Protein AF-K3X7R8-F1 (afdb_monomer)

pLDDT: mean 77.92, std 19.0, range [21.27, 96.75]

Foldseek 3Di:
DDDDDPDPPPPDPVLVVVLLVLLVVLCVQLCVLLQQQWEWDFPPQDDLVPTQIEIEGALVPQDDPVSSLVNLLSNLVSVLSLLLSLLLCLVPLPSLLVSVVDCQQDSSHNDPCPVCVVFDPDPVVRRDRPPDDSSNSNDSLPYQYEYACAQAEADDLSSLVSVLCSQLPFRDPPVVSCVVPVPSSVVSQQDAHEYEYACANHQQDLVRLVSVLVSLQSSLPDPPRGTNYAHAYYAPEHHADALSSLVSVLVSLLCCQPGRQHQYYAHENNADPPYDPNSQVSVLVSLLSQLQSLLPPPPPPPDDDDDDDPVPRQHHAYYEHENHQDFLQSLLQNLLSLLQAGNHQEYEHEHRCVPYDPLSLLLSLLSCLRSPFAFHFPNRLVRYNHAEYHHAARALELSSLVSSLLCSQAVCCNVVVNPLVPDPQRNPQDWKKWWFAAQWFWAPDPDDPGDTPDGHRGTDIFTWRDDDDQWTWTRDHSGHITITGVVRTPDIGDRPGDPPSVAAHAYEHENHDYDPCNLVSLLSNCQRRLCNYAHYAHEHAEQNLSNLLSNLPRNQNHQYYHCANVQDELVSCVSVLVSCLHNVLQRHAEDAHHPYCYAPPPPGRLLSVLVQLQDLVRHGLHQYYEYEYAPCDPVSVVSNLNSVLNHPRHQEYHYHHPPPSPDPDPDPPPPPDDDPPVVVVSVVSSDDVPDDDDPDDDGDYDYPDDDDDDDDDD

Secondary structure (DSSP, 8-state):
------------HHHHHHHHHHHHHHHHHHHHHHTTTEEEE--TTS-TTTPPPEEEEEGGG--SHHHHHHHHHHHHHHHHHHHHHHHHGGG-HHHHHHHHHHHHTSTTB---TTTSTTS---GGG--------HHHHH-TTPPEEEEE-TT-----HHHHHHHHHHHTPPS---HHHHHH-HHHHGGGTT--EEEEEE-TT----HHHHHHHHHHHHHHHTS-TTT-SEEEEEEE-TT----HHHHHHHHHHHHHIIIII--SEEE-TT-S-TT--HHHHHHHHHHHHHHHHHHH------S---------PPPS--EEE-TTS---HHHHHHHHHHHHT-B--SEEE-TTSGGGS-HHHHHHHHHHHIIIIIS---HHHHTTB---EEE-TT-B--HHHHHHHHHHHH-THHHHTTT-GGG-TTTTS---EEEEEPTTPEEESSSSTTPPEEEE-SS-EEEEEEEEETTEEEEEETTTEEEEEEGGGEEEEE-----SS----EEEE-TT-B--TTHHHHHHHHHHHHGGGEEEEE-TT-S--HHHHHHHHHH-TT--EEE-TT----TTTTHHHHHHHHTTTTTT--EEEETT----TT-SSHHHHHHHHHH-TTS-----EEEEE-SS--HHHHHHHHHHHHH-SS--EEEEE-SSTTS-----TT-----SHHHHHHHHHTT--TT--S-PPPPPEEEEE----------

Mean predicted aligned error: 11.27 Å

Nearest PDB structures (foldseek):
  3npf-assembly1_B  TM=7.770E-01  e=7.634E-02  Bacteroides ovatus ATCC 8483
  4r0k-assembly1_A  TM=7.796E-01  e=9.753E-02  Bacteroides thetaiotaomicron VPI-5482
  3pvq-assembly1_B  TM=7.782E-01  e=1.246E-01  Bacteroides thetaiotaomicron VPI-5482
  3h41-assembly1_A  TM=6.460E-01  e=1.672E-01  Bacillus cereus ATCC 10987
  4z94-assembly1_G  TM=4.362E-01  e=1.076E-01  Homo sapiens

Structure (mmCIF, N/CA/C/O backbone):
data_AF-K3X7R8-F1
#
_entry.id   AF-K3X7R8-F1
#
loop_
_atom_site.group_PDB
_atom_site.id
_atom_site.type_symbol
_atom_site.label_atom_id
_atom_site.label_alt_id
_atom_site.label_comp_id
_atom_site.label_asym_id
_atom_site.label_entity_id
_atom_site.label_seq_id
_atom_site.pdbx_PDB_ins_code
_atom_site.Cartn_x
_atom_site.Cartn_y
_atom_site.Cartn_z
_atom_site.occupancy
_atom_site.B_iso_or_equiv
_atom_site.auth_seq_id
_atom_site.auth_comp_id
_atom_site.auth_asym_id
_atom_site.auth_atom_id
_atom_site.pdbx_PDB_model_num
ATOM 1 N N . MET A 1 1 ? -19.855 -28.939 -23.613 1.00 40.78 1 MET A N 1
ATOM 2 C CA . MET A 1 1 ? -18.634 -29.498 -22.996 1.00 40.78 1 MET A CA 1
ATOM 3 C C . MET A 1 1 ? -17.757 -30.086 -24.092 1.00 40.78 1 MET A C 1
ATOM 5 O O . MET A 1 1 ? -18.188 -31.044 -24.709 1.00 40.78 1 MET A O 1
ATOM 9 N N . ALA A 1 2 ? -16.616 -29.446 -24.379 1.00 34.50 2 ALA A N 1
ATOM 10 C CA . ALA A 1 2 ? -15.411 -29.977 -25.043 1.00 34.50 2 ALA A CA 1
ATOM 11 C C . ALA A 1 2 ? -14.501 -28.781 -25.410 1.00 34.50 2 ALA A C 1
ATOM 13 O O . ALA A 1 2 ? -14.580 -28.231 -26.504 1.00 34.50 2 ALA A O 1
ATOM 14 N N . ARG A 1 3 ? -13.663 -28.333 -24.470 1.00 33.38 3 ARG A N 1
ATOM 15 C CA . ARG A 1 3 ? -12.468 -27.520 -24.759 1.00 33.38 3 ARG A CA 1
ATOM 16 C C . ARG A 1 3 ? -11.273 -28.306 -24.230 1.00 33.38 3 ARG A C 1
ATOM 18 O O . ARG A 1 3 ? -10.840 -28.099 -23.105 1.00 33.38 3 ARG A O 1
ATOM 25 N N . GLY A 1 4 ? -10.828 -29.277 -25.021 1.00 33.41 4 GLY A N 1
ATOM 26 C CA . GLY A 1 4 ? -9.635 -30.076 -24.764 1.00 33.41 4 GLY A CA 1
ATOM 27 C C . GLY A 1 4 ? -8.579 -29.786 -25.827 1.00 33.41 4 GLY A C 1
ATOM 28 O O . GLY A 1 4 ? -8.887 -29.827 -27.013 1.00 33.41 4 GLY A O 1
ATOM 29 N N . ALA A 1 5 ? -7.361 -29.490 -25.367 1.00 34.88 5 ALA A N 1
ATOM 30 C CA . ALA A 1 5 ? -6.099 -29.457 -26.110 1.00 34.88 5 ALA A CA 1
ATOM 31 C C . ALA A 1 5 ? -6.013 -28.525 -27.340 1.00 34.88 5 ALA A C 1
ATOM 33 O O . ALA A 1 5 ? -6.116 -28.952 -28.488 1.00 34.88 5 ALA A O 1
ATOM 34 N N . THR A 1 6 ? -5.646 -27.256 -27.120 1.00 35.84 6 THR A N 1
ATOM 35 C CA . THR A 1 6 ? -4.880 -26.505 -28.129 1.00 35.84 6 THR A CA 1
ATOM 36 C C . THR A 1 6 ? -3.478 -27.102 -28.209 1.00 35.84 6 THR A C 1
ATOM 38 O O . THR A 1 6 ? -2.551 -26.656 -27.536 1.00 35.84 6 THR A O 1
ATOM 41 N N . VAL A 1 7 ? -3.342 -28.154 -29.015 1.00 39.22 7 VAL A N 1
ATOM 42 C CA . VAL A 1 7 ? -2.053 -28.628 -29.521 1.00 39.22 7 VAL A CA 1
ATOM 43 C C . VAL A 1 7 ? -1.360 -27.428 -30.162 1.00 39.22 7 VAL A C 1
ATOM 45 O O . VAL A 1 7 ? -1.932 -26.778 -31.040 1.00 39.22 7 VAL A O 1
ATOM 48 N N . GLY A 1 8 ? -0.161 -27.096 -29.680 1.00 42.72 8 GLY A N 1
ATOM 49 C CA . GLY A 1 8 ? 0.659 -26.010 -30.202 1.00 42.72 8 GLY A CA 1
ATOM 50 C C . GLY A 1 8 ? 0.986 -26.253 -31.670 1.00 42.72 8 GLY A C 1
ATOM 51 O O . GLY A 1 8 ? 1.969 -26.917 -31.992 1.00 42.72 8 GLY A O 1
ATOM 52 N N . ALA A 1 9 ? 0.152 -25.730 -32.566 1.00 49.56 9 ALA A N 1
ATOM 53 C CA . ALA A 1 9 ? 0.481 -25.630 -33.974 1.00 49.56 9 ALA A CA 1
ATOM 54 C C . ALA A 1 9 ? 1.741 -24.764 -34.066 1.00 49.56 9 ALA A C 1
ATOM 56 O O . ALA A 1 9 ? 1.683 -23.551 -33.862 1.00 49.56 9 ALA A O 1
ATOM 57 N N . LYS A 1 10 ? 2.894 -25.404 -34.299 1.00 58.31 10 LYS A N 1
ATOM 58 C CA . LYS A 1 10 ? 4.147 -24.708 -34.586 1.00 58.31 10 LYS A CA 1
ATOM 59 C C . LYS A 1 10 ? 3.879 -23.810 -35.787 1.00 58.31 10 LYS A C 1
ATOM 61 O O . LYS A 1 10 ? 3.595 -24.303 -36.877 1.00 58.31 10 LYS A O 1
ATOM 66 N N . LEU A 1 11 ? 3.900 -22.502 -35.561 1.00 65.94 11 LEU A N 1
ATOM 67 C CA . LEU A 1 11 ? 3.762 -21.534 -36.638 1.00 65.94 11 LEU A CA 1
ATOM 68 C C . LEU A 1 11 ? 4.886 -21.736 -37.664 1.00 65.94 11 LEU A C 1
ATOM 70 O O . LEU A 1 11 ? 5.970 -22.198 -37.289 1.00 65.94 11 LEU A O 1
ATOM 74 N N . PRO A 1 12 ? 4.647 -21.409 -38.946 1.00 76.25 12 PRO A N 1
ATOM 75 C CA . PRO A 1 12 ? 5.671 -21.510 -39.977 1.00 76.25 12 PRO A CA 1
ATOM 76 C C . PRO A 1 12 ? 6.948 -20.769 -39.544 1.00 76.25 12 PRO A C 1
ATOM 78 O O . PRO A 1 12 ? 6.836 -19.653 -39.031 1.00 76.25 12 PRO A O 1
ATOM 81 N N . PRO A 1 13 ? 8.155 -21.328 -39.758 1.00 76.62 13 PRO A N 1
ATOM 82 C CA . PRO A 1 13 ? 9.420 -20.650 -39.446 1.00 76.62 13 PRO A CA 1
ATOM 83 C C . PRO A 1 13 ? 9.496 -19.220 -40.007 1.00 76.62 13 PRO A C 1
ATOM 85 O O . PRO A 1 13 ? 9.922 -18.304 -39.310 1.00 76.62 13 PRO A O 1
ATOM 88 N N . SER A 1 14 ? 8.928 -19.003 -41.198 1.00 82.00 14 SER A N 1
ATOM 89 C CA . SER A 1 14 ? 8.817 -17.689 -41.843 1.00 82.00 14 SER A CA 1
ATOM 90 C C . SER A 1 14 ? 8.055 -16.638 -41.024 1.00 82.00 14 SER A C 1
ATOM 92 O O . SER A 1 14 ? 8.368 -15.454 -41.115 1.00 82.00 14 SER A O 1
ATOM 94 N N . TYR A 1 15 ? 7.084 -17.043 -40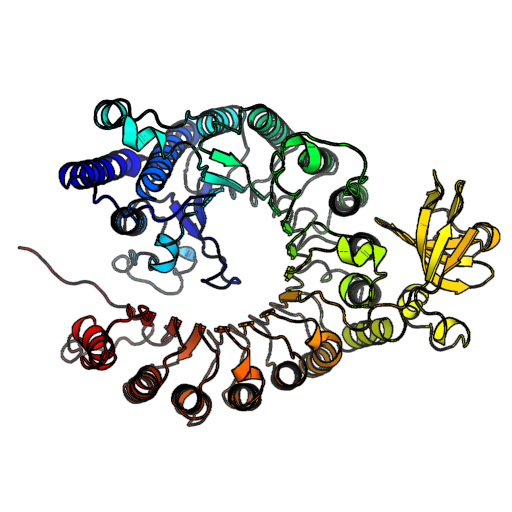.198 1.00 81.88 15 TYR A N 1
ATOM 95 C CA . TYR A 1 15 ? 6.352 -16.136 -39.307 1.00 81.88 15 TYR A CA 1
ATOM 96 C C . TYR A 1 15 ? 7.232 -15.667 -38.143 1.00 81.88 15 TYR A C 1
ATOM 98 O O . TYR A 1 15 ? 7.226 -14.492 -37.775 1.00 81.88 15 TYR A O 1
ATOM 106 N N . ARG A 1 16 ? 8.025 -16.587 -37.579 1.00 83.56 16 ARG A N 1
ATOM 107 C CA . ARG A 1 16 ? 8.962 -16.293 -36.488 1.00 83.56 16 ARG A CA 1
ATOM 108 C C . ARG A 1 16 ? 10.057 -15.329 -36.951 1.00 83.56 16 ARG A C 1
ATOM 110 O O . ARG A 1 16 ? 10.354 -14.370 -36.241 1.00 83.56 16 ARG A O 1
ATOM 117 N N . ASP A 1 17 ? 10.598 -15.551 -38.145 1.00 86.69 17 ASP A N 1
ATOM 118 C CA . ASP A 1 17 ? 11.640 -14.702 -38.730 1.00 86.69 17 ASP A CA 1
ATOM 119 C C . ASP A 1 17 ? 11.110 -13.299 -39.058 1.00 86.69 17 ASP A C 1
ATOM 121 O O . ASP A 1 17 ? 11.773 -12.301 -38.769 1.00 86.69 17 ASP A O 1
ATOM 125 N N . ALA A 1 18 ? 9.879 -13.201 -39.574 1.00 86.44 18 ALA A N 1
ATOM 126 C CA . ALA A 1 18 ? 9.219 -11.918 -39.809 1.00 86.44 18 ALA A CA 1
ATOM 127 C C . ALA A 1 18 ? 9.039 -11.115 -38.505 1.00 86.44 18 ALA A C 1
ATOM 129 O O . ALA A 1 18 ? 9.320 -9.916 -38.474 1.00 86.44 18 ALA A O 1
ATOM 130 N N . LEU A 1 19 ? 8.638 -11.770 -37.407 1.00 86.69 19 LEU A N 1
ATOM 131 C CA . LEU A 1 19 ? 8.535 -11.133 -36.088 1.00 86.69 19 LEU A CA 1
ATOM 132 C C . LEU A 1 19 ? 9.893 -10.690 -35.532 1.00 86.69 19 LEU A C 1
ATOM 134 O O . LEU A 1 19 ? 9.981 -9.633 -34.904 1.00 86.69 19 LEU A O 1
ATOM 138 N N . ALA A 1 20 ? 10.960 -11.458 -35.758 1.00 87.88 20 ALA A N 1
ATOM 139 C CA . ALA A 1 20 ? 12.310 -11.067 -35.358 1.00 87.88 20 ALA A CA 1
ATOM 140 C C . ALA A 1 20 ? 12.797 -9.824 -36.130 1.00 87.88 20 ALA A C 1
ATOM 142 O O . ALA A 1 20 ? 13.254 -8.864 -35.513 1.00 87.88 20 ALA A O 1
ATOM 143 N N . GLN A 1 21 ? 12.612 -9.780 -37.454 1.00 89.06 21 GLN A N 1
ATOM 144 C CA . GLN A 1 21 ? 12.940 -8.604 -38.277 1.00 89.06 21 GLN A CA 1
ATOM 145 C C . GLN A 1 21 ? 12.112 -7.373 -37.890 1.00 89.06 21 GLN A C 1
ATOM 147 O O . GLN A 1 21 ? 12.609 -6.249 -37.860 1.00 89.06 21 GLN A O 1
ATOM 152 N N . MET A 1 22 ? 10.841 -7.581 -37.558 1.00 88.25 22 MET A N 1
ATOM 153 C CA . MET A 1 22 ? 9.978 -6.527 -37.041 1.00 88.25 22 MET A CA 1
ATOM 154 C C . MET A 1 22 ? 10.454 -6.021 -35.674 1.00 88.25 22 MET A C 1
ATOM 156 O O . MET A 1 22 ? 10.436 -4.816 -35.440 1.00 88.25 22 MET A O 1
ATOM 160 N N . SER A 1 23 ? 10.938 -6.915 -34.806 1.00 90.38 23 SER A N 1
ATOM 161 C CA . SER A 1 23 ? 11.531 -6.544 -33.512 1.00 90.38 23 SER A CA 1
ATOM 162 C C . SER A 1 23 ? 12.733 -5.621 -33.693 1.00 90.38 23 SER A C 1
ATOM 164 O O . SER A 1 23 ? 12.846 -4.621 -32.987 1.00 90.38 23 SER A O 1
ATOM 166 N N . GLU A 1 24 ? 13.597 -5.935 -34.662 1.00 89.25 24 GLU A N 1
ATOM 167 C CA . GLU A 1 24 ? 14.748 -5.105 -35.028 1.00 89.25 24 GLU A CA 1
ATOM 168 C C . GLU A 1 24 ? 14.311 -3.709 -35.465 1.00 89.25 24 GLU A C 1
ATOM 170 O O . GLU A 1 24 ? 14.817 -2.708 -34.962 1.00 89.25 24 GLU A O 1
ATOM 175 N N . ARG A 1 25 ? 13.331 -3.641 -36.370 1.00 89.31 25 ARG A N 1
ATOM 176 C CA . ARG A 1 25 ? 12.827 -2.373 -36.895 1.00 89.31 25 ARG A CA 1
ATOM 177 C C . ARG A 1 25 ? 12.210 -1.510 -35.798 1.00 89.31 25 ARG A C 1
ATOM 179 O O . ARG A 1 25 ? 12.583 -0.350 -35.673 1.00 89.31 25 ARG A O 1
ATOM 186 N N . VAL A 1 26 ? 11.324 -2.080 -34.976 1.00 88.44 26 VAL A N 1
ATOM 187 C CA . VAL A 1 26 ? 10.697 -1.365 -33.850 1.00 88.44 26 VAL A CA 1
ATOM 188 C C . VAL A 1 26 ? 11.763 -0.830 -32.898 1.00 88.44 26 VAL A C 1
ATOM 190 O O . VAL A 1 26 ? 11.671 0.312 -32.459 1.00 88.44 26 VAL A O 1
ATOM 193 N N . PHE A 1 27 ? 12.794 -1.625 -32.603 1.00 89.00 27 PHE A N 1
ATOM 194 C CA . PHE A 1 27 ? 13.907 -1.187 -31.769 1.00 89.00 27 PHE A CA 1
ATOM 195 C C . PHE A 1 27 ? 14.658 0.001 -32.395 1.00 89.00 27 PHE A C 1
ATOM 197 O O . PHE A 1 27 ? 14.851 1.016 -31.727 1.00 89.00 27 PHE A O 1
ATOM 204 N N . GLN A 1 28 ? 15.049 -0.096 -33.669 1.00 88.56 28 GLN A N 1
ATOM 205 C CA . GLN A 1 28 ? 15.792 0.956 -34.374 1.00 88.56 28 GLN A CA 1
ATOM 206 C C . GLN A 1 28 ? 14.987 2.255 -34.515 1.00 88.56 28 GLN A C 1
ATOM 208 O O . GLN A 1 28 ? 15.533 3.334 -34.302 1.00 88.56 28 GLN A O 1
ATOM 213 N N . GLU A 1 29 ? 13.696 2.159 -34.835 1.00 87.94 29 GLU A N 1
ATOM 214 C CA . GLU A 1 29 ? 12.805 3.313 -34.998 1.00 87.94 29 GLU A CA 1
ATOM 215 C C . GLU A 1 29 ? 12.483 3.982 -33.657 1.00 87.94 29 GLU A C 1
ATOM 217 O O . GLU A 1 29 ? 12.419 5.207 -33.584 1.00 87.94 29 GLU A O 1
ATOM 222 N N . ALA A 1 30 ? 12.314 3.205 -32.582 1.00 87.44 30 ALA A N 1
ATOM 223 C CA . ALA A 1 30 ? 11.996 3.744 -31.263 1.00 87.44 30 ALA A CA 1
ATOM 224 C C . ALA A 1 30 ? 13.211 4.382 -30.571 1.00 87.44 30 ALA A C 1
ATOM 226 O O . ALA A 1 30 ? 13.060 5.381 -29.864 1.00 87.44 30 ALA A O 1
ATOM 227 N N . SER A 1 31 ? 14.414 3.826 -30.768 1.00 85.69 31 SER A N 1
ATOM 228 C CA . SER A 1 31 ? 15.612 4.172 -29.983 1.00 85.69 31 SER A CA 1
ATOM 229 C C . SER A 1 31 ? 15.944 5.664 -29.935 1.00 85.69 31 SER A C 1
ATOM 231 O O . SER A 1 31 ? 16.242 6.145 -28.840 1.00 85.69 31 SER A O 1
ATOM 233 N N . PRO A 1 32 ? 15.888 6.425 -31.046 1.00 85.44 32 PRO A N 1
ATOM 234 C CA . PRO A 1 32 ? 16.218 7.849 -31.031 1.00 85.44 32 PRO A CA 1
ATOM 235 C C . PRO A 1 32 ? 15.287 8.685 -30.145 1.00 85.44 32 PRO A C 1
ATOM 237 O O . PRO A 1 32 ? 15.683 9.746 -29.670 1.00 85.44 32 PRO A O 1
ATOM 240 N N . TYR A 1 33 ? 14.057 8.220 -29.914 1.00 84.69 33 TYR A N 1
ATOM 241 C CA . TYR A 1 33 ? 13.023 8.981 -29.212 1.00 84.69 33 TYR A CA 1
ATOM 242 C C . TYR A 1 33 ? 12.938 8.672 -27.715 1.00 84.69 33 TYR A C 1
ATOM 244 O O . TYR A 1 33 ? 12.437 9.501 -26.957 1.00 84.69 33 TYR A O 1
ATOM 252 N N . VAL A 1 34 ? 13.417 7.502 -27.278 1.00 82.81 34 VAL A N 1
ATOM 253 C CA . VAL A 1 34 ? 13.373 7.065 -25.866 1.00 82.81 34 VAL A CA 1
ATOM 254 C C . VAL A 1 34 ? 14.755 6.931 -25.226 1.00 82.81 34 VAL A C 1
ATOM 256 O O . VAL A 1 34 ? 14.877 6.377 -24.135 1.00 82.81 34 VAL A O 1
ATOM 259 N N . LEU A 1 35 ? 15.794 7.446 -25.886 1.00 81.81 35 LEU A N 1
ATOM 260 C CA . LEU A 1 35 ? 17.173 7.428 -25.405 1.00 81.81 35 LEU A CA 1
ATOM 261 C C . LEU A 1 35 ? 17.277 8.002 -23.979 1.00 81.81 35 LEU A C 1
ATOM 263 O O . LEU A 1 35 ? 16.899 9.150 -23.744 1.00 81.81 35 LEU A O 1
ATOM 267 N N . PHE A 1 36 ? 17.783 7.205 -23.034 1.00 78.69 36 PHE A N 1
ATOM 268 C CA . PHE A 1 36 ? 17.901 7.542 -21.608 1.00 78.69 36 PHE A CA 1
ATOM 269 C C . PHE A 1 36 ? 16.598 7.981 -20.917 1.00 78.69 36 PHE A C 1
ATOM 271 O O . PHE A 1 36 ? 16.640 8.701 -19.914 1.00 78.69 36 PHE A O 1
ATOM 278 N N . LEU A 1 37 ? 15.434 7.574 -21.435 1.00 81.38 37 LEU A N 1
ATOM 279 C CA . LEU A 1 37 ? 14.135 7.909 -20.845 1.00 81.38 37 LEU A CA 1
ATOM 280 C C . LEU A 1 37 ? 13.473 6.730 -20.133 1.00 81.38 37 LEU A C 1
ATOM 282 O O . LEU A 1 37 ? 12.556 6.966 -19.348 1.00 81.38 37 LEU A O 1
ATOM 286 N N . LEU A 1 38 ? 13.896 5.489 -20.380 1.00 83.25 38 LEU A N 1
ATOM 287 C CA . LEU A 1 38 ? 13.261 4.306 -19.797 1.00 83.25 38 LEU A CA 1
ATOM 288 C C . LEU A 1 38 ? 13.967 3.856 -18.519 1.00 83.25 38 LEU A C 1
ATOM 290 O O . LEU A 1 38 ? 15.174 3.704 -18.483 1.00 83.25 38 LEU A O 1
ATOM 294 N N . LEU A 1 39 ? 13.218 3.582 -17.466 1.00 82.12 39 LEU A N 1
ATOM 295 C CA . LEU A 1 39 ? 13.699 2.990 -16.224 1.00 82.12 39 LEU A CA 1
ATOM 296 C C . LEU A 1 39 ? 12.857 1.746 -15.957 1.00 82.12 39 LEU A C 1
ATOM 298 O O . LEU A 1 39 ? 11.655 1.769 -16.197 1.00 82.12 39 LEU A O 1
ATOM 302 N N . VAL A 1 40 ? 13.456 0.670 -15.456 1.00 79.00 40 VAL A N 1
ATOM 303 C CA . VAL A 1 40 ? 12.669 -0.437 -14.913 1.00 79.00 40 VAL A CA 1
ATOM 304 C C . VAL A 1 40 ? 12.702 -0.346 -13.403 1.00 79.00 40 VAL A C 1
ATOM 306 O O . VAL A 1 40 ? 13.767 -0.387 -12.792 1.00 79.00 40 VAL A O 1
ATOM 309 N N . GLU A 1 41 ? 11.524 -0.206 -12.815 1.00 73.19 41 GLU A N 1
ATOM 310 C CA . GLU A 1 41 ? 11.334 -0.206 -11.376 1.00 73.19 41 GLU A CA 1
ATOM 311 C C . GLU A 1 41 ? 10.789 -1.579 -10.978 1.00 73.19 41 GLU A C 1
ATOM 313 O O . GLU A 1 41 ? 9.692 -1.983 -11.377 1.00 73.19 41 GLU A O 1
ATOM 318 N N . VAL A 1 42 ? 11.578 -2.310 -10.191 1.00 63.28 42 VAL A N 1
ATOM 319 C CA . VAL A 1 42 ? 11.077 -3.418 -9.378 1.00 63.28 42 VAL A CA 1
ATOM 320 C C . VAL A 1 42 ? 10.838 -2.819 -7.997 1.00 63.28 42 VAL A C 1
ATOM 322 O O . VAL A 1 42 ? 11.782 -2.270 -7.429 1.00 63.28 42 VAL A O 1
ATOM 325 N N . PRO A 1 43 ? 9.609 -2.844 -7.459 1.00 59.56 43 PRO A N 1
ATOM 326 C CA . PRO A 1 43 ? 9.389 -2.321 -6.123 1.00 59.56 43 PRO A CA 1
ATOM 327 C C . PRO A 1 43 ? 10.242 -3.127 -5.133 1.00 59.56 43 PRO A C 1
ATOM 329 O O . PRO A 1 43 ? 10.023 -4.328 -4.962 1.00 59.56 43 PRO A O 1
ATOM 332 N N . GLU A 1 44 ? 11.218 -2.453 -4.513 1.00 49.72 44 GLU A N 1
ATOM 333 C CA . GLU A 1 44 ? 12.267 -3.034 -3.649 1.00 49.72 44 GLU A CA 1
ATOM 334 C C . GLU A 1 44 ? 11.679 -3.874 -2.493 1.00 49.72 44 GLU A C 1
ATOM 336 O O . GLU A 1 44 ? 12.312 -4.808 -2.013 1.00 49.72 44 GLU A O 1
ATOM 341 N N . ASN A 1 45 ? 10.422 -3.609 -2.120 1.00 47.59 45 ASN A N 1
ATOM 342 C CA . ASN A 1 45 ? 9.730 -4.211 -0.978 1.00 47.59 45 ASN A CA 1
ATOM 343 C C . ASN A 1 45 ? 8.736 -5.332 -1.337 1.00 47.59 45 ASN A C 1
ATOM 345 O O . ASN A 1 45 ? 7.987 -5.775 -0.468 1.00 47.59 45 ASN A O 1
ATOM 349 N N . THR A 1 46 ? 8.696 -5.792 -2.592 1.00 47.78 46 THR A N 1
ATOM 350 C CA . THR A 1 46 ? 7.783 -6.868 -3.032 1.00 47.78 46 THR A CA 1
ATOM 351 C C . THR A 1 46 ? 8.537 -8.092 -3.542 1.00 47.78 46 THR A C 1
ATOM 353 O O . THR A 1 46 ? 9.575 -7.972 -4.189 1.00 47.78 46 THR A O 1
ATOM 356 N N . ARG A 1 47 ? 7.982 -9.289 -3.295 1.00 49.78 47 ARG A N 1
ATOM 357 C CA . ARG A 1 47 ? 8.509 -10.570 -3.812 1.00 49.78 47 ARG A CA 1
ATOM 358 C C . ARG A 1 47 ? 8.712 -10.490 -5.317 1.00 49.78 47 ARG A C 1
ATOM 360 O O . ARG A 1 47 ? 7.819 -10.001 -5.996 1.00 49.78 47 ARG A O 1
ATOM 367 N N . MET A 1 48 ? 9.761 -11.087 -5.876 1.00 46.78 48 MET A N 1
ATOM 368 C CA . MET A 1 48 ? 9.888 -11.192 -7.343 1.00 46.78 48 MET A CA 1
ATOM 369 C C . MET A 1 48 ? 8.726 -11.978 -7.976 1.00 46.78 48 MET A C 1
ATOM 371 O O . MET A 1 48 ? 8.246 -11.655 -9.063 1.00 46.78 48 MET A O 1
ATOM 375 N N . THR A 1 49 ? 8.197 -12.977 -7.268 1.00 39.81 49 THR A N 1
ATOM 376 C CA . THR A 1 49 ? 7.052 -13.787 -7.715 1.00 39.81 49 THR A CA 1
ATOM 377 C C . THR A 1 49 ? 5.717 -13.033 -7.693 1.00 39.81 49 THR A C 1
ATOM 379 O O . THR A 1 49 ? 4.793 -13.417 -8.406 1.00 39.81 49 THR A O 1
ATOM 382 N N . VAL A 1 50 ? 5.618 -11.889 -7.000 1.00 49.16 50 VAL A N 1
ATOM 383 C CA . VAL A 1 50 ? 4.386 -11.071 -6.901 1.00 49.16 50 VAL A CA 1
ATOM 384 C C . VAL A 1 50 ? 4.547 -9.691 -7.555 1.00 49.16 50 VAL A C 1
ATOM 386 O O . VAL A 1 50 ? 3.636 -9.242 -8.249 1.00 49.16 50 VAL A O 1
ATOM 389 N N . ALA A 1 51 ? 5.724 -9.076 -7.451 1.00 56.50 51 ALA A N 1
ATOM 390 C CA . ALA A 1 51 ? 6.081 -7.778 -8.011 1.00 56.50 51 ALA A CA 1
ATOM 391 C C . ALA A 1 51 ? 5.837 -7.729 -9.518 1.00 56.50 51 ALA A C 1
ATOM 393 O O . ALA A 1 51 ? 6.463 -8.450 -10.291 1.00 56.50 51 ALA A O 1
ATOM 394 N N . GLU A 1 52 ? 4.932 -6.861 -9.956 1.00 69.75 52 GLU A N 1
ATOM 395 C CA . GLU A 1 52 ? 4.794 -6.569 -11.375 1.00 69.75 52 GLU A CA 1
ATOM 396 C C . GLU A 1 52 ? 5.902 -5.593 -11.782 1.00 69.75 52 GLU A C 1
ATOM 398 O O . GLU A 1 52 ? 5.927 -4.475 -11.266 1.00 69.75 52 GLU A O 1
ATOM 403 N N . PRO A 1 53 ? 6.828 -5.989 -12.670 1.00 74.50 53 PRO A N 1
ATOM 404 C CA . PRO A 1 53 ? 7.869 -5.094 -13.139 1.00 74.50 53 PRO A CA 1
ATOM 405 C C . PRO A 1 53 ? 7.237 -3.942 -13.919 1.00 74.50 53 PRO A C 1
ATOM 407 O O . PRO A 1 53 ? 6.390 -4.156 -14.795 1.00 74.50 53 PRO A O 1
ATOM 410 N N . VAL A 1 54 ? 7.655 -2.720 -13.598 1.00 83.75 54 VAL A N 1
ATOM 411 C CA . VAL A 1 54 ? 7.114 -1.506 -14.206 1.00 83.75 54 VAL A CA 1
ATOM 412 C C . VAL A 1 54 ? 8.178 -0.850 -15.068 1.00 83.75 54 VAL A C 1
ATOM 414 O O . VAL A 1 54 ? 9.282 -0.565 -14.611 1.00 83.75 54 VAL A O 1
ATOM 417 N N . LEU A 1 55 ? 7.832 -0.593 -16.325 1.00 88.50 55 LEU A N 1
ATOM 418 C CA . LEU A 1 55 ? 8.622 0.233 -17.221 1.00 88.50 55 LEU A CA 1
ATOM 419 C C . LEU A 1 55 ? 8.191 1.693 -17.057 1.00 88.50 55 LEU A C 1
ATOM 421 O O . LEU A 1 55 ? 7.110 2.094 -17.489 1.00 88.50 55 LEU A O 1
ATOM 425 N N . THR A 1 56 ? 9.041 2.495 -16.440 1.00 89.06 56 THR A N 1
ATOM 426 C CA . THR A 1 56 ? 8.804 3.906 -16.159 1.00 89.06 56 THR A CA 1
ATOM 427 C C . THR A 1 56 ? 9.477 4.775 -17.219 1.00 89.06 56 THR A C 1
ATOM 429 O O . THR A 1 56 ? 10.686 4.725 -17.411 1.00 89.06 56 THR A O 1
ATOM 432 N N . MET A 1 57 ? 8.704 5.618 -17.898 1.00 90.44 57 MET A N 1
ATOM 433 C CA . MET A 1 57 ? 9.211 6.637 -18.811 1.00 90.44 57 MET A CA 1
ATOM 434 C C . MET A 1 57 ? 9.390 7.966 -18.068 1.00 90.44 57 MET A C 1
ATOM 436 O O . MET A 1 57 ? 8.424 8.622 -17.673 1.00 90.44 57 MET A O 1
ATOM 440 N N . ALA A 1 58 ? 10.643 8.365 -17.874 1.00 87.31 58 ALA A N 1
ATOM 441 C CA . ALA A 1 58 ? 11.075 9.459 -17.016 1.00 87.31 58 ALA A CA 1
ATOM 442 C C . ALA A 1 58 ? 11.178 10.805 -17.761 1.00 87.31 58 ALA A C 1
ATOM 444 O O . ALA A 1 58 ? 12.267 11.292 -18.072 1.00 87.31 58 ALA A O 1
ATOM 445 N N . PHE A 1 59 ? 10.050 11.485 -17.988 1.00 85.56 59 PHE A N 1
ATOM 446 C CA . PHE A 1 59 ? 10.037 12.768 -18.708 1.00 85.56 59 PHE A CA 1
ATOM 447 C C . PHE A 1 59 ? 10.758 13.910 -18.013 1.00 85.56 59 PHE A C 1
ATOM 449 O O . PHE A 1 59 ? 11.148 14.880 -18.664 1.00 85.56 59 PHE A O 1
ATOM 456 N N . HIS A 1 60 ? 10.990 13.794 -16.712 1.00 78.94 60 HIS A N 1
ATOM 457 C CA . HIS A 1 60 ? 11.784 14.753 -15.957 1.00 78.94 60 HIS A CA 1
ATOM 458 C C . HIS A 1 60 ? 13.206 14.954 -16.492 1.00 78.94 60 HIS A C 1
ATOM 460 O O . HIS A 1 60 ? 13.838 15.962 -16.180 1.00 78.94 60 HIS A O 1
ATOM 466 N N . ARG A 1 61 ? 13.696 14.003 -17.296 1.00 74.38 61 ARG A N 1
ATOM 467 C CA . ARG A 1 61 ? 15.020 14.022 -17.922 1.00 74.38 61 ARG A CA 1
ATOM 468 C C . ARG A 1 61 ? 15.080 14.763 -19.241 1.00 74.38 61 ARG A C 1
ATOM 470 O O . ARG A 1 61 ? 16.156 15.219 -19.610 1.00 74.38 61 ARG A O 1
ATOM 477 N N . VAL A 1 62 ? 13.952 14.953 -19.919 1.00 75.50 62 VAL A N 1
ATOM 478 C CA . VAL A 1 62 ? 13.912 15.873 -21.054 1.00 75.50 62 VAL A CA 1
ATOM 479 C C . VAL A 1 62 ? 14.304 17.245 -20.485 1.00 75.50 62 VAL A C 1
ATOM 481 O O . VAL A 1 62 ? 13.772 17.661 -19.453 1.00 75.50 62 VAL A O 1
ATOM 484 N N . GLN A 1 63 ? 15.261 17.959 -21.074 1.00 62.59 63 GLN A N 1
ATOM 485 C CA . GLN A 1 63 ? 15.677 19.297 -20.622 1.00 62.59 63 GLN A CA 1
ATOM 486 C C . GLN A 1 63 ? 15.248 20.354 -21.648 1.00 62.59 63 GLN A C 1
ATOM 488 O O . GLN A 1 63 ? 15.204 20.078 -22.840 1.00 62.59 63 GLN A O 1
ATOM 493 N N . GLY A 1 64 ? 14.891 21.556 -21.183 1.00 60.09 64 GLY A N 1
ATOM 494 C CA . GLY A 1 64 ? 14.432 22.663 -22.034 1.00 60.09 64 GLY A CA 1
ATOM 495 C C . GLY A 1 64 ? 12.925 22.650 -22.343 1.00 60.09 64 GLY A C 1
ATOM 496 O O . GLY A 1 64 ? 12.333 21.608 -22.634 1.00 60.09 64 GLY A O 1
ATOM 497 N N . ALA A 1 65 ? 12.294 23.830 -22.273 1.00 52.62 65 ALA A N 1
ATOM 498 C CA . ALA A 1 65 ? 10.854 24.005 -22.499 1.00 52.62 65 ALA A CA 1
ATOM 499 C C . ALA A 1 65 ? 10.444 23.725 -23.959 1.00 52.62 65 ALA A C 1
ATOM 501 O O . ALA A 1 65 ? 9.445 23.058 -24.184 1.00 52.62 65 ALA A O 1
ATOM 502 N N . GLY A 1 66 ? 11.253 24.142 -24.943 1.00 56.62 66 GLY A N 1
ATOM 503 C CA . GLY A 1 66 ? 10.969 23.915 -26.369 1.00 56.62 66 GLY A CA 1
ATOM 504 C C . GLY A 1 66 ? 11.265 22.496 -26.873 1.00 56.62 66 GLY A C 1
ATOM 505 O O . GLY A 1 66 ? 10.691 22.069 -27.872 1.00 56.62 66 GLY A O 1
ATOM 506 N N . MET A 1 67 ? 12.127 21.740 -26.182 1.00 59.34 67 MET A N 1
ATOM 507 C CA . MET A 1 67 ? 12.368 20.327 -26.506 1.00 59.34 67 MET A CA 1
ATOM 508 C C . MET A 1 67 ? 11.253 19.427 -25.967 1.00 59.34 67 MET A C 1
ATOM 510 O O . MET A 1 67 ? 10.923 18.428 -26.590 1.00 59.34 67 MET A O 1
ATOM 514 N N . ALA A 1 68 ? 10.597 19.813 -24.868 1.00 64.69 68 ALA A N 1
ATOM 515 C CA . ALA A 1 68 ? 9.484 19.063 -24.284 1.00 64.69 68 ALA A CA 1
ATOM 516 C C . ALA A 1 68 ? 8.363 18.764 -25.294 1.00 64.69 68 ALA A C 1
ATOM 518 O O . ALA A 1 68 ? 7.952 17.613 -25.432 1.00 64.69 68 ALA A O 1
ATOM 519 N N . ASP A 1 69 ? 7.923 19.790 -26.022 1.00 67.75 69 ASP A N 1
ATOM 520 C CA . ASP A 1 69 ? 6.770 19.709 -26.924 1.00 67.75 69 ASP A CA 1
ATOM 521 C C . ASP A 1 69 ? 7.044 18.860 -28.174 1.00 67.75 69 ASP A C 1
ATOM 523 O O . ASP A 1 69 ? 6.109 18.387 -28.813 1.00 67.75 69 ASP A O 1
ATOM 527 N N . ARG A 1 70 ? 8.321 18.630 -28.516 1.00 70.44 70 ARG A N 1
ATOM 528 C CA . ARG A 1 70 ? 8.730 17.771 -29.640 1.00 70.44 70 ARG A CA 1
ATOM 529 C C . ARG A 1 70 ? 9.138 16.369 -29.192 1.00 70.44 70 ARG A C 1
ATOM 531 O O . ARG A 1 70 ? 8.829 15.400 -29.876 1.00 70.44 70 ARG A O 1
ATOM 538 N N . THR A 1 71 ? 9.802 16.250 -28.045 1.00 81.56 71 THR A N 1
ATOM 539 C CA . THR A 1 71 ? 10.334 14.977 -27.543 1.00 81.56 71 THR A CA 1
ATOM 540 C C . THR A 1 71 ? 9.255 14.109 -26.898 1.00 81.56 71 THR A C 1
ATOM 542 O O . THR A 1 71 ? 9.270 12.900 -27.096 1.00 81.56 71 THR A O 1
ATOM 545 N N . ILE A 1 72 ? 8.294 14.690 -26.163 1.00 86.62 72 ILE A N 1
ATOM 546 C CA . ILE A 1 72 ? 7.245 13.913 -25.474 1.00 86.62 72 ILE A CA 1
ATOM 547 C C . ILE A 1 72 ? 6.355 13.131 -26.460 1.00 86.62 72 ILE A C 1
ATOM 549 O O . ILE A 1 72 ? 6.167 11.936 -26.227 1.00 86.62 72 ILE A O 1
ATOM 553 N N . PRO A 1 73 ? 5.831 13.728 -27.554 1.00 88.56 73 PRO A N 1
ATOM 554 C CA . PRO A 1 73 ? 5.051 12.981 -28.540 1.00 88.56 73 PRO A CA 1
ATOM 555 C C . PRO A 1 73 ? 5.834 11.821 -29.162 1.00 88.56 73 PRO A C 1
ATOM 557 O O . PRO A 1 73 ? 5.360 10.690 -29.125 1.00 88.56 73 PRO A O 1
ATOM 560 N N . GLY A 1 74 ? 7.058 12.077 -29.642 1.00 87.88 74 GLY A N 1
ATOM 561 C CA . GLY A 1 74 ? 7.894 11.039 -30.253 1.00 87.88 74 GLY A CA 1
ATOM 562 C C . GLY A 1 74 ? 8.240 9.910 -29.279 1.00 87.88 74 GLY A C 1
ATOM 563 O O . GLY A 1 74 ? 8.176 8.740 -29.642 1.00 87.88 74 GLY A O 1
ATOM 564 N N . ALA A 1 75 ? 8.531 10.235 -28.015 1.00 89.56 75 ALA A N 1
ATOM 565 C CA . ALA A 1 75 ? 8.790 9.239 -26.977 1.00 89.56 75 ALA A CA 1
ATOM 566 C C . ALA A 1 75 ? 7.549 8.381 -26.667 1.00 89.56 75 ALA A C 1
ATOM 568 O O . ALA A 1 75 ? 7.669 7.167 -26.517 1.00 89.56 75 ALA A O 1
ATOM 569 N N . LEU A 1 76 ? 6.353 8.984 -26.610 1.00 90.62 76 LEU A N 1
ATOM 570 C CA . LEU A 1 76 ? 5.094 8.251 -26.423 1.00 90.62 76 LEU A CA 1
ATOM 571 C C . LEU A 1 76 ? 4.772 7.348 -27.616 1.00 90.62 76 LEU A C 1
ATOM 573 O O . LEU A 1 76 ? 4.331 6.221 -27.415 1.00 90.62 76 LEU A O 1
ATOM 577 N N . GLU A 1 77 ? 5.005 7.808 -28.844 1.00 88.94 77 GLU A N 1
ATOM 578 C CA . GLU A 1 77 ? 4.812 7.011 -30.063 1.00 88.94 77 GLU A CA 1
ATOM 579 C C . GLU A 1 77 ? 5.788 5.826 -30.131 1.00 88.94 77 GLU A C 1
ATOM 581 O O . GLU A 1 77 ? 5.389 4.692 -30.418 1.00 88.94 77 GLU A O 1
ATOM 586 N N . ALA A 1 78 ? 7.056 6.060 -29.793 1.00 89.69 78 ALA A N 1
ATOM 587 C CA . ALA A 1 78 ? 8.075 5.023 -29.685 1.00 89.69 78 ALA A CA 1
ATOM 588 C C . ALA A 1 78 ? 7.727 3.999 -28.593 1.00 89.69 78 ALA A C 1
ATOM 590 O O . ALA A 1 78 ? 7.753 2.792 -28.838 1.00 89.69 78 ALA A O 1
ATOM 591 N N . LEU A 1 79 ? 7.311 4.463 -27.411 1.00 90.06 79 LEU A N 1
ATOM 592 C CA . LEU A 1 79 ? 6.865 3.595 -26.325 1.00 90.06 79 LEU A CA 1
ATOM 593 C C . LEU A 1 79 ? 5.613 2.801 -26.707 1.00 90.06 79 LEU A C 1
ATOM 595 O O . LEU A 1 79 ? 5.531 1.608 -26.415 1.00 90.06 79 LEU A O 1
ATOM 599 N N . ALA A 1 80 ? 4.659 3.429 -27.399 1.00 88.44 80 ALA A N 1
ATOM 600 C CA . ALA A 1 80 ? 3.481 2.741 -27.903 1.00 88.44 80 ALA A CA 1
ATOM 601 C C . ALA A 1 80 ? 3.870 1.619 -28.869 1.00 88.44 80 ALA A C 1
ATOM 603 O O . ALA A 1 80 ? 3.308 0.528 -28.798 1.00 88.44 80 ALA A O 1
ATOM 604 N N . SER A 1 81 ? 4.854 1.866 -29.734 1.00 88.00 81 SER A N 1
ATOM 605 C CA . SER A 1 81 ? 5.369 0.883 -30.690 1.00 88.00 81 SER A CA 1
ATOM 606 C C . SER A 1 81 ? 6.052 -0.294 -29.986 1.00 88.00 81 SER A C 1
ATOM 608 O O . SER A 1 81 ? 5.724 -1.445 -30.277 1.00 88.00 81 SER A O 1
ATOM 610 N N . ILE A 1 82 ? 6.911 -0.025 -28.994 1.00 89.44 82 ILE A N 1
ATOM 611 C CA . ILE A 1 82 ? 7.553 -1.054 -28.155 1.00 89.44 82 ILE A CA 1
ATOM 612 C C . ILE A 1 82 ? 6.500 -1.893 -27.418 1.00 89.44 82 ILE A C 1
ATOM 614 O O . ILE A 1 82 ? 6.557 -3.123 -27.441 1.00 89.44 82 ILE A O 1
ATOM 618 N N . ALA A 1 83 ? 5.519 -1.248 -26.782 1.00 87.75 83 ALA A N 1
ATOM 619 C CA . ALA A 1 83 ? 4.484 -1.920 -26.001 1.00 87.75 83 ALA A CA 1
ATOM 620 C C . ALA A 1 83 ? 3.577 -2.797 -26.876 1.00 87.75 83 ALA A C 1
ATOM 622 O O . ALA A 1 83 ? 3.329 -3.958 -26.546 1.00 87.75 83 ALA A O 1
ATOM 623 N N . LYS A 1 84 ? 3.140 -2.270 -28.027 1.00 83.00 84 LYS A N 1
ATOM 624 C CA . LYS A 1 84 ? 2.351 -3.007 -29.025 1.00 83.00 84 LYS A CA 1
ATOM 625 C C . LYS A 1 84 ? 3.103 -4.220 -29.555 1.00 83.00 84 LYS A C 1
ATOM 627 O O . LYS A 1 84 ? 2.530 -5.302 -29.654 1.00 83.00 84 LYS A O 1
ATOM 632 N N . HIS A 1 85 ? 4.385 -4.049 -29.871 1.00 87.44 85 HIS A N 1
ATOM 633 C CA . HIS A 1 85 ? 5.218 -5.140 -30.361 1.00 87.44 85 HIS A CA 1
ATOM 634 C C . HIS A 1 85 ? 5.445 -6.207 -29.287 1.00 87.44 85 HIS A C 1
ATOM 636 O O . HIS A 1 85 ? 5.238 -7.390 -29.534 1.00 87.44 85 HIS A O 1
ATOM 642 N N . SER A 1 86 ? 5.753 -5.801 -28.053 1.00 87.56 86 SER A N 1
ATOM 643 C CA . SER A 1 86 ? 5.832 -6.713 -26.904 1.00 87.56 86 SER A CA 1
ATOM 644 C C . SER A 1 86 ? 4.545 -7.515 -26.710 1.00 87.56 86 SER A C 1
ATOM 646 O O . SER A 1 86 ? 4.596 -8.713 -26.425 1.00 87.56 86 SER A O 1
ATOM 648 N N . PHE A 1 87 ? 3.390 -6.870 -26.884 1.00 81.69 87 PHE A N 1
ATOM 649 C CA . PHE A 1 87 ? 2.102 -7.538 -26.794 1.00 81.69 87 PHE A CA 1
ATOM 650 C C . PHE A 1 87 ? 1.946 -8.613 -27.882 1.00 81.69 87 PHE A C 1
ATOM 652 O O . PHE A 1 87 ? 1.611 -9.752 -27.553 1.00 81.69 87 PHE A O 1
ATOM 659 N N . LEU A 1 88 ? 2.283 -8.297 -29.139 1.00 82.50 88 LEU A N 1
ATOM 660 C CA . LEU A 1 88 ? 2.304 -9.250 -30.261 1.00 82.50 88 LEU A CA 1
ATOM 661 C C . LEU A 1 88 ? 3.229 -10.450 -29.988 1.00 82.50 88 LEU A C 1
ATOM 663 O O . LEU A 1 88 ? 2.912 -11.583 -30.350 1.00 82.50 88 LEU A O 1
ATOM 667 N N . LEU A 1 89 ? 4.348 -10.221 -29.298 1.00 86.25 89 LEU A N 1
ATOM 668 C CA . LEU A 1 89 ? 5.288 -11.271 -28.911 1.00 86.25 89 LEU A CA 1
ATOM 669 C C . LEU A 1 89 ? 4.816 -12.132 -27.722 1.00 86.25 89 LEU A C 1
ATOM 671 O O . LEU A 1 89 ? 5.505 -13.088 -27.380 1.00 86.25 89 LEU A O 1
ATOM 675 N N . SER A 1 90 ? 3.668 -11.862 -27.089 1.00 82.25 90 SER A N 1
ATOM 676 C CA . SER A 1 90 ? 3.219 -12.604 -25.888 1.00 82.25 90 SER A CA 1
ATOM 677 C C . SER A 1 90 ? 2.964 -14.095 -26.132 1.00 82.25 90 SER A C 1
ATOM 679 O O . SER A 1 90 ? 3.107 -14.894 -25.209 1.00 82.25 90 SER A O 1
ATOM 681 N N . GLU A 1 91 ? 2.654 -14.479 -27.371 1.00 81.06 91 GLU A N 1
ATOM 682 C CA . GLU A 1 91 ? 2.526 -15.883 -27.793 1.00 81.06 91 GLU A CA 1
ATOM 683 C C . GLU A 1 91 ? 3.889 -16.531 -28.128 1.00 81.06 91 GLU A C 1
ATOM 685 O O . GLU A 1 91 ? 3.969 -17.736 -28.361 1.00 81.06 91 GLU A O 1
ATOM 690 N N . PHE A 1 92 ? 4.980 -15.752 -28.113 1.00 85.56 92 PHE A N 1
ATOM 691 C CA . PHE A 1 92 ? 6.359 -16.181 -28.381 1.00 85.56 92 PHE A CA 1
ATOM 692 C C . PHE A 1 92 ? 7.293 -15.759 -27.237 1.00 85.56 92 PHE A C 1
ATOM 694 O O . PHE A 1 92 ? 8.109 -14.847 -27.418 1.00 85.56 92 PHE A O 1
ATOM 701 N N . PRO A 1 93 ? 7.224 -16.419 -26.064 1.00 83.81 93 PRO A N 1
ATOM 702 C CA . PRO A 1 93 ? 7.979 -16.015 -24.878 1.00 83.81 93 PRO A CA 1
ATOM 703 C C . PRO A 1 93 ? 9.482 -15.829 -25.128 1.00 83.81 93 PRO A C 1
ATOM 705 O O . PRO A 1 93 ? 10.066 -14.874 -24.626 1.00 83.81 93 PRO A O 1
ATOM 708 N N . ASP A 1 94 ? 10.097 -16.673 -25.963 1.00 85.69 94 ASP A N 1
ATOM 709 C CA . ASP A 1 94 ? 11.522 -16.572 -26.304 1.00 85.69 94 ASP A CA 1
ATOM 710 C C . ASP A 1 94 ? 11.855 -15.307 -27.107 1.00 85.69 94 ASP A C 1
ATOM 712 O O . ASP A 1 94 ? 12.844 -14.632 -26.825 1.00 85.69 94 ASP A O 1
ATOM 716 N N . LEU A 1 95 ? 11.026 -14.959 -28.101 1.00 88.00 95 LEU A N 1
ATOM 717 C CA . LEU A 1 95 ? 11.215 -13.736 -28.887 1.00 88.00 95 LEU A CA 1
ATOM 718 C C . LEU A 1 95 ? 10.918 -12.499 -28.043 1.00 88.00 95 LEU A C 1
ATOM 720 O O . LEU A 1 95 ? 11.672 -11.532 -28.105 1.00 88.00 95 LEU A O 1
ATOM 724 N N . LYS A 1 96 ? 9.858 -12.540 -27.224 1.00 88.38 96 LYS A N 1
ATOM 725 C CA . LYS A 1 96 ? 9.536 -11.477 -26.263 1.00 88.38 96 LYS A CA 1
ATOM 726 C C . LYS A 1 96 ? 10.710 -11.231 -25.323 1.00 88.38 96 LYS A C 1
ATOM 728 O O . LYS A 1 96 ? 11.114 -10.086 -25.131 1.00 88.38 96 LYS A O 1
ATOM 733 N N . ARG A 1 97 ? 11.296 -12.305 -24.791 1.00 85.94 97 ARG A N 1
ATOM 734 C CA . ARG A 1 97 ? 12.480 -12.254 -23.934 1.00 85.94 97 ARG A CA 1
ATOM 735 C C . ARG A 1 97 ? 13.673 -11.647 -24.663 1.00 85.94 97 ARG A C 1
ATOM 737 O O . ARG A 1 97 ? 14.279 -10.727 -24.134 1.00 85.94 97 ARG A O 1
ATOM 744 N N . ALA A 1 98 ? 13.994 -12.114 -25.869 1.00 87.56 98 ALA A N 1
ATOM 745 C CA . ALA A 1 98 ? 15.101 -11.570 -26.657 1.00 87.56 98 ALA A CA 1
ATOM 746 C C . ALA A 1 98 ? 14.913 -10.073 -26.967 1.00 87.56 98 ALA A C 1
ATOM 748 O O . ALA A 1 98 ? 15.840 -9.283 -26.793 1.00 87.56 98 ALA A O 1
ATOM 749 N N . PHE A 1 99 ? 13.698 -9.674 -27.356 1.00 90.19 99 PHE A N 1
ATOM 750 C CA . PHE A 1 99 ? 13.339 -8.281 -27.610 1.00 90.19 99 PHE A CA 1
ATOM 751 C C . PHE A 1 99 ? 13.548 -7.408 -26.369 1.00 90.19 99 PHE A C 1
ATOM 753 O O . PHE A 1 99 ? 14.241 -6.395 -26.441 1.00 90.19 99 PHE A O 1
ATOM 760 N N . TRP A 1 100 ? 13.021 -7.816 -25.213 1.00 88.69 100 TRP A N 1
ATOM 761 C CA . TRP A 1 100 ? 13.183 -7.039 -23.987 1.00 88.69 100 TRP A CA 1
ATOM 762 C C . TRP A 1 100 ? 14.604 -7.054 -23.434 1.00 88.69 100 TRP A C 1
ATOM 764 O O . TRP A 1 100 ? 15.056 -6.009 -22.984 1.00 88.69 100 TRP A O 1
ATOM 774 N N . LYS A 1 101 ? 15.344 -8.170 -23.519 1.00 85.25 101 LYS A N 1
ATOM 775 C CA . LYS A 1 101 ? 16.781 -8.188 -23.186 1.00 85.25 101 LYS A CA 1
ATOM 776 C C . LYS A 1 101 ? 17.533 -7.126 -23.977 1.00 85.25 101 LYS A C 1
ATOM 778 O O . LYS A 1 101 ? 18.370 -6.426 -23.421 1.00 85.25 101 LYS A O 1
ATOM 783 N N . ARG A 1 102 ? 17.186 -6.956 -25.253 1.00 86.88 102 ARG A N 1
ATOM 784 C CA . ARG A 1 102 ? 17.776 -5.924 -26.100 1.00 86.88 102 ARG A CA 1
ATOM 785 C C . ARG A 1 102 ? 17.341 -4.511 -25.716 1.00 86.88 102 ARG A C 1
ATOM 787 O O . ARG A 1 102 ? 18.200 -3.649 -25.595 1.00 86.88 102 ARG A O 1
ATOM 794 N N . VAL A 1 103 ? 16.041 -4.262 -25.523 1.00 85.94 103 VAL A N 1
ATOM 795 C CA . VAL A 1 103 ? 15.532 -2.943 -25.089 1.00 85.94 103 VAL A CA 1
ATOM 796 C C . VAL A 1 103 ? 16.201 -2.522 -23.782 1.00 85.94 103 VAL A C 1
ATOM 798 O O . VAL A 1 103 ? 16.738 -1.422 -23.685 1.00 85.94 103 VAL A O 1
ATOM 801 N N . LEU A 1 104 ? 16.231 -3.422 -22.806 1.00 82.19 104 LEU A N 1
ATOM 802 C CA . LEU A 1 104 ? 16.761 -3.157 -21.476 1.00 82.19 104 LEU A CA 1
ATOM 803 C C . LEU A 1 104 ? 18.301 -3.135 -21.427 1.00 82.19 104 LEU A C 1
ATOM 805 O O . LEU A 1 104 ? 18.873 -2.453 -20.588 1.00 82.19 104 LEU A O 1
ATOM 809 N N . GLY A 1 105 ? 18.979 -3.826 -22.344 1.00 77.12 105 GLY A N 1
ATOM 810 C CA . GLY A 1 105 ? 20.433 -3.741 -22.522 1.00 77.12 105 GLY A CA 1
ATOM 811 C C . GLY A 1 105 ? 20.893 -2.562 -23.388 1.00 77.12 105 GLY A C 1
ATOM 812 O O . GLY A 1 105 ? 22.082 -2.442 -23.667 1.00 77.12 105 GLY A O 1
ATOM 813 N N . SER A 1 106 ? 19.976 -1.712 -23.863 1.00 81.00 106 SER A N 1
ATOM 814 C CA . SER A 1 106 ? 20.293 -0.604 -24.771 1.00 81.00 106 SER A CA 1
ATOM 815 C C . SER A 1 106 ? 20.450 0.742 -24.061 1.00 81.00 106 SER A C 1
ATOM 817 O O . SER A 1 106 ? 20.063 0.920 -22.907 1.00 81.00 106 SER A O 1
ATOM 819 N N . MET A 1 107 ? 20.930 1.738 -24.810 1.00 77.06 107 MET A N 1
ATOM 820 C CA . MET A 1 107 ? 20.976 3.148 -24.395 1.00 77.06 107 MET A CA 1
ATOM 821 C C . MET A 1 107 ? 19.583 3.784 -24.207 1.00 77.06 107 MET A C 1
ATOM 823 O O . MET A 1 107 ? 19.478 4.921 -23.751 1.00 77.06 107 MET A O 1
ATOM 827 N N . MET A 1 108 ? 18.489 3.091 -24.556 1.00 76.25 108 MET A N 1
ATOM 828 C CA . MET A 1 108 ? 17.133 3.542 -24.206 1.00 76.25 108 MET A CA 1
ATOM 829 C C . MET A 1 108 ? 16.942 3.601 -22.684 1.00 76.25 108 MET A C 1
ATOM 831 O O . MET A 1 108 ? 16.168 4.419 -22.180 1.00 76.25 108 MET A O 1
ATOM 835 N N . MET A 1 109 ? 17.659 2.744 -21.953 1.00 79.62 109 MET A N 1
ATOM 836 C CA . MET A 1 109 ? 17.599 2.698 -20.503 1.00 79.62 109 MET A CA 1
ATOM 837 C C . MET A 1 109 ? 18.363 3.852 -19.866 1.00 79.62 109 MET A C 1
ATOM 839 O O . MET A 1 109 ? 19.495 4.173 -20.218 1.00 79.62 109 MET A O 1
ATOM 843 N N . TYR A 1 110 ? 17.723 4.470 -18.885 1.00 64.44 110 TYR A N 1
ATOM 844 C CA . TYR A 1 110 ? 18.312 5.424 -17.980 1.00 64.44 110 TYR A CA 1
ATOM 845 C C . TYR A 1 110 ? 19.062 4.687 -16.872 1.00 64.44 110 TYR A C 1
ATOM 847 O O . TYR A 1 110 ? 18.471 4.022 -16.019 1.00 64.44 110 TYR A O 1
ATOM 855 N N . TYR A 1 111 ? 20.371 4.892 -16.855 1.00 63.12 111 TYR A N 1
ATOM 856 C CA . TYR A 1 111 ? 21.258 4.466 -15.786 1.00 63.12 111 TYR A CA 1
ATOM 857 C C . TYR A 1 111 ? 21.295 5.558 -14.723 1.00 63.12 111 TYR A C 1
ATOM 859 O O . TYR A 1 111 ? 21.796 6.661 -14.959 1.00 63.12 111 TYR A O 1
ATOM 867 N N . ASN A 1 112 ? 20.708 5.299 -13.552 1.00 49.62 112 ASN A N 1
ATOM 868 C CA . ASN A 1 112 ? 20.674 6.279 -12.471 1.00 49.62 112 ASN A CA 1
ATOM 869 C C . ASN A 1 112 ? 22.044 6.425 -11.800 1.00 49.62 112 ASN A C 1
ATOM 871 O O . ASN A 1 112 ? 22.247 5.957 -10.685 1.00 49.62 112 ASN A O 1
ATOM 875 N N . GLN A 1 113 ? 22.954 7.146 -12.455 1.00 45.72 113 GLN A N 1
ATOM 876 C CA . GLN A 1 113 ? 24.305 7.445 -11.974 1.00 45.72 113 GLN A CA 1
ATOM 877 C C . GLN A 1 113 ? 24.321 8.022 -10.553 1.00 45.72 113 GLN A C 1
ATOM 879 O O . GLN A 1 113 ? 25.269 7.778 -9.833 1.00 45.72 113 GLN A O 1
ATOM 884 N N . LYS A 1 114 ? 23.267 8.722 -10.095 1.00 41.69 114 LYS A N 1
ATOM 885 C CA . LYS A 1 114 ? 23.239 9.361 -8.764 1.00 41.69 114 LYS A CA 1
ATOM 886 C C . LYS A 1 114 ? 23.035 8.422 -7.575 1.00 41.69 114 LYS A C 1
ATOM 888 O O . LYS A 1 114 ? 23.480 8.763 -6.487 1.00 41.69 114 LYS A O 1
ATOM 893 N N . LYS A 1 115 ? 22.377 7.270 -7.756 1.00 46.25 115 LYS A N 1
ATOM 894 C CA . LYS A 1 115 ? 22.282 6.244 -6.693 1.00 46.25 115 LYS A CA 1
ATOM 895 C C . LYS A 1 115 ? 23.591 5.434 -6.588 1.00 46.25 115 LYS A C 1
ATOM 897 O O . LYS A 1 115 ? 23.823 4.813 -5.566 1.00 46.25 115 LYS A O 1
ATOM 902 N N . TYR A 1 116 ? 24.444 5.522 -7.615 1.00 43.12 116 TYR A N 1
ATOM 903 C CA . TYR A 1 116 ? 25.737 4.838 -7.742 1.00 43.12 116 TYR A CA 1
ATOM 904 C C . TYR A 1 116 ? 26.945 5.803 -7.746 1.00 43.12 116 TYR A C 1
ATOM 906 O O . TYR A 1 116 ? 28.081 5.368 -7.865 1.00 43.12 116 TYR A O 1
ATOM 914 N N . GLN A 1 117 ? 26.734 7.117 -7.590 1.00 38.97 117 GLN A N 1
ATOM 915 C CA . GLN A 1 117 ? 27.789 8.143 -7.709 1.00 38.97 117 GLN A CA 1
ATOM 916 C C . GLN A 1 117 ? 28.676 8.261 -6.472 1.00 38.97 117 GLN A C 1
ATOM 918 O O . GLN A 1 117 ? 29.612 9.046 -6.482 1.00 38.97 117 GLN A O 1
ATOM 923 N N . GLY A 1 118 ? 28.384 7.502 -5.417 1.00 43.72 118 GLY A N 1
ATOM 924 C CA . GLY A 1 118 ? 29.340 7.294 -4.333 1.00 43.72 118 GLY A CA 1
ATOM 925 C C . GLY A 1 118 ? 30.407 6.241 -4.652 1.00 43.72 118 GLY A C 1
ATOM 926 O O . GLY A 1 118 ? 31.268 6.039 -3.813 1.00 43.72 118 GLY A O 1
ATOM 927 N N . TYR A 1 119 ? 30.333 5.564 -5.809 1.00 42.72 119 TYR A N 1
ATOM 928 C CA . TYR A 1 119 ? 31.055 4.308 -6.057 1.00 42.72 119 TYR A CA 1
ATOM 929 C C . TYR A 1 119 ? 31.893 4.253 -7.348 1.00 42.72 119 TYR A C 1
ATOM 931 O O . TYR A 1 119 ? 32.564 3.253 -7.570 1.00 42.72 119 TYR A O 1
ATOM 939 N N . PHE A 1 120 ? 31.894 5.281 -8.206 1.00 42.47 120 PHE A N 1
ATOM 940 C CA . PHE A 1 120 ? 32.656 5.245 -9.465 1.00 42.47 120 PHE A CA 1
ATOM 941 C C . PHE A 1 120 ? 33.285 6.612 -9.776 1.00 42.47 120 PHE A C 1
ATOM 943 O O . PHE A 1 120 ? 32.592 7.513 -10.249 1.00 42.47 120 PHE A O 1
ATOM 950 N N . ASP A 1 121 ? 34.593 6.754 -9.533 1.00 44.38 121 ASP A N 1
ATOM 951 C CA . ASP A 1 121 ? 35.390 7.943 -9.898 1.00 44.38 121 ASP A CA 1
ATOM 952 C C . ASP A 1 121 ? 35.910 7.904 -11.353 1.00 44.38 121 ASP A C 1
ATOM 954 O O . ASP A 1 121 ? 36.457 8.891 -11.844 1.00 44.38 121 ASP A O 1
ATOM 958 N N . ASN A 1 122 ? 35.699 6.800 -12.083 1.00 48.19 122 ASN A N 1
ATOM 959 C CA . ASN A 1 122 ? 36.170 6.625 -13.461 1.00 48.19 122 ASN A CA 1
ATOM 960 C C . ASN A 1 122 ? 35.013 6.654 -14.479 1.00 48.19 122 ASN A C 1
ATOM 962 O O . ASN A 1 122 ? 34.066 5.871 -14.386 1.00 48.19 122 ASN A O 1
ATOM 966 N N . GLU A 1 123 ? 35.124 7.517 -15.498 1.00 47.00 123 GLU A N 1
ATOM 967 C CA . GLU A 1 123 ? 34.138 7.682 -16.587 1.00 47.00 123 GLU A CA 1
ATOM 968 C C . GLU A 1 123 ? 33.932 6.408 -17.444 1.00 47.00 123 GLU A C 1
ATOM 970 O O . GLU A 1 123 ? 32.908 6.278 -18.116 1.00 47.00 123 GLU A O 1
ATOM 975 N N . ASP A 1 124 ? 34.843 5.430 -17.371 1.00 45.88 124 ASP A N 1
ATOM 976 C CA . ASP A 1 124 ? 34.802 4.197 -18.173 1.00 45.88 124 ASP A CA 1
ATOM 977 C C . ASP A 1 124 ? 33.975 3.041 -17.557 1.00 45.88 124 ASP A C 1
ATOM 979 O O . ASP A 1 124 ? 33.669 2.077 -18.259 1.00 45.88 124 ASP A O 1
ATOM 983 N N . ASP A 1 125 ? 33.534 3.128 -16.292 1.00 45.44 125 ASP A N 1
ATOM 984 C CA . ASP A 1 125 ? 32.669 2.110 -15.642 1.00 45.44 125 ASP A CA 1
ATOM 985 C C . ASP A 1 125 ? 31.158 2.442 -15.709 1.00 45.44 125 ASP A C 1
ATOM 987 O O . ASP A 1 125 ? 30.312 1.800 -15.085 1.00 45.44 125 ASP A O 1
ATOM 991 N N . MET A 1 126 ? 30.773 3.432 -16.519 1.00 46.09 126 MET A N 1
ATOM 992 C CA . MET A 1 126 ? 29.445 4.065 -16.489 1.00 46.09 126 MET A CA 1
ATOM 993 C C . MET A 1 126 ? 28.270 3.281 -17.115 1.00 46.09 126 MET A C 1
ATOM 995 O O . MET A 1 126 ? 27.188 3.849 -17.284 1.00 46.09 126 MET A O 1
ATOM 999 N N . MET A 1 127 ? 28.424 2.003 -17.472 1.00 47.16 127 MET A N 1
ATOM 1000 C CA . MET A 1 127 ? 27.451 1.295 -18.322 1.00 47.16 127 MET A CA 1
ATOM 1001 C C . MET A 1 127 ? 27.219 -0.165 -17.910 1.00 47.16 127 MET A C 1
ATOM 1003 O O . MET A 1 127 ? 27.329 -1.060 -18.743 1.00 47.16 127 MET A O 1
ATOM 1007 N N . VAL A 1 128 ? 26.873 -0.438 -16.650 1.00 45.84 128 VAL A N 1
ATOM 1008 C CA . VAL A 1 128 ? 26.334 -1.761 -16.277 1.00 45.84 128 VAL A CA 1
ATOM 1009 C C . VAL A 1 128 ? 24.807 -1.752 -16.480 1.00 45.84 128 VAL A C 1
ATOM 1011 O O . VAL A 1 128 ? 24.118 -1.065 -15.720 1.00 45.84 128 VAL A O 1
ATOM 1014 N N . PRO A 1 129 ? 24.254 -2.482 -17.483 1.00 49.03 129 PRO A N 1
ATOM 1015 C CA . PRO A 1 129 ? 22.815 -2.734 -17.645 1.00 49.03 129 PRO A CA 1
ATOM 1016 C C . PRO A 1 129 ? 22.172 -3.091 -16.301 1.00 49.03 129 PRO A C 1
ATOM 1018 O O . PRO A 1 129 ? 22.735 -3.951 -15.616 1.00 49.03 129 PRO A O 1
ATOM 1021 N N . PRO A 1 130 ? 21.010 -2.530 -15.893 1.00 51.38 130 PRO A N 1
ATOM 1022 C CA . PRO A 1 130 ? 20.256 -3.154 -14.814 1.00 51.38 130 PRO A CA 1
ATOM 1023 C C . PRO A 1 130 ? 20.051 -4.617 -15.209 1.00 51.38 130 PRO A C 1
ATOM 1025 O O . PRO A 1 130 ? 19.560 -4.889 -16.308 1.00 51.38 130 PRO A O 1
ATOM 1028 N N . ARG A 1 131 ? 20.503 -5.557 -14.366 1.00 52.12 131 ARG A N 1
ATOM 1029 C CA . ARG A 1 131 ? 20.385 -6.985 -14.670 1.00 52.12 131 ARG A CA 1
ATOM 1030 C C . ARG A 1 131 ? 18.915 -7.296 -14.905 1.00 52.12 131 ARG A C 1
ATOM 1032 O O . ARG A 1 131 ? 18.078 -7.208 -14.013 1.00 52.12 131 ARG A O 1
ATOM 1039 N N . VAL A 1 132 ? 18.614 -7.594 -16.160 1.00 56.91 132 VAL A N 1
ATOM 1040 C CA . VAL A 1 132 ? 17.279 -7.945 -16.606 1.00 56.91 132 VAL A CA 1
ATOM 1041 C C . VAL A 1 132 ? 17.014 -9.349 -16.129 1.00 56.91 132 VAL A C 1
ATOM 1043 O O . VAL A 1 132 ? 17.513 -10.316 -16.706 1.00 56.91 132 VAL A O 1
ATOM 1046 N N . ASP A 1 133 ? 16.235 -9.465 -15.069 1.00 63.84 133 ASP A N 1
ATOM 1047 C CA . ASP A 1 133 ? 15.907 -10.774 -14.563 1.00 63.84 133 ASP A CA 1
ATOM 1048 C C . ASP A 1 133 ? 14.926 -11.487 -15.496 1.00 63.84 133 ASP A C 1
ATOM 1050 O O . ASP A 1 133 ? 13.847 -10.978 -15.797 1.00 63.84 133 ASP A O 1
ATOM 1054 N N . ASP A 1 134 ? 15.272 -12.706 -15.920 1.00 65.69 134 ASP A N 1
ATOM 1055 C CA . ASP A 1 134 ? 14.464 -13.497 -16.860 1.00 65.69 134 ASP A CA 1
ATOM 1056 C C . ASP A 1 134 ? 13.002 -13.676 -16.394 1.00 65.69 134 ASP A C 1
ATOM 1058 O O . ASP A 1 134 ? 12.089 -13.650 -17.219 1.00 65.69 134 ASP A O 1
ATOM 1062 N N . TRP A 1 135 ? 12.760 -13.744 -15.077 1.00 68.19 135 TRP A N 1
ATOM 1063 C CA . TRP A 1 135 ? 11.415 -13.816 -14.475 1.00 68.19 135 TRP A CA 1
ATOM 1064 C C . TRP A 1 135 ? 10.527 -12.622 -14.867 1.00 68.19 135 TRP A C 1
ATOM 1066 O O . TRP A 1 135 ? 9.321 -12.786 -15.050 1.00 68.19 135 TRP A O 1
ATOM 1076 N N . MET A 1 136 ? 11.100 -11.421 -15.018 1.00 70.31 136 MET A N 1
ATOM 1077 C CA . MET A 1 136 ? 10.352 -10.211 -15.385 1.00 70.31 136 MET A CA 1
ATOM 1078 C C . MET A 1 136 ? 9.822 -10.333 -16.809 1.00 70.31 136 MET A C 1
ATOM 1080 O O . MET A 1 136 ? 8.682 -9.973 -17.098 1.00 70.31 136 MET A O 1
ATOM 1084 N N . LEU A 1 137 ? 10.658 -10.889 -17.687 1.00 73.25 137 LEU A N 1
ATOM 1085 C CA . LEU A 1 137 ? 10.378 -11.056 -19.108 1.00 73.25 137 LEU A CA 1
ATOM 1086 C C . LEU A 1 137 ? 9.411 -12.207 -19.393 1.00 73.25 137 LEU A C 1
ATOM 1088 O O . LEU A 1 137 ? 8.753 -12.221 -20.433 1.00 73.25 137 LEU A O 1
ATOM 1092 N N . GLU A 1 138 ? 9.316 -13.162 -18.471 1.00 71.62 138 GLU A N 1
ATOM 1093 C CA . GLU A 1 138 ? 8.378 -14.284 -18.532 1.00 71.62 138 GLU A CA 1
ATOM 1094 C C . GLU A 1 138 ? 6.942 -13.881 -18.166 1.00 71.62 138 GLU A C 1
ATOM 1096 O O . GLU A 1 138 ? 5.993 -14.604 -18.487 1.00 71.62 138 GLU A O 1
ATOM 1101 N N . ARG A 1 139 ? 6.734 -12.703 -17.558 1.00 73.88 139 ARG A N 1
ATOM 1102 C CA . ARG A 1 139 ? 5.386 -12.232 -17.233 1.00 73.88 139 ARG A CA 1
ATOM 1103 C C . ARG A 1 139 ? 4.605 -11.845 -18.485 1.00 73.88 139 ARG A C 1
ATOM 1105 O O . ARG A 1 139 ? 4.989 -10.977 -19.274 1.00 73.88 139 ARG A O 1
ATOM 1112 N N . LYS A 1 140 ? 3.413 -12.432 -18.621 1.00 72.38 140 LYS A N 1
ATOM 1113 C CA . LYS A 1 140 ? 2.467 -12.086 -19.693 1.00 72.38 140 LYS A CA 1
ATOM 1114 C C . LYS A 1 140 ? 2.053 -10.613 -19.641 1.00 72.38 140 LYS A C 1
ATOM 1116 O O . LYS A 1 140 ? 1.994 -9.984 -20.691 1.00 72.38 140 LYS A O 1
ATOM 1121 N N . SER A 1 141 ? 1.844 -10.068 -18.440 1.00 71.62 141 SER A N 1
ATOM 1122 C CA . SER A 1 141 ? 1.433 -8.675 -18.210 1.00 71.62 141 SER A CA 1
ATOM 1123 C C . SER A 1 141 ? 2.543 -7.638 -18.414 1.00 71.62 141 SER A C 1
ATOM 1125 O O . SER A 1 141 ? 2.256 -6.446 -18.416 1.00 71.62 141 SER A O 1
ATOM 1127 N N . PHE A 1 142 ? 3.800 -8.053 -18.610 1.00 74.00 142 PHE A N 1
ATOM 1128 C CA . PHE A 1 142 ? 4.891 -7.116 -18.862 1.00 74.00 142 PHE A CA 1
ATOM 1129 C C . PHE A 1 142 ? 4.870 -6.615 -20.324 1.00 74.00 142 PHE A C 1
ATOM 1131 O O . PHE A 1 142 ? 4.787 -7.443 -21.244 1.00 74.00 142 PHE A O 1
ATOM 1138 N N . PRO A 1 143 ? 4.979 -5.293 -20.570 1.00 80.06 143 PRO A N 1
ATOM 1139 C CA . PRO A 1 143 ? 5.202 -4.230 -19.590 1.00 80.06 143 PRO A CA 1
ATOM 1140 C C . PRO A 1 143 ? 3.909 -3.646 -19.009 1.00 80.06 143 PRO A C 1
ATOM 1142 O O . PRO A 1 143 ? 2.967 -3.351 -19.739 1.00 80.06 143 PRO A O 1
ATOM 1145 N N . ARG A 1 144 ? 3.924 -3.356 -17.704 1.00 87.38 144 ARG A N 1
ATOM 1146 C CA . ARG A 1 144 ? 3.138 -2.256 -17.135 1.00 87.38 144 ARG A CA 1
ATOM 1147 C C . ARG A 1 144 ? 3.939 -0.973 -17.331 1.00 87.38 144 ARG A C 1
ATOM 1149 O O . ARG A 1 144 ? 5.145 -0.974 -17.097 1.00 87.38 144 ARG A O 1
ATOM 1156 N N . ILE A 1 145 ? 3.296 0.102 -17.769 1.00 91.62 145 ILE A N 1
ATOM 1157 C CA . ILE A 1 145 ? 3.973 1.344 -18.153 1.00 91.62 145 ILE A CA 1
ATOM 1158 C C . ILE A 1 145 ? 3.617 2.459 -17.183 1.00 91.62 145 ILE A C 1
ATOM 1160 O O . ILE A 1 145 ? 2.441 2.753 -17.011 1.00 91.62 145 ILE A O 1
ATOM 1164 N N . HIS A 1 146 ? 4.597 3.148 -16.607 1.00 92.56 146 HIS A N 1
ATOM 1165 C CA . HIS A 1 146 ? 4.364 4.398 -15.885 1.00 92.56 146 HIS A CA 1
ATOM 1166 C C . HIS A 1 146 ? 4.907 5.587 -16.673 1.00 92.56 146 HIS A C 1
ATOM 1168 O O . HIS A 1 146 ? 6.046 5.585 -17.128 1.00 92.56 146 HIS A O 1
ATOM 1174 N N . ILE A 1 147 ? 4.101 6.632 -16.820 1.00 93.38 147 ILE A N 1
ATOM 1175 C CA . ILE A 1 147 ? 4.518 7.900 -17.410 1.00 93.38 147 ILE A CA 1
ATOM 1176 C C . ILE A 1 147 ? 4.814 8.864 -16.265 1.00 93.38 147 ILE A C 1
ATOM 1178 O O . ILE A 1 147 ? 3.906 9.287 -15.544 1.00 93.38 147 ILE A O 1
ATOM 1182 N N . ASN A 1 148 ? 6.092 9.193 -16.095 1.00 91.75 148 ASN A N 1
ATOM 1183 C CA . ASN A 1 148 ? 6.594 9.898 -14.928 1.00 91.75 148 ASN A CA 1
ATOM 1184 C C . ASN A 1 148 ? 7.021 11.334 -15.258 1.00 91.75 148 ASN A C 1
ATOM 1186 O O . ASN A 1 148 ? 8.023 11.586 -15.931 1.00 91.75 148 ASN A O 1
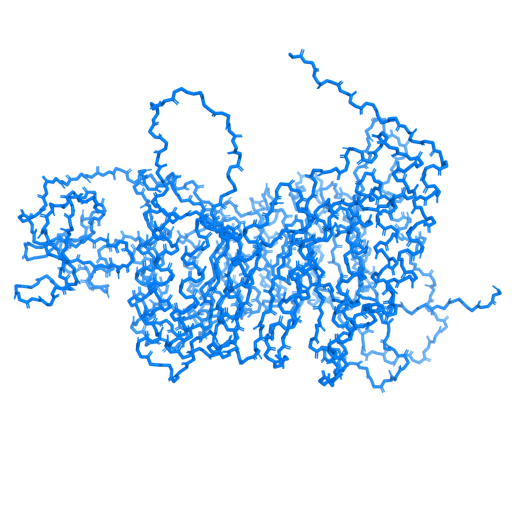ATOM 1190 N N . PHE A 1 149 ? 6.268 12.288 -14.715 1.00 88.94 149 PHE A N 1
ATOM 1191 C CA . PHE A 1 149 ? 6.467 13.729 -14.861 1.00 88.94 149 PHE A CA 1
ATOM 1192 C C . PHE A 1 149 ? 7.276 14.358 -13.719 1.00 88.94 149 PHE A C 1
ATOM 1194 O O . PHE A 1 149 ? 7.344 15.583 -13.628 1.00 88.94 149 PHE A O 1
ATOM 1201 N N . GLN A 1 150 ? 7.887 13.551 -12.848 1.00 86.69 150 GLN A N 1
ATOM 1202 C CA . GLN A 1 150 ? 8.466 13.980 -11.577 1.00 86.69 150 GLN A CA 1
ATOM 1203 C C . GLN A 1 150 ? 9.314 15.254 -11.679 1.00 86.69 150 GLN A C 1
ATOM 1205 O O . GLN A 1 150 ? 10.119 15.385 -12.581 1.00 86.69 150 GLN A O 1
ATOM 1210 N N . ARG A 1 151 ? 9.215 16.207 -10.745 1.00 78.06 151 ARG A N 1
ATOM 1211 C CA . ARG A 1 151 ? 10.029 17.454 -10.744 1.00 78.06 151 ARG A CA 1
ATOM 1212 C C . ARG A 1 151 ? 9.915 18.349 -11.994 1.00 78.06 151 ARG A C 1
ATOM 1214 O O . ARG A 1 151 ? 10.490 19.438 -11.983 1.00 78.06 151 ARG A O 1
ATOM 1221 N N . ARG A 1 152 ? 9.194 17.963 -13.052 1.00 71.06 152 ARG A N 1
ATOM 1222 C CA . ARG A 1 152 ? 8.951 18.824 -14.209 1.00 71.06 152 ARG A CA 1
ATOM 1223 C C . ARG A 1 152 ? 7.729 19.700 -13.965 1.00 71.06 152 ARG A C 1
ATOM 1225 O O . ARG A 1 152 ? 6.726 19.278 -13.396 1.00 71.06 152 ARG A O 1
ATOM 1232 N N . GLY A 1 153 ? 7.840 20.961 -14.374 1.00 58.94 153 GLY A N 1
ATOM 1233 C CA . GLY A 1 153 ? 6.783 21.946 -14.186 1.00 58.94 153 GLY A CA 1
ATOM 1234 C C . GLY A 1 153 ? 5.619 21.749 -15.159 1.00 58.94 153 GLY A C 1
ATOM 1235 O O . GLY A 1 153 ? 5.826 21.804 -16.365 1.00 58.94 153 GLY A O 1
ATOM 1236 N N . LYS A 1 154 ? 4.412 21.636 -14.587 1.00 71.81 154 LYS A N 1
ATOM 1237 C CA . LYS A 1 154 ? 3.068 21.868 -15.161 1.00 71.81 154 LYS A CA 1
ATOM 1238 C C . LYS A 1 154 ? 2.629 20.943 -16.311 1.00 71.81 154 LYS A C 1
ATOM 1240 O O . LYS A 1 154 ? 3.015 21.124 -17.461 1.00 71.81 154 LYS A O 1
ATOM 1245 N N . LEU A 1 155 ? 1.689 20.042 -16.007 1.00 87.25 155 LEU A N 1
ATOM 1246 C CA . LEU A 1 155 ? 0.821 19.408 -17.006 1.00 87.25 155 LEU A CA 1
ATOM 1247 C C . LEU A 1 155 ? 0.073 20.504 -17.787 1.00 87.25 155 LEU A C 1
ATOM 1249 O O . LEU A 1 155 ? -0.736 21.238 -17.217 1.00 87.25 155 LEU A O 1
ATOM 1253 N N . SER A 1 156 ? 0.378 20.644 -19.077 1.00 89.06 156 SER A N 1
ATOM 1254 C CA . SER A 1 156 ? -0.268 21.602 -19.979 1.00 89.06 156 SER A CA 1
ATOM 1255 C C . SER A 1 156 ? -1.358 20.926 -20.813 1.00 89.06 156 SER A C 1
ATOM 1257 O O . SER A 1 156 ? -1.365 19.705 -20.962 1.00 89.06 156 SER A O 1
ATOM 1259 N N . GLU A 1 157 ? -2.252 21.715 -21.413 1.00 90.81 157 GLU A N 1
ATOM 1260 C CA . GLU A 1 157 ? -3.249 21.201 -22.369 1.00 90.81 157 GLU A CA 1
ATOM 1261 C C . GLU A 1 157 ? -2.574 20.521 -23.580 1.00 90.81 157 GLU A C 1
ATOM 1263 O O . GLU A 1 157 ? -3.067 19.520 -24.088 1.00 90.81 157 GLU A O 1
ATOM 1268 N N . ALA A 1 158 ? -1.404 21.002 -24.021 1.00 89.25 158 ALA A N 1
ATOM 1269 C CA . ALA A 1 158 ? -0.653 20.386 -25.119 1.00 89.25 158 ALA A CA 1
ATOM 1270 C C . ALA A 1 158 ? -0.122 18.987 -24.750 1.00 89.25 158 ALA A C 1
ATOM 1272 O O . ALA A 1 158 ? -0.276 18.037 -25.524 1.00 89.25 158 ALA A O 1
ATOM 1273 N N . ILE A 1 159 ? 0.443 18.839 -23.546 1.00 88.44 159 ILE A N 1
ATOM 1274 C CA . ILE A 1 159 ? 0.895 17.539 -23.030 1.00 88.44 159 ILE A CA 1
ATOM 1275 C C . ILE A 1 159 ? -0.311 16.619 -22.811 1.00 88.44 159 ILE A C 1
ATOM 1277 O O . ILE A 1 159 ? -0.275 15.470 -23.238 1.00 88.44 159 ILE A O 1
ATOM 1281 N N . SER A 1 160 ? -1.396 17.133 -22.225 1.00 92.31 160 SER A N 1
ATOM 1282 C CA . SER A 1 160 ? -2.659 16.408 -22.042 1.00 92.31 160 SER A CA 1
ATOM 1283 C C . SER A 1 160 ? -3.193 15.849 -23.365 1.00 92.31 160 SER A C 1
ATOM 1285 O O . SER A 1 160 ? -3.431 14.650 -23.478 1.00 92.31 160 SER A O 1
ATOM 1287 N N . ASN A 1 161 ? -3.263 16.673 -24.415 1.00 92.88 161 ASN A N 1
ATOM 1288 C CA . ASN A 1 161 ? -3.682 16.241 -25.750 1.00 92.88 161 ASN A CA 1
ATOM 1289 C C . ASN A 1 161 ? -2.749 15.182 -26.351 1.00 92.88 161 ASN A C 1
ATOM 1291 O O . ASN A 1 161 ? -3.206 14.280 -27.051 1.00 92.88 161 ASN A O 1
ATOM 1295 N N . THR A 1 162 ? -1.447 15.269 -26.078 1.00 91.69 162 THR A N 1
ATOM 1296 C CA . THR A 1 162 ? -0.472 14.267 -26.529 1.00 91.69 162 THR A CA 1
ATOM 1297 C C . THR A 1 162 ? -0.690 12.929 -25.820 1.00 91.69 162 THR A C 1
ATOM 1299 O O . THR A 1 162 ? -0.738 11.890 -26.476 1.00 91.69 162 THR A O 1
ATOM 1302 N N . ILE A 1 163 ? -0.903 12.947 -24.500 1.00 93.00 163 ILE A N 1
ATOM 1303 C CA . ILE A 1 163 ? -1.255 11.751 -23.722 1.00 93.00 163 ILE A CA 1
ATOM 1304 C C . ILE A 1 163 ? -2.577 11.170 -24.223 1.00 93.00 163 ILE A C 1
ATOM 1306 O O . ILE A 1 163 ? -2.683 9.964 -24.403 1.00 93.00 163 ILE A O 1
ATOM 1310 N N . LEU A 1 164 ? -3.573 12.011 -24.500 1.00 93.25 164 LEU A N 1
ATOM 1311 C CA . LEU A 1 164 ? -4.867 11.564 -25.000 1.00 93.25 164 LEU A CA 1
ATOM 1312 C C . LEU A 1 164 ? -4.733 10.852 -26.354 1.00 93.25 164 LEU A C 1
ATOM 1314 O O . LEU A 1 164 ? -5.320 9.792 -26.544 1.00 93.25 164 LEU A O 1
ATOM 1318 N N . ARG A 1 165 ? -3.913 11.379 -27.274 1.00 91.75 165 ARG A N 1
ATOM 1319 C CA . ARG A 1 165 ? -3.596 10.695 -28.541 1.00 91.75 165 ARG A CA 1
ATOM 1320 C C . ARG A 1 165 ? -2.912 9.353 -28.304 1.00 91.75 165 ARG A C 1
ATOM 1322 O O . ARG A 1 165 ? -3.292 8.377 -28.937 1.00 91.75 165 ARG A O 1
ATOM 1329 N N . PHE A 1 166 ? -1.959 9.298 -27.375 1.00 92.00 166 PHE A N 1
ATOM 1330 C CA . PHE A 1 166 ? -1.295 8.056 -26.982 1.00 92.00 166 PHE A CA 1
ATOM 1331 C C . PHE A 1 166 ? -2.295 7.021 -26.434 1.00 92.00 166 PHE A C 1
ATOM 1333 O O . PHE A 1 166 ? -2.331 5.893 -26.922 1.00 92.00 166 PHE A O 1
ATOM 1340 N N . MET A 1 167 ? -3.169 7.408 -25.501 1.00 92.00 167 MET A N 1
ATOM 1341 C CA . MET A 1 167 ? -4.188 6.522 -24.922 1.00 92.00 167 MET A CA 1
ATOM 1342 C C . MET A 1 167 ? -5.217 6.061 -25.963 1.00 92.00 167 MET A C 1
ATOM 1344 O O . MET A 1 167 ? -5.622 4.902 -25.963 1.00 92.00 167 MET A O 1
ATOM 1348 N N . GLY A 1 168 ? -5.594 6.951 -26.883 1.00 87.94 168 GLY A N 1
ATOM 1349 C CA . GLY A 1 168 ? -6.512 6.672 -27.986 1.00 87.94 168 GLY A CA 1
ATOM 1350 C C . GLY A 1 168 ? -5.867 5.989 -29.192 1.00 87.94 168 GLY A C 1
ATOM 1351 O O . GLY A 1 168 ? -6.531 5.836 -30.218 1.00 87.94 168 GLY A O 1
ATOM 1352 N N . THR A 1 169 ? -4.587 5.601 -29.116 1.00 83.38 169 THR A N 1
ATOM 1353 C CA . THR A 1 169 ? -3.916 4.959 -30.248 1.00 83.38 169 THR A CA 1
ATOM 1354 C C . THR A 1 169 ? -4.647 3.653 -30.575 1.00 83.38 169 THR A C 1
ATOM 1356 O O . THR A 1 169 ? -4.739 2.783 -29.704 1.00 83.38 169 THR A O 1
ATOM 1359 N N . PRO A 1 170 ? -5.138 3.466 -31.813 1.00 72.75 170 PRO A N 1
ATOM 1360 C CA . PRO A 1 170 ? -5.956 2.311 -32.146 1.00 72.75 170 PRO A CA 1
ATOM 1361 C C . PRO A 1 170 ? -5.206 0.985 -31.920 1.00 72.75 170 PRO A C 1
ATOM 1363 O O . PRO A 1 170 ? -3.965 0.939 -32.053 1.00 72.75 170 PRO A O 1
ATOM 1366 N N . PRO A 1 171 ? -5.951 -0.091 -31.589 1.00 63.16 171 PRO A N 1
ATOM 1367 C CA . PRO A 1 171 ? -5.424 -1.446 -31.537 1.00 63.16 171 PRO A CA 1
ATOM 1368 C C . PRO A 1 171 ? -4.917 -1.823 -32.913 1.00 63.16 171 PRO A C 1
ATOM 1370 O O . PRO A 1 171 ? -5.667 -1.715 -33.870 1.00 63.16 171 PRO A O 1
ATOM 1373 N N . LEU A 1 172 ? -3.625 -2.172 -32.951 1.00 58.84 172 LEU A N 1
ATOM 1374 C CA . LEU A 1 172 ? -2.832 -2.678 -34.075 1.00 58.84 172 LEU A CA 1
ATOM 1375 C C . LEU A 1 172 ? -3.213 -2.097 -35.454 1.00 58.84 172 LEU A C 1
ATOM 1377 O O . LEU A 1 172 ? -4.255 -2.366 -36.033 1.00 58.84 172 LEU A O 1
ATOM 1381 N N . GLY A 1 173 ? -2.306 -1.277 -35.979 1.00 54.19 173 GLY A N 1
ATOM 1382 C CA . GLY A 1 173 ? -2.289 -0.883 -37.382 1.00 54.19 173 GLY A CA 1
ATOM 1383 C C . GLY A 1 173 ? -0.990 -1.347 -38.018 1.00 54.19 173 GLY A C 1
ATOM 1384 O O . GLY A 1 173 ? -0.341 -0.564 -38.713 1.00 54.19 173 GLY A O 1
ATOM 1385 N N . PHE A 1 174 ? -0.561 -2.590 -37.769 1.00 60.59 174 PHE A N 1
ATOM 1386 C CA . PHE A 1 174 ? 0.537 -3.158 -38.550 1.00 60.59 174 PHE A CA 1
ATOM 1387 C C . PHE A 1 174 ? -0.039 -3.595 -39.884 1.00 60.59 174 PHE A C 1
ATOM 1389 O O . PHE A 1 174 ? -0.100 -4.778 -40.193 1.00 60.59 174 PHE A O 1
ATOM 1396 N N . THR A 1 175 ? -0.471 -2.621 -40.682 1.00 58.66 175 THR A N 1
ATOM 1397 C CA . THR A 1 175 ? -1.176 -2.856 -41.944 1.00 58.66 175 THR A CA 1
ATOM 1398 C C . THR A 1 175 ? -0.416 -3.823 -42.846 1.00 58.66 175 THR A C 1
ATOM 1400 O O . THR A 1 175 ? -1.032 -4.599 -43.560 1.00 58.66 175 THR A O 1
ATOM 1403 N N . VAL A 1 176 ? 0.918 -3.835 -42.787 1.00 62.44 176 VAL A N 1
ATOM 1404 C CA . VAL A 1 176 ? 1.763 -4.771 -43.538 1.00 62.44 176 VAL A CA 1
ATOM 1405 C C . VAL A 1 176 ? 1.732 -6.189 -42.949 1.00 62.44 176 VAL A C 1
ATOM 1407 O O . VAL A 1 176 ? 1.547 -7.145 -43.697 1.00 62.44 176 VAL A O 1
ATOM 1410 N N . PHE A 1 177 ? 1.867 -6.341 -41.629 1.00 66.69 177 PHE A N 1
ATOM 1411 C CA . PHE A 1 177 ? 1.891 -7.651 -40.969 1.00 66.69 177 PHE A CA 1
ATOM 1412 C C . PHE A 1 177 ? 0.497 -8.293 -40.902 1.00 66.69 177 PHE A C 1
ATOM 1414 O O . PHE A 1 177 ? 0.344 -9.473 -41.189 1.00 66.69 177 PHE A O 1
ATOM 1421 N N . GLU A 1 178 ? -0.541 -7.506 -40.619 1.00 69.31 178 GLU A N 1
ATOM 1422 C CA . GLU A 1 178 ? -1.949 -7.923 -40.663 1.00 69.31 178 GLU A CA 1
ATOM 1423 C C . GLU A 1 178 ? -2.372 -8.368 -42.063 1.00 69.31 178 GLU A C 1
ATOM 1425 O O . GLU A 1 178 ? -3.126 -9.327 -42.197 1.00 69.31 178 GLU A O 1
ATOM 1430 N N . ARG A 1 179 ? -1.865 -7.711 -43.117 1.00 74.56 179 ARG A N 1
ATOM 1431 C CA . ARG A 1 179 ? -2.092 -8.148 -44.504 1.00 74.56 179 ARG A CA 1
ATOM 1432 C C . ARG A 1 179 ? -1.424 -9.487 -44.799 1.00 74.56 179 ARG A C 1
ATOM 1434 O O . ARG A 1 179 ? -1.997 -10.283 -45.535 1.00 74.56 179 ARG A O 1
ATOM 1441 N N . GLN A 1 180 ? -0.234 -9.727 -44.250 1.00 76.69 180 GLN A N 1
ATOM 1442 C CA . GLN A 1 180 ? 0.496 -10.983 -44.443 1.00 76.69 180 GLN A CA 1
ATOM 1443 C C . GLN A 1 180 ? -0.082 -12.130 -43.597 1.00 76.69 180 GLN A C 1
ATOM 1445 O O . GLN A 1 180 ? -0.110 -13.266 -44.065 1.00 76.69 180 GLN A O 1
ATOM 1450 N N . PHE A 1 181 ? -0.596 -11.836 -42.396 1.00 76.88 181 PHE A N 1
ATOM 1451 C CA . PHE A 1 181 ? -1.066 -12.826 -41.417 1.00 76.88 181 PHE A CA 1
ATOM 1452 C C . PHE A 1 181 ? -2.388 -12.408 -40.723 1.00 76.88 181 PHE A C 1
ATOM 1454 O O . PHE A 1 181 ? -2.427 -12.131 -39.515 1.00 76.88 181 PHE A O 1
ATOM 1461 N N . PRO A 1 182 ? -3.511 -12.331 -41.467 1.00 72.62 182 PRO A N 1
ATOM 1462 C CA . PRO A 1 182 ? -4.787 -11.800 -40.967 1.00 72.62 182 PRO A CA 1
ATOM 1463 C C . PRO A 1 182 ? -5.524 -12.733 -39.992 1.00 72.62 182 PRO A C 1
ATOM 1465 O O . PRO A 1 182 ? -6.411 -12.296 -39.255 1.00 72.62 182 PRO A O 1
ATOM 1468 N N . ARG A 1 183 ? -5.225 -14.040 -40.001 1.00 72.62 183 ARG A N 1
ATOM 1469 C CA . ARG A 1 183 ? -5.886 -15.024 -39.121 1.00 72.62 183 ARG A CA 1
ATOM 1470 C C . ARG A 1 183 ? -5.249 -15.050 -37.738 1.00 72.62 183 ARG A C 1
ATOM 1472 O O . ARG A 1 183 ? -5.943 -15.228 -36.740 1.00 72.62 183 ARG A O 1
ATOM 1479 N N . GLU A 1 184 ? -3.941 -14.859 -37.701 1.00 68.94 184 GLU A N 1
ATOM 1480 C CA . GLU A 1 184 ? -3.112 -14.842 -36.512 1.00 68.94 184 GLU A CA 1
ATOM 1481 C C . GLU A 1 184 ? -3.381 -13.555 -35.731 1.00 68.94 184 GLU A C 1
ATOM 1483 O O . GLU A 1 184 ? -3.710 -13.625 -34.552 1.00 68.94 184 GLU A O 1
ATOM 1488 N N . THR A 1 185 ? -3.383 -12.398 -36.402 1.00 64.69 185 THR A N 1
ATOM 1489 C CA . THR A 1 185 ? -3.596 -11.069 -35.792 1.00 64.69 185 THR A CA 1
ATOM 1490 C C . THR A 1 185 ? -4.928 -10.910 -35.045 1.00 64.69 185 THR A C 1
ATOM 1492 O O . THR A 1 185 ? -4.954 -10.294 -33.981 1.00 64.69 185 THR A O 1
ATOM 1495 N N . LYS A 1 186 ? -6.016 -11.552 -35.496 1.00 66.56 186 LYS A N 1
ATOM 1496 C CA . LYS A 1 186 ? -7.313 -11.554 -34.781 1.00 66.56 186 LYS A CA 1
ATOM 1497 C C . LYS A 1 186 ? -7.275 -12.219 -33.399 1.00 66.56 186 LYS A C 1
ATOM 1499 O O . LYS A 1 186 ? -8.173 -11.982 -32.601 1.00 66.56 186 LYS A O 1
ATOM 1504 N N . ARG A 1 187 ? -6.273 -13.054 -33.098 1.00 64.69 187 ARG A N 1
ATOM 1505 C CA . ARG A 1 187 ? -6.127 -13.679 -31.770 1.00 64.69 187 ARG A CA 1
ATOM 1506 C C . ARG A 1 187 ? -5.560 -12.718 -30.722 1.00 64.69 187 ARG A C 1
ATOM 1508 O O . ARG A 1 187 ? -5.744 -12.952 -29.533 1.00 64.69 187 ARG A O 1
ATOM 1515 N N . PHE A 1 188 ? -4.919 -11.633 -31.155 1.00 61.19 188 PHE A N 1
ATOM 1516 C CA . PHE A 1 188 ? -4.193 -10.696 -30.294 1.00 61.19 188 PHE A CA 1
ATOM 1517 C C . PHE A 1 188 ? -5.024 -9.459 -29.902 1.00 61.19 188 PHE A C 1
ATOM 1519 O O . PHE A 1 188 ? -4.495 -8.508 -29.345 1.00 61.19 188 PHE A O 1
ATOM 1526 N N . THR A 1 189 ? -6.328 -9.419 -30.178 1.00 58.50 189 THR A N 1
ATOM 1527 C CA . THR A 1 189 ? -7.130 -8.194 -29.990 1.00 58.50 189 THR A CA 1
ATOM 1528 C C . THR A 1 189 ? -7.631 -7.962 -28.564 1.00 58.50 189 THR A C 1
ATOM 1530 O O . THR A 1 189 ? -8.219 -6.920 -28.306 1.00 58.50 189 THR A O 1
ATOM 1533 N N . ASN A 1 190 ? -7.430 -8.906 -27.639 1.00 63.91 190 ASN A N 1
ATOM 1534 C CA . ASN A 1 190 ? -8.136 -8.899 -26.349 1.00 63.91 190 ASN A CA 1
ATOM 1535 C C . ASN A 1 190 ? -7.273 -8.504 -25.141 1.00 63.91 190 ASN A C 1
ATOM 1537 O O . ASN A 1 190 ? -7.724 -8.655 -24.008 1.00 63.91 190 ASN A O 1
ATOM 1541 N N . GLY A 1 191 ? -6.041 -8.037 -25.343 1.00 69.69 191 GLY A N 1
ATOM 1542 C CA . GLY A 1 191 ? -5.199 -7.584 -24.237 1.00 69.69 191 GLY A CA 1
ATOM 1543 C C . GLY A 1 191 ? -4.933 -6.088 -24.266 1.00 69.69 191 GLY A C 1
ATOM 1544 O O . GLY A 1 191 ? -4.949 -5.451 -25.316 1.00 69.69 191 GLY A O 1
ATOM 1545 N N . CYS A 1 192 ? -4.691 -5.545 -23.079 1.00 84.44 192 CYS A N 1
ATOM 1546 C CA . CYS A 1 192 ? -4.466 -4.131 -22.854 1.00 84.44 192 CYS A CA 1
ATOM 1547 C C . CYS A 1 192 ? -3.214 -3.941 -21.994 1.00 84.44 192 CYS A C 1
ATOM 1549 O O . CYS A 1 192 ? -2.945 -4.728 -21.085 1.00 84.44 192 CYS A O 1
ATOM 1551 N N . VAL A 1 193 ? -2.449 -2.898 -22.289 1.00 86.81 193 VAL A N 1
ATOM 1552 C CA . VAL A 1 193 ? -1.264 -2.487 -21.546 1.00 86.81 193 VAL A CA 1
ATOM 1553 C C . VAL A 1 193 ? -1.704 -1.558 -20.419 1.00 86.81 193 VAL A C 1
ATOM 1555 O O . VAL A 1 193 ? -2.296 -0.505 -20.663 1.00 86.81 193 VAL A O 1
ATOM 1558 N N . ALA A 1 194 ? -1.413 -1.949 -19.180 1.00 90.00 194 ALA A N 1
ATOM 1559 C CA . ALA A 1 194 ? -1.683 -1.130 -18.007 1.00 90.00 194 ALA A CA 1
ATOM 1560 C C . ALA A 1 194 ? -0.761 0.098 -17.993 1.00 90.00 194 ALA A C 1
ATOM 1562 O O . ALA A 1 194 ? 0.462 -0.033 -18.084 1.00 90.00 194 ALA A O 1
ATOM 1563 N N . VAL A 1 195 ? -1.355 1.284 -17.873 1.00 93.44 195 VAL A N 1
ATOM 1564 C CA . VAL A 1 195 ? -0.670 2.577 -17.840 1.00 93.44 195 VAL A CA 1
ATOM 1565 C C . VAL A 1 195 ? -0.920 3.258 -16.501 1.00 93.44 195 VAL A C 1
ATOM 1567 O O . VAL A 1 195 ? -2.047 3.318 -16.019 1.00 93.44 195 VAL A O 1
ATOM 1570 N N . GLY A 1 196 ? 0.132 3.807 -15.908 1.00 94.94 196 GLY A N 1
ATOM 1571 C CA . GLY A 1 196 ? 0.076 4.646 -14.721 1.00 94.94 196 GLY A CA 1
ATOM 1572 C C . GLY A 1 196 ? 0.576 6.054 -15.002 1.00 94.94 196 GLY A C 1
ATOM 1573 O O . GLY A 1 196 ? 1.528 6.231 -15.761 1.00 94.94 196 GLY A O 1
ATOM 1574 N N . PHE A 1 197 ? -0.018 7.058 -14.365 1.00 95.38 197 PHE A N 1
ATOM 1575 C CA . PHE A 1 197 ? 0.522 8.418 -14.369 1.00 95.38 197 PHE A CA 1
ATOM 1576 C C . PHE A 1 197 ? 1.173 8.740 -13.029 1.00 95.38 197 PHE A C 1
ATOM 1578 O O . PHE A 1 197 ? 0.556 8.559 -11.983 1.00 95.38 197 PHE A O 1
ATOM 1585 N N . GLN A 1 198 ? 2.403 9.250 -13.068 1.00 94.50 198 GLN A N 1
ATOM 1586 C CA . GLN A 1 198 ? 3.141 9.694 -11.890 1.00 94.50 198 GLN A CA 1
ATOM 1587 C C . GLN A 1 198 ? 3.459 11.184 -12.003 1.00 94.50 198 GLN A C 1
ATOM 1589 O O . GLN A 1 198 ? 4.290 11.606 -12.807 1.00 94.50 198 GLN A O 1
ATOM 1594 N N . PHE A 1 199 ? 2.825 11.990 -11.159 1.00 93.75 199 PHE A N 1
ATOM 1595 C CA . PHE A 1 199 ? 3.042 13.430 -11.060 1.00 93.75 199 PHE A CA 1
ATOM 1596 C C . PHE A 1 199 ? 3.769 13.788 -9.762 1.00 93.75 199 PHE A C 1
ATOM 1598 O O . PHE A 1 199 ? 3.350 14.672 -9.026 1.00 93.75 199 PHE A O 1
ATOM 1605 N N . ILE A 1 200 ? 4.887 13.127 -9.469 1.00 91.38 200 ILE A N 1
ATOM 1606 C CA . ILE A 1 200 ? 5.566 13.239 -8.171 1.00 91.38 200 ILE A CA 1
ATOM 1607 C C . ILE A 1 200 ? 6.366 14.548 -8.049 1.00 91.38 200 ILE A C 1
ATOM 1609 O O . ILE A 1 200 ? 7.176 14.869 -8.916 1.00 91.38 200 ILE A O 1
ATOM 1613 N N . ARG A 1 201 ? 6.223 15.321 -6.964 1.00 90.69 201 ARG A N 1
ATOM 1614 C CA . ARG A 1 201 ? 6.988 16.585 -6.772 1.00 90.69 201 ARG A CA 1
ATOM 1615 C C . ARG A 1 201 ? 6.868 17.563 -7.958 1.00 90.69 201 ARG A C 1
ATOM 1617 O O . ARG A 1 201 ? 7.825 18.266 -8.286 1.00 90.69 201 ARG A O 1
ATOM 1624 N N . CYS A 1 202 ? 5.718 17.594 -8.631 1.00 89.00 202 CYS A N 1
ATOM 1625 C CA . CYS A 1 202 ? 5.490 18.396 -9.842 1.00 89.00 202 CYS A CA 1
ATOM 1626 C C . CYS A 1 202 ? 5.028 19.832 -9.552 1.00 89.00 202 CYS A C 1
ATOM 1628 O O . CYS A 1 202 ? 4.913 20.638 -10.477 1.00 89.00 202 CYS A O 1
ATOM 1630 N N . LYS A 1 203 ? 4.763 20.161 -8.277 1.00 87.38 203 LYS A N 1
ATOM 1631 C CA . LYS A 1 203 ? 4.156 21.437 -7.855 1.00 87.38 203 LYS A CA 1
ATOM 1632 C C . LYS A 1 203 ? 2.852 21.696 -8.622 1.00 87.38 203 LYS A C 1
ATOM 1634 O O . LYS A 1 203 ? 2.674 22.748 -9.240 1.00 87.38 203 LYS A O 1
ATOM 1639 N N . LEU A 1 204 ? 1.979 20.691 -8.639 1.00 90.50 204 LEU A N 1
ATOM 1640 C CA . LEU A 1 204 ? 0.691 20.743 -9.325 1.00 90.50 204 LEU A CA 1
ATOM 1641 C C . LEU A 1 204 ? -0.161 21.904 -8.788 1.00 90.50 204 LEU A C 1
ATOM 1643 O O . LEU A 1 204 ? -0.558 21.914 -7.628 1.00 90.50 204 LEU A O 1
ATOM 1647 N N . THR A 1 205 ? -0.436 22.890 -9.645 1.00 92.00 205 THR A N 1
ATOM 1648 C CA . THR A 1 205 ? -1.349 23.998 -9.329 1.00 92.00 205 THR A CA 1
ATOM 1649 C C . THR A 1 205 ? -2.799 23.593 -9.582 1.00 92.00 205 THR A C 1
ATOM 1651 O O . THR A 1 205 ? -3.046 22.652 -10.339 1.00 92.00 205 THR A O 1
ATOM 1654 N N . LEU A 1 206 ? -3.758 24.372 -9.069 1.00 94.12 206 LEU A N 1
ATOM 1655 C CA . LEU A 1 206 ? -5.188 24.205 -9.357 1.00 94.12 206 LEU A CA 1
ATOM 1656 C C . LEU A 1 206 ? -5.467 23.991 -10.855 1.00 94.12 206 LEU A C 1
ATOM 1658 O O . LEU A 1 206 ? -6.110 23.020 -11.240 1.00 94.12 206 LEU A O 1
ATOM 1662 N N . LYS A 1 207 ? -4.898 24.844 -11.719 1.00 94.69 207 LYS A N 1
ATOM 1663 C CA . LYS A 1 207 ? -5.034 24.725 -13.181 1.00 94.69 207 LYS A CA 1
ATOM 1664 C C . LYS A 1 207 ? -4.485 23.397 -13.717 1.00 94.69 207 LYS A C 1
ATOM 1666 O O . LYS A 1 207 ? -5.077 22.826 -14.623 1.00 94.69 207 LYS A O 1
ATOM 1671 N N . CYS A 1 208 ? -3.370 22.898 -13.179 1.00 93.75 208 CYS A N 1
ATOM 1672 C CA . CYS A 1 208 ? -2.808 21.613 -13.610 1.00 93.75 208 CYS A CA 1
ATOM 1673 C C . CYS A 1 208 ? -3.733 20.451 -13.233 1.00 93.75 208 CYS A C 1
ATOM 1675 O O . CYS A 1 208 ? -3.937 19.554 -14.044 1.00 93.75 208 CYS A O 1
ATOM 1677 N N . VAL A 1 209 ? -4.322 20.486 -12.033 1.00 95.06 209 VAL A N 1
ATOM 1678 C CA . VAL A 1 209 ? -5.275 19.460 -11.584 1.00 95.06 209 VAL A CA 1
ATOM 1679 C C . VAL A 1 209 ? -6.588 19.537 -12.371 1.00 95.06 209 VAL A C 1
ATOM 1681 O O . VAL A 1 209 ? -7.141 18.499 -12.711 1.00 95.06 209 VAL A O 1
ATOM 1684 N N . GLN A 1 210 ? -7.039 20.728 -12.781 1.00 96.00 210 GLN A N 1
ATOM 1685 C CA . GLN A 1 210 ? -8.167 20.868 -13.716 1.00 96.00 210 GLN A CA 1
ATOM 1686 C C . GLN A 1 210 ? -7.881 20.215 -15.073 1.00 96.00 210 GLN A C 1
ATOM 1688 O O . GLN A 1 210 ? -8.733 19.514 -15.613 1.00 96.00 210 GLN A O 1
ATOM 1693 N N . VAL A 1 211 ? -6.684 20.433 -15.630 1.00 95.94 211 VAL A N 1
ATOM 1694 C CA . VAL A 1 211 ? -6.265 19.781 -16.883 1.00 95.94 211 VAL A CA 1
ATOM 1695 C C . VAL A 1 211 ? -6.191 18.264 -16.698 1.00 95.94 211 VAL A C 1
ATOM 1697 O O . VAL A 1 211 ? -6.640 17.529 -17.573 1.00 95.94 211 VAL A O 1
ATOM 1700 N N . LEU A 1 212 ? -5.687 17.791 -15.553 1.00 95.88 212 LEU A N 1
ATOM 1701 C CA . LEU A 1 212 ? -5.674 16.368 -15.215 1.00 95.88 212 LEU A CA 1
ATOM 1702 C C . LEU A 1 212 ? -7.094 15.793 -15.150 1.00 95.88 212 LEU A C 1
ATOM 1704 O O . LEU A 1 212 ? -7.349 14.775 -15.778 1.00 95.88 212 LEU A O 1
ATOM 1708 N N . GLY A 1 213 ? -8.028 16.455 -14.464 1.00 96.25 213 GLY A N 1
ATOM 1709 C CA . GLY A 1 213 ? -9.428 16.027 -14.404 1.00 96.25 213 GLY A CA 1
ATOM 1710 C C . GLY A 1 213 ? -10.051 15.900 -15.797 1.00 96.25 213 GLY A C 1
ATOM 1711 O O . GLY A 1 213 ? -10.592 14.852 -16.133 1.00 96.25 213 GLY A O 1
ATOM 1712 N N . LYS A 1 214 ? -9.865 16.907 -16.662 1.00 96.75 214 LYS A N 1
ATOM 1713 C CA . LYS A 1 214 ? -10.329 16.853 -18.062 1.00 96.75 214 LYS A CA 1
ATOM 1714 C C . LYS A 1 214 ? -9.697 15.712 -18.858 1.00 96.75 214 LYS A C 1
ATOM 1716 O O . LYS A 1 214 ? -10.377 15.092 -19.672 1.00 96.75 214 LYS A O 1
ATOM 1721 N N . LEU A 1 215 ? -8.405 15.451 -18.652 1.00 96.19 215 LEU A N 1
ATOM 1722 C CA . LEU A 1 215 ? -7.702 14.336 -19.285 1.00 96.19 215 LEU A CA 1
ATOM 1723 C C . LEU A 1 215 ? -8.314 12.996 -18.861 1.00 96.19 215 LEU A C 1
ATOM 1725 O O . LEU A 1 215 ? -8.591 12.163 -19.718 1.00 96.19 215 LEU A O 1
ATOM 1729 N N . LEU A 1 216 ? -8.558 12.805 -17.562 1.00 96.25 216 LEU A N 1
ATOM 1730 C CA . LEU A 1 216 ? -9.177 11.592 -17.025 1.00 96.25 216 LEU A CA 1
ATOM 1731 C C . LEU A 1 216 ? -10.606 11.408 -17.552 1.00 96.25 216 LEU A C 1
ATOM 1733 O O . LEU A 1 216 ? -10.932 10.330 -18.044 1.00 96.25 216 LEU A O 1
ATOM 1737 N N . ASP A 1 217 ? -11.420 12.468 -17.550 1.00 96.12 217 ASP A N 1
ATOM 1738 C CA . ASP A 1 217 ? -12.770 12.464 -18.127 1.00 96.12 217 ASP A CA 1
ATOM 1739 C C . ASP A 1 217 ? -12.749 12.089 -19.620 1.00 96.12 217 ASP A C 1
ATOM 1741 O O . ASP A 1 217 ? -13.607 11.343 -20.097 1.00 96.12 217 ASP A O 1
ATOM 1745 N N . ALA A 1 218 ? -11.772 12.594 -20.378 1.00 95.38 218 ALA A N 1
ATOM 1746 C CA . ALA A 1 218 ? -11.623 12.276 -21.794 1.00 95.38 218 ALA A CA 1
ATOM 1747 C C . ALA A 1 218 ? -11.194 10.817 -22.018 1.00 95.38 218 ALA A C 1
ATOM 1749 O O . ALA A 1 218 ? -11.740 10.166 -22.905 1.00 95.38 218 ALA A O 1
ATOM 1750 N N . ILE A 1 219 ? -10.272 10.288 -21.204 1.00 93.69 219 ILE A N 1
ATOM 1751 C CA . ILE A 1 219 ? -9.836 8.882 -21.258 1.00 93.69 219 ILE A CA 1
ATOM 1752 C C . ILE A 1 219 ? -10.981 7.934 -20.876 1.00 93.69 219 ILE A C 1
ATOM 1754 O O . ILE A 1 219 ? -11.159 6.900 -21.518 1.00 93.69 219 ILE A O 1
ATOM 1758 N N . ALA A 1 220 ? -11.783 8.272 -19.866 1.00 91.38 220 ALA A N 1
ATOM 1759 C CA . ALA A 1 220 ? -12.900 7.434 -19.427 1.00 91.38 220 ALA A CA 1
ATOM 1760 C C . ALA A 1 220 ? -14.019 7.331 -20.475 1.00 91.38 220 ALA A C 1
ATOM 1762 O O . ALA A 1 220 ? -14.685 6.306 -20.571 1.00 91.38 220 ALA A O 1
ATOM 1763 N N . LYS A 1 221 ? -14.195 8.371 -21.300 1.00 92.00 221 LYS A N 1
ATOM 1764 C CA . LYS A 1 221 ? -15.140 8.378 -22.431 1.00 92.00 221 LYS A CA 1
ATOM 1765 C C . LYS A 1 221 ? -14.648 7.597 -23.652 1.00 92.00 221 LYS A C 1
ATOM 1767 O O . LYS A 1 221 ? -15.429 7.384 -24.577 1.00 92.00 221 LYS A O 1
ATOM 1772 N N . MET A 1 222 ? -13.372 7.211 -23.700 1.00 89.06 222 MET A N 1
ATOM 1773 C CA . MET A 1 222 ? -12.858 6.369 -24.781 1.00 89.06 222 MET A CA 1
ATOM 1774 C C . MET A 1 222 ? -13.450 4.963 -24.683 1.00 89.06 222 MET A C 1
ATOM 1776 O O . MET A 1 222 ? -13.695 4.461 -23.589 1.00 89.06 222 MET A O 1
ATOM 1780 N N . ASP A 1 223 ? -13.633 4.302 -25.827 1.00 78.25 223 ASP A N 1
ATOM 1781 C CA . ASP A 1 223 ? -14.046 2.899 -25.866 1.00 78.25 223 ASP A CA 1
ATOM 1782 C C . ASP A 1 223 ? -12.929 1.999 -25.306 1.00 78.25 223 ASP A C 1
ATOM 1784 O O . ASP A 1 223 ? -12.049 1.518 -26.026 1.00 78.25 223 ASP A O 1
ATOM 1788 N N . GLN A 1 224 ? -12.973 1.776 -23.992 1.00 71.94 224 GLN A N 1
ATOM 1789 C CA . GLN A 1 224 ? -12.017 0.952 -23.251 1.00 71.94 224 GLN A CA 1
ATOM 1790 C C . GLN A 1 224 ? -12.013 -0.509 -23.724 1.00 71.94 224 GLN A C 1
ATOM 1792 O O . GLN A 1 224 ? -11.032 -1.211 -23.495 1.00 71.94 224 GLN A O 1
ATOM 1797 N N . THR A 1 225 ? -13.066 -0.983 -24.407 1.00 70.25 225 THR A N 1
ATOM 1798 C CA . THR A 1 225 ? -13.105 -2.358 -24.937 1.00 70.25 225 THR A CA 1
ATOM 1799 C C . THR A 1 225 ? -12.169 -2.553 -26.128 1.00 70.25 225 THR A C 1
ATOM 1801 O O . THR A 1 225 ? -11.789 -3.681 -26.436 1.00 70.25 225 THR A O 1
ATOM 1804 N N . ARG A 1 226 ? -11.768 -1.455 -26.780 1.00 71.25 226 ARG A N 1
ATOM 1805 C CA . ARG A 1 226 ? -10.865 -1.448 -27.938 1.00 71.25 226 ARG A CA 1
ATOM 1806 C C . ARG A 1 226 ? -9.534 -0.756 -27.655 1.00 71.25 226 ARG A C 1
ATOM 1808 O O . ARG A 1 226 ? -8.686 -0.697 -28.540 1.00 71.25 226 ARG A O 1
ATOM 1815 N N . ALA A 1 227 ? -9.339 -0.213 -26.458 1.00 78.50 227 ALA A N 1
ATOM 1816 C CA . ALA A 1 227 ? -8.135 0.533 -26.126 1.00 78.50 227 ALA A CA 1
ATOM 1817 C C . ALA A 1 227 ? -6.927 -0.399 -25.927 1.00 78.50 227 ALA A C 1
ATOM 1819 O O . ALA A 1 227 ? -6.983 -1.369 -25.172 1.00 78.50 227 ALA A O 1
ATOM 1820 N N . VAL A 1 228 ? -5.799 -0.068 -26.565 1.00 82.50 228 VAL A N 1
ATOM 1821 C CA . VAL A 1 228 ? -4.508 -0.752 -26.330 1.00 82.50 228 VAL A CA 1
ATOM 1822 C C . VAL A 1 228 ? -3.951 -0.420 -24.959 1.00 82.50 228 VAL A C 1
ATOM 1824 O O . VAL A 1 228 ? -3.275 -1.247 -24.358 1.00 82.50 228 VAL A O 1
ATOM 1827 N N . PHE A 1 229 ? -4.214 0.794 -24.485 1.00 89.38 229 PHE A N 1
ATOM 1828 C CA . PHE A 1 229 ? -3.702 1.318 -23.232 1.00 89.38 229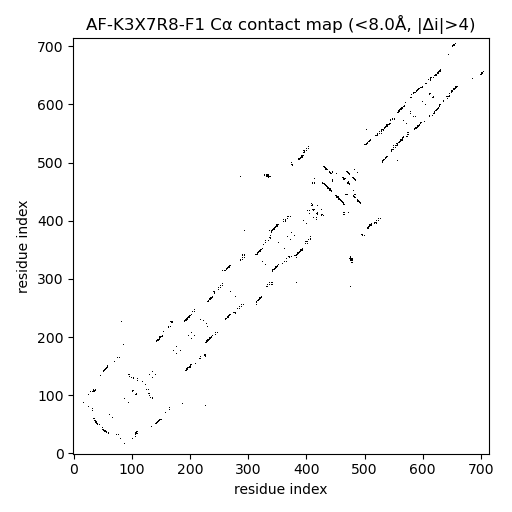 PHE A CA 1
ATOM 1829 C C . PHE A 1 229 ? -4.859 1.596 -22.291 1.00 89.38 229 PHE A C 1
ATOM 1831 O O . PHE A 1 229 ? -5.820 2.271 -22.660 1.00 89.38 229 PHE A O 1
ATOM 1838 N N . LYS A 1 230 ? -4.736 1.119 -21.058 1.00 90.88 230 LYS A N 1
ATOM 1839 C CA . LYS A 1 230 ? -5.721 1.345 -20.009 1.00 90.88 230 LYS A CA 1
ATOM 1840 C C . LYS A 1 230 ? -5.060 2.033 -18.845 1.00 90.88 230 LYS A C 1
ATOM 1842 O O . LYS A 1 230 ? -4.070 1.539 -18.315 1.00 90.88 230 LYS A O 1
ATOM 1847 N N . LEU A 1 231 ? -5.625 3.160 -18.435 1.00 93.31 231 LEU A N 1
ATOM 1848 C CA . LEU A 1 231 ? -5.162 3.852 -17.247 1.00 93.31 231 LEU A CA 1
ATOM 1849 C C . LEU A 1 231 ? -5.594 3.053 -16.012 1.00 93.31 231 LEU A C 1
ATOM 1851 O O . LEU A 1 231 ? -6.782 2.837 -15.795 1.00 93.31 231 LEU A O 1
ATOM 1855 N N . THR A 1 232 ? -4.629 2.583 -15.227 1.00 92.44 232 THR A N 1
ATOM 1856 C CA . THR A 1 232 ? -4.862 1.735 -14.051 1.00 92.44 232 THR A CA 1
ATOM 1857 C C . THR A 1 232 ? -4.375 2.369 -12.757 1.00 92.44 232 THR A C 1
ATOM 1859 O O . THR A 1 232 ? -4.837 1.957 -11.693 1.00 92.44 232 THR A O 1
ATOM 1862 N N . SER A 1 233 ? -3.456 3.340 -12.813 1.00 94.12 233 SER A N 1
ATOM 1863 C CA . SER A 1 233 ? -2.910 3.966 -11.607 1.00 94.12 233 SER A CA 1
ATOM 1864 C C . SER A 1 233 ? -2.642 5.464 -11.735 1.00 94.12 233 SER A C 1
ATOM 1866 O O . SER A 1 233 ? -2.221 5.948 -12.788 1.00 94.12 233 SER A O 1
ATOM 1868 N N . LEU A 1 234 ? -2.822 6.188 -10.632 1.00 95.75 234 LEU A N 1
ATOM 1869 C CA . LEU A 1 234 ? -2.537 7.615 -10.517 1.00 95.75 234 LEU A CA 1
ATOM 1870 C C . LEU A 1 234 ? -1.739 7.905 -9.243 1.00 95.75 234 LEU A C 1
ATOM 1872 O O . LEU A 1 234 ? -2.185 7.615 -8.138 1.00 95.75 234 LEU A O 1
ATOM 1876 N N . ASP A 1 235 ? -0.572 8.517 -9.397 1.00 95.38 235 ASP A N 1
ATOM 1877 C CA . ASP A 1 235 ? 0.286 8.931 -8.293 1.00 95.38 235 ASP A CA 1
ATOM 1878 C C . ASP A 1 235 ? 0.453 10.454 -8.300 1.00 95.38 235 ASP A C 1
ATOM 1880 O O . ASP A 1 235 ? 1.038 11.033 -9.221 1.00 95.38 235 ASP A O 1
ATOM 1884 N N . LEU A 1 236 ? -0.079 11.102 -7.265 1.00 95.31 236 LEU A N 1
ATOM 1885 C CA . LEU A 1 236 ? 0.020 12.544 -7.033 1.00 95.31 236 LEU A CA 1
ATOM 1886 C C . LEU A 1 236 ? 0.904 12.866 -5.822 1.00 95.31 236 LEU A C 1
ATOM 1888 O O . LEU A 1 236 ? 0.842 13.976 -5.288 1.00 95.31 236 LEU A O 1
ATOM 1892 N N . SER A 1 237 ? 1.730 11.918 -5.384 1.00 93.12 237 SER A N 1
ATOM 1893 C CA . SER A 1 237 ? 2.507 12.032 -4.156 1.00 93.12 237 SER A CA 1
ATOM 1894 C C . SER A 1 237 ? 3.514 13.186 -4.187 1.00 93.12 237 SER A C 1
ATOM 1896 O O . SER A 1 237 ? 4.025 13.601 -5.232 1.00 93.12 237 SER A O 1
ATOM 1898 N N . HIS A 1 238 ? 3.850 13.693 -3.004 1.00 91.88 238 HIS A N 1
ATOM 1899 C CA . HIS A 1 238 ? 4.809 14.763 -2.762 1.00 91.88 238 HIS A CA 1
ATOM 1900 C C . HIS A 1 238 ? 4.447 16.085 -3.463 1.00 91.88 238 HIS A C 1
ATOM 1902 O O . HIS A 1 238 ? 5.332 16.843 -3.876 1.00 91.88 238 HIS A O 1
ATOM 1908 N N . ASN A 1 239 ? 3.152 16.368 -3.628 1.00 90.69 239 ASN A N 1
ATOM 1909 C CA . ASN A 1 239 ? 2.652 17.675 -4.050 1.00 90.69 239 ASN A CA 1
ATOM 1910 C C . ASN A 1 239 ? 1.886 18.315 -2.901 1.00 90.69 239 ASN A C 1
ATOM 1912 O O . ASN A 1 239 ? 0.834 17.824 -2.521 1.00 90.69 239 ASN A O 1
ATOM 1916 N N . THR A 1 240 ? 2.368 19.444 -2.384 1.00 89.69 240 THR A N 1
ATOM 1917 C CA . THR A 1 240 ? 1.591 20.228 -1.419 1.00 89.69 240 THR A CA 1
ATOM 1918 C C . THR A 1 240 ? 0.404 20.870 -2.120 1.00 89.69 240 THR A C 1
ATOM 1920 O O . THR A 1 240 ? 0.593 21.731 -2.982 1.00 89.69 240 THR A O 1
ATOM 1923 N N . PHE A 1 241 ? -0.804 20.473 -1.738 1.00 90.12 241 PHE A N 1
ATOM 1924 C CA . PHE A 1 241 ? -2.029 21.027 -2.301 1.00 90.12 241 PHE A CA 1
ATOM 1925 C C . PHE A 1 241 ? -2.673 22.043 -1.357 1.00 90.12 241 PHE A C 1
ATOM 1927 O O . PHE A 1 241 ? -2.779 21.827 -0.149 1.00 90.12 241 PHE A O 1
ATOM 1934 N N . ASP A 1 242 ? -3.125 23.161 -1.921 1.00 89.12 242 ASP A N 1
ATOM 1935 C CA . ASP A 1 242 ? -4.004 24.093 -1.220 1.00 89.12 242 ASP A CA 1
ATOM 1936 C C . ASP A 1 242 ? -5.454 23.552 -1.174 1.00 89.12 242 ASP A C 1
ATOM 1938 O O . ASP A 1 242 ? -5.784 22.601 -1.891 1.00 89.12 242 ASP A O 1
ATOM 1942 N N . PRO A 1 243 ? -6.347 24.112 -0.331 1.00 89.44 243 PRO A N 1
ATOM 1943 C CA . PRO A 1 243 ? -7.712 23.599 -0.202 1.00 89.44 243 PRO A CA 1
ATOM 1944 C C . PRO A 1 243 ? -8.514 23.542 -1.516 1.00 89.44 243 PRO A C 1
ATOM 1946 O O . PRO A 1 243 ? -9.187 22.533 -1.728 1.00 89.44 243 PRO A O 1
ATOM 1949 N N . PRO A 1 244 ? -8.455 24.546 -2.419 1.00 91.62 244 PRO A N 1
ATOM 1950 C CA . PRO A 1 244 ? -9.119 24.457 -3.721 1.00 91.62 244 PRO A CA 1
ATOM 1951 C C . PRO A 1 244 ? -8.577 23.324 -4.596 1.00 91.62 244 PRO A C 1
ATOM 1953 O O . PRO A 1 244 ? -9.352 22.632 -5.252 1.00 91.62 244 PRO A O 1
ATOM 1956 N N . THR A 1 245 ? -7.260 23.107 -4.603 1.00 92.19 245 THR A N 1
ATOM 1957 C CA . THR A 1 245 ? -6.657 22.029 -5.393 1.00 92.19 245 THR A CA 1
ATOM 1958 C C . THR A 1 245 ? -7.014 20.663 -4.812 1.00 92.19 245 THR A C 1
ATOM 1960 O O . THR A 1 245 ? -7.359 19.761 -5.571 1.00 92.19 245 THR A O 1
ATOM 1963 N N . LEU A 1 246 ? -7.026 20.520 -3.480 1.00 90.81 246 LEU A N 1
ATOM 1964 C CA . LEU A 1 246 ? -7.498 19.298 -2.819 1.00 90.81 246 LEU A CA 1
ATOM 1965 C C . LEU A 1 246 ? -8.961 18.995 -3.121 1.00 90.81 246 LEU A C 1
ATOM 1967 O O . LEU A 1 246 ? -9.281 17.830 -3.297 1.00 90.81 246 LEU A O 1
ATOM 1971 N N . ALA A 1 247 ? -9.830 20.003 -3.228 1.00 89.94 247 ALA A N 1
ATOM 1972 C CA . ALA A 1 247 ? -11.229 19.784 -3.597 1.00 89.94 247 ALA A CA 1
ATOM 1973 C C . ALA A 1 247 ? -11.375 19.160 -5.000 1.00 89.94 247 ALA A C 1
ATOM 1975 O O . ALA A 1 247 ? -12.247 18.326 -5.214 1.00 89.94 247 ALA A O 1
ATOM 1976 N N . LEU A 1 248 ? -10.497 19.510 -5.948 1.00 93.00 248 LEU A N 1
ATOM 1977 C CA . LEU A 1 248 ? -10.480 18.859 -7.263 1.00 93.00 248 LEU A CA 1
ATOM 1978 C C . LEU A 1 248 ? -9.874 17.455 -7.225 1.00 93.00 248 LEU A C 1
ATOM 1980 O O . LEU A 1 248 ? -10.323 16.577 -7.953 1.00 93.00 248 LEU A O 1
ATOM 1984 N N . VAL A 1 249 ? -8.849 17.229 -6.397 1.00 93.38 249 VAL A N 1
ATOM 1985 C CA . VAL A 1 249 ? -8.325 15.872 -6.165 1.00 93.38 249 VAL A CA 1
ATOM 1986 C C . VAL A 1 249 ? -9.409 14.998 -5.528 1.00 93.38 249 VAL A C 1
ATOM 1988 O O . VAL A 1 249 ? -9.567 13.848 -5.925 1.00 93.38 249 VAL A O 1
ATOM 1991 N N . GLU A 1 250 ? -10.189 15.564 -4.606 1.00 90.31 250 GLU A N 1
ATOM 1992 C CA . GLU A 1 250 ? -11.340 14.921 -3.979 1.00 90.31 250 GLU A CA 1
ATOM 1993 C C . GLU A 1 250 ? -12.373 14.495 -5.035 1.00 90.31 250 GLU A C 1
ATOM 1995 O O . GLU A 1 250 ? -12.721 13.320 -5.116 1.00 90.31 250 GLU A O 1
ATOM 2000 N N . GLU A 1 251 ? -12.761 15.409 -5.931 1.00 91.06 251 GLU A N 1
ATOM 2001 C CA . GLU A 1 251 ? -13.653 15.104 -7.059 1.00 91.06 251 GLU A CA 1
ATOM 2002 C C . GLU A 1 251 ? -13.087 14.002 -7.971 1.00 91.06 251 GLU A C 1
ATOM 2004 O O . GLU A 1 251 ? -13.817 13.107 -8.395 1.00 91.06 251 GLU A O 1
ATOM 2009 N N . ILE A 1 252 ? -11.782 14.037 -8.275 1.00 92.50 252 ILE A N 1
ATOM 2010 C CA . ILE A 1 252 ? -11.136 13.027 -9.123 1.00 92.50 252 ILE A CA 1
ATOM 2011 C C . ILE A 1 252 ? -11.238 11.636 -8.494 1.00 92.50 252 ILE A C 1
ATOM 2013 O O . ILE A 1 252 ? -11.537 10.664 -9.187 1.00 92.50 252 ILE A O 1
ATOM 2017 N N . VAL A 1 253 ? -10.979 11.519 -7.196 1.00 90.19 253 VAL A N 1
ATOM 2018 C CA . VAL A 1 253 ? -10.997 10.218 -6.529 1.00 90.19 253 VAL A CA 1
ATOM 2019 C C . VAL A 1 253 ? -12.434 9.744 -6.272 1.00 90.19 253 VAL A C 1
ATOM 2021 O O . VAL A 1 253 ? -12.683 8.559 -6.445 1.00 90.19 253 VAL A O 1
ATOM 2024 N N . GLN A 1 254 ? -13.405 10.627 -6.014 1.00 86.81 254 GLN A N 1
ATOM 2025 C CA . GLN A 1 254 ? -14.833 10.255 -5.984 1.00 86.81 254 GLN A CA 1
ATOM 2026 C C . GLN A 1 254 ? -15.323 9.747 -7.348 1.00 86.81 254 GLN A C 1
ATOM 2028 O O . GLN A 1 254 ? -15.950 8.694 -7.459 1.00 86.81 254 GLN A O 1
ATOM 2033 N N . LYS A 1 255 ? -14.958 10.437 -8.438 1.00 90.19 255 LYS A N 1
ATOM 2034 C CA . LYS A 1 255 ? -15.229 9.962 -9.804 1.00 90.19 255 LYS A CA 1
ATOM 2035 C C . LYS A 1 255 ? -14.542 8.632 -10.110 1.00 90.19 255 LYS A C 1
ATOM 2037 O O . LYS A 1 255 ? -14.956 7.950 -11.046 1.00 90.19 255 LYS A O 1
ATOM 2042 N N . ASN A 1 256 ? -13.518 8.224 -9.360 1.00 89.19 256 ASN A N 1
ATOM 2043 C CA . ASN A 1 256 ? -12.847 6.955 -9.604 1.00 89.19 256 ASN A CA 1
ATOM 2044 C C . ASN A 1 256 ? -13.786 5.756 -9.467 1.00 89.19 256 ASN A C 1
ATOM 2046 O O . ASN A 1 256 ? -13.708 4.835 -10.277 1.00 89.19 256 ASN A O 1
ATOM 2050 N N . THR A 1 257 ? -14.681 5.791 -8.484 1.00 79.19 257 THR A N 1
ATOM 2051 C CA . THR A 1 257 ? -15.571 4.673 -8.156 1.00 79.19 257 THR A CA 1
ATOM 2052 C C . THR A 1 257 ? -16.511 4.333 -9.307 1.00 79.19 257 THR A C 1
ATOM 2054 O O . THR A 1 257 ? -16.749 3.163 -9.594 1.00 79.19 257 THR A O 1
ATOM 2057 N N . GLN A 1 258 ? -16.998 5.348 -10.025 1.00 82.88 258 GLN A N 1
ATOM 2058 C CA . GLN A 1 258 ? -18.010 5.165 -11.070 1.00 82.88 258 GLN A CA 1
ATOM 2059 C C . GLN A 1 258 ? -17.474 5.394 -12.487 1.00 82.88 258 GLN A C 1
ATOM 2061 O O . GLN A 1 258 ? -17.914 4.731 -13.425 1.00 82.88 258 GLN A O 1
ATOM 2066 N N . VAL A 1 259 ? -16.523 6.318 -12.653 1.00 89.38 259 VAL A N 1
ATOM 2067 C CA . VAL A 1 259 ? -16.096 6.837 -13.960 1.00 89.38 259 VAL A CA 1
ATOM 2068 C C . VAL A 1 259 ? -14.720 6.309 -14.351 1.00 89.38 259 VAL A C 1
ATOM 2070 O O . VAL A 1 259 ? -14.585 5.685 -15.400 1.00 89.38 259 VAL A O 1
ATOM 2073 N N . TYR A 1 260 ? -13.686 6.554 -13.539 1.00 90.19 260 TYR A N 1
ATOM 2074 C CA . TYR A 1 260 ? -12.306 6.269 -13.964 1.00 90.19 260 TYR A CA 1
ATOM 2075 C C . TYR A 1 260 ? -11.880 4.814 -13.743 1.00 90.19 260 TYR A C 1
ATOM 2077 O O . TYR A 1 260 ? -11.084 4.299 -14.527 1.00 90.19 260 TYR A O 1
ATOM 2085 N N . ARG A 1 261 ? -12.405 4.149 -12.702 1.00 88.44 261 ARG A N 1
ATOM 2086 C CA . ARG A 1 261 ? -12.116 2.749 -12.338 1.00 88.44 261 ARG A CA 1
ATOM 2087 C C . ARG A 1 261 ? -10.610 2.433 -12.260 1.00 88.44 261 ARG A C 1
ATOM 2089 O O . ARG A 1 261 ? -10.154 1.368 -12.675 1.00 88.44 261 ARG A O 1
ATOM 2096 N N . LEU A 1 262 ? -9.817 3.371 -11.738 1.00 91.00 262 LEU A N 1
ATOM 2097 C CA . LEU A 1 262 ? -8.399 3.177 -11.442 1.00 91.00 262 LEU A CA 1
ATOM 2098 C C . LEU A 1 262 ? -8.251 2.166 -10.307 1.00 91.00 262 LEU A C 1
ATOM 2100 O O . LEU A 1 262 ? -8.900 2.277 -9.267 1.00 91.00 262 LEU A O 1
ATOM 2104 N N . SER A 1 263 ? -7.336 1.220 -10.496 1.00 90.62 263 SER A N 1
ATOM 2105 C CA . SER A 1 263 ? -6.992 0.200 -9.503 1.00 90.62 263 SER A CA 1
ATOM 2106 C C . SER A 1 263 ? -6.066 0.706 -8.398 1.00 90.62 263 SER A C 1
ATOM 2108 O O . SER A 1 263 ? -6.021 0.105 -7.330 1.00 90.62 263 SER A O 1
ATOM 2110 N N . GLU A 1 264 ? -5.329 1.795 -8.628 1.00 92.25 264 GLU A N 1
ATOM 2111 C CA . GLU A 1 264 ? -4.337 2.295 -7.677 1.00 92.25 264 GLU A CA 1
ATOM 2112 C C . GLU A 1 264 ? -4.282 3.823 -7.650 1.00 92.25 264 GLU A C 1
ATOM 2114 O O . GLU A 1 264 ? -4.126 4.472 -8.686 1.00 92.25 264 GLU A O 1
ATOM 2119 N N . ILE A 1 265 ? -4.365 4.396 -6.450 1.00 93.75 265 ILE A N 1
ATOM 2120 C CA . ILE A 1 265 ? -4.248 5.836 -6.219 1.00 93.75 265 ILE A CA 1
ATOM 2121 C C . ILE A 1 265 ? -3.262 6.073 -5.078 1.00 93.75 265 ILE A C 1
ATOM 2123 O O . ILE A 1 265 ? -3.396 5.504 -3.993 1.00 93.75 265 ILE A O 1
ATOM 2127 N N . ARG A 1 266 ? -2.267 6.929 -5.324 1.00 94.25 266 ARG A N 1
ATOM 2128 C CA . ARG A 1 266 ? -1.245 7.303 -4.340 1.00 94.25 266 ARG A CA 1
ATOM 2129 C C . ARG A 1 266 ? -1.256 8.803 -4.098 1.00 94.25 266 ARG A C 1
ATOM 2131 O O . ARG A 1 266 ? -1.121 9.596 -5.030 1.00 94.25 266 ARG A O 1
ATOM 2138 N N . LEU A 1 267 ? -1.396 9.174 -2.834 1.00 93.75 267 LEU A N 1
ATOM 2139 C CA . LEU A 1 267 ? -1.473 10.540 -2.332 1.00 93.75 267 LEU A CA 1
ATOM 2140 C C . LEU A 1 267 ? -0.497 10.718 -1.161 1.00 93.75 267 LEU A C 1
ATOM 2142 O O . LEU A 1 267 ? -0.857 11.295 -0.138 1.00 93.75 267 LEU A O 1
ATOM 2146 N N . ASN A 1 268 ? 0.734 10.214 -1.271 1.00 91.38 268 ASN A N 1
ATOM 2147 C CA . ASN A 1 268 ? 1.693 10.302 -0.170 1.00 91.38 268 ASN A CA 1
ATOM 2148 C C . ASN A 1 268 ? 2.231 11.736 -0.027 1.00 91.38 268 ASN A C 1
ATOM 2150 O O . ASN A 1 268 ? 2.522 12.376 -1.030 1.00 91.38 268 ASN A O 1
ATOM 2154 N N . GLU A 1 269 ? 2.403 12.250 1.192 1.00 90.31 269 GLU A N 1
ATOM 2155 C CA . GLU A 1 269 ? 2.962 13.594 1.465 1.00 90.31 269 GLU A CA 1
ATOM 2156 C C . GLU A 1 269 ? 2.297 14.740 0.659 1.00 90.31 269 GLU A C 1
ATOM 2158 O O . GLU A 1 269 ? 2.964 15.649 0.153 1.00 90.31 269 GLU A O 1
ATOM 2163 N N . VAL A 1 270 ? 0.971 14.703 0.500 1.00 89.00 270 VAL A N 1
ATOM 2164 C CA . VAL A 1 270 ? 0.222 15.771 -0.183 1.00 89.00 270 VAL A CA 1
ATOM 2165 C C . VAL A 1 270 ? -0.220 16.893 0.767 1.00 89.00 270 VAL A C 1
ATOM 2167 O O . VAL A 1 270 ? -0.451 18.032 0.353 1.00 89.00 270 VAL A O 1
ATOM 2170 N N . ILE A 1 271 ? -0.256 16.592 2.068 1.00 82.12 271 ILE A N 1
ATOM 2171 C CA . ILE A 1 271 ? -0.493 17.530 3.168 1.00 82.12 271 ILE A CA 1
ATOM 2172 C C . ILE A 1 271 ? 0.752 17.603 4.054 1.00 82.12 271 ILE A C 1
ATOM 2174 O O . ILE A 1 271 ? 1.113 16.650 4.743 1.00 82.12 271 ILE A O 1
ATOM 2178 N N . ILE A 1 272 ? 1.391 18.777 4.078 1.00 75.94 272 ILE A N 1
ATOM 2179 C CA . ILE A 1 272 ? 2.617 19.046 4.853 1.00 75.94 272 ILE A CA 1
ATOM 2180 C C . ILE A 1 272 ? 2.289 19.960 6.052 1.00 75.94 272 ILE A C 1
ATOM 2182 O O . ILE A 1 272 ? 1.244 20.603 6.076 1.00 75.94 272 ILE A O 1
ATOM 2186 N N . LYS A 1 273 ? 3.195 20.054 7.041 1.00 60.97 273 LYS A N 1
ATOM 2187 C CA . LYS A 1 273 ? 3.108 20.755 8.352 1.00 60.97 273 LYS A CA 1
ATOM 2188 C C . LYS A 1 273 ? 2.486 22.171 8.401 1.00 60.97 273 LYS A C 1
ATOM 2190 O O . LYS A 1 273 ? 2.239 22.648 9.498 1.00 60.97 273 LYS A O 1
ATOM 2195 N N . LYS A 1 274 ? 2.249 22.850 7.274 1.00 63.16 274 LYS A N 1
ATOM 2196 C CA . LYS A 1 274 ? 1.621 24.188 7.200 1.00 63.16 274 LYS A CA 1
ATOM 2197 C C . LYS A 1 274 ? 0.246 24.187 6.518 1.00 63.16 274 LYS A C 1
ATOM 2199 O O . LYS A 1 274 ? -0.260 25.244 6.152 1.00 63.16 274 LYS A O 1
ATOM 2204 N N . SER A 1 275 ? -0.329 23.013 6.285 1.00 73.75 275 SER A N 1
ATOM 2205 C CA . SER A 1 275 ? -1.624 22.894 5.619 1.00 73.75 275 SER A CA 1
ATOM 2206 C C . SER A 1 275 ? -2.742 23.348 6.553 1.00 73.75 275 SER A C 1
ATOM 2208 O O . SER A 1 275 ? -2.705 23.082 7.750 1.00 73.75 275 SER A O 1
ATOM 2210 N N . SER A 1 276 ? -3.742 24.041 6.010 1.00 74.88 276 SER A N 1
ATOM 2211 C CA . SER A 1 276 ? -4.911 24.466 6.789 1.00 74.88 276 SER A CA 1
ATOM 2212 C C . SER A 1 276 ? -5.716 23.264 7.305 1.00 74.88 276 SER A C 1
ATOM 2214 O O . SER A 1 276 ? -5.788 22.242 6.621 1.00 74.88 276 SER A 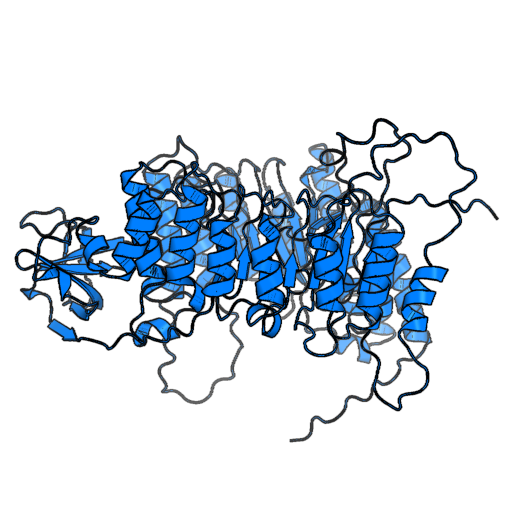O 1
ATOM 2216 N N . ALA A 1 277 ? -6.416 23.414 8.434 1.00 77.00 277 ALA A N 1
ATOM 2217 C CA . ALA A 1 277 ? -7.349 22.399 8.946 1.00 77.00 277 ALA A CA 1
ATOM 2218 C C . ALA A 1 277 ? -8.406 21.969 7.901 1.00 77.00 277 ALA A C 1
ATOM 2220 O O . ALA A 1 277 ? -8.835 20.821 7.867 1.00 77.00 277 ALA A O 1
ATOM 2221 N N . VAL A 1 278 ? -8.780 22.873 6.986 1.00 79.50 278 VAL A N 1
ATOM 2222 C CA . VAL A 1 278 ? -9.696 22.583 5.869 1.00 79.50 278 VAL A CA 1
ATOM 2223 C C . VAL A 1 278 ? -9.090 21.591 4.872 1.00 79.50 278 VAL A C 1
ATOM 2225 O O . VAL A 1 278 ? -9.782 20.690 4.408 1.00 79.50 278 VAL A O 1
ATOM 2228 N N . ALA A 1 279 ? -7.806 21.750 4.541 1.00 74.94 279 ALA A N 1
ATOM 2229 C CA . ALA A 1 279 ? -7.086 20.849 3.640 1.00 74.94 279 ALA A CA 1
ATOM 2230 C C . ALA A 1 279 ? -7.012 19.435 4.226 1.00 74.94 279 ALA A C 1
ATOM 2232 O O . ALA A 1 279 ? -7.332 18.470 3.538 1.00 74.94 279 ALA A O 1
ATOM 2233 N N . ILE A 1 280 ? -6.665 19.353 5.513 1.00 73.62 280 ILE A N 1
ATOM 2234 C CA . ILE A 1 280 ? -6.654 18.122 6.309 1.00 73.62 280 ILE A CA 1
ATOM 2235 C C . ILE A 1 280 ? -8.032 17.462 6.195 1.00 73.62 280 ILE A C 1
ATOM 2237 O O . ILE A 1 280 ? -8.150 16.431 5.541 1.00 73.62 280 ILE A O 1
ATOM 2241 N N . LYS A 1 281 ? -9.101 18.124 6.657 1.00 77.31 281 LYS A N 1
ATOM 2242 C CA . LYS A 1 281 ? -10.474 17.592 6.618 1.00 77.31 281 LYS A CA 1
ATOM 2243 C C . LYS A 1 281 ? -10.913 17.065 5.241 1.00 77.31 281 LYS A C 1
ATOM 2245 O O . LYS A 1 281 ? -11.610 16.057 5.180 1.00 77.31 281 LYS A O 1
ATOM 2250 N N . ARG A 1 282 ? -10.521 17.715 4.138 1.00 79.94 282 ARG A N 1
ATOM 2251 C CA . ARG A 1 282 ? -10.879 17.279 2.773 1.00 79.94 282 ARG A CA 1
ATOM 2252 C C . ARG A 1 282 ? -10.185 15.999 2.334 1.00 79.94 282 ARG A C 1
ATOM 2254 O O . ARG A 1 282 ? -10.842 15.118 1.794 1.00 79.94 282 ARG A O 1
ATOM 2261 N N . LEU A 1 283 ? -8.880 15.869 2.575 1.00 74.56 283 LEU A N 1
ATOM 2262 C CA . LEU A 1 283 ? -8.174 14.626 2.246 1.00 74.56 283 LEU A CA 1
ATOM 2263 C C . LEU A 1 283 ? -8.754 13.435 3.023 1.00 74.56 283 LEU A C 1
ATOM 2265 O O . LEU A 1 283 ? -8.729 12.307 2.538 1.00 74.56 283 LEU A O 1
ATOM 2269 N N . TRP A 1 284 ? -9.339 13.693 4.191 1.00 72.12 284 TRP A N 1
ATOM 2270 C CA . TRP A 1 284 ? -9.980 12.657 4.998 1.00 72.12 284 TRP A CA 1
ATOM 2271 C C . TRP A 1 284 ? -11.403 12.355 4.596 1.00 72.12 284 TRP A C 1
ATOM 2273 O O . TRP A 1 284 ? -11.728 11.180 4.496 1.00 72.12 284 TRP A O 1
ATOM 2283 N N . SER A 1 285 ? -12.207 13.372 4.277 1.00 73.44 285 SER A N 1
ATOM 2284 C CA . SER A 1 285 ? -13.474 13.183 3.555 1.00 73.44 285 SER A CA 1
ATOM 2285 C C . SER A 1 285 ? -13.254 12.266 2.353 1.00 73.44 285 SER A C 1
ATOM 2287 O O . SER A 1 285 ? -13.988 11.303 2.147 1.00 73.44 285 SER A O 1
ATOM 2289 N N . LEU A 1 286 ? -12.144 12.481 1.644 1.00 75.75 286 LEU A N 1
ATOM 2290 C CA . LEU A 1 286 ? -11.757 11.649 0.528 1.00 75.75 286 LEU A CA 1
ATOM 2291 C C . LEU A 1 286 ? -11.395 10.211 0.917 1.00 75.75 286 LEU A C 1
ATOM 2293 O O . LEU A 1 286 ? -11.991 9.280 0.382 1.00 75.75 286 LEU A O 1
ATOM 2297 N N . ALA A 1 287 ? -10.446 10.013 1.833 1.00 74.31 287 ALA A N 1
ATOM 2298 C CA . ALA A 1 287 ? -10.047 8.675 2.270 1.00 74.31 287 ALA A CA 1
ATOM 2299 C C . ALA A 1 287 ? -11.236 7.878 2.839 1.00 74.31 287 ALA A C 1
ATOM 2301 O O . ALA A 1 287 ? -11.399 6.703 2.525 1.00 74.31 287 ALA A O 1
ATOM 2302 N N . ALA A 1 288 ? -12.100 8.534 3.617 1.00 73.12 288 ALA A N 1
ATOM 2303 C CA . ALA A 1 288 ? -13.323 7.948 4.140 1.00 73.12 288 ALA A CA 1
ATOM 2304 C C . ALA A 1 288 ? -14.304 7.599 3.017 1.00 73.12 288 ALA A C 1
ATOM 2306 O O . ALA A 1 288 ? -14.806 6.483 3.014 1.00 73.12 288 ALA A O 1
ATOM 2307 N N . SER A 1 289 ? -14.535 8.489 2.042 1.00 73.25 289 SER A N 1
ATOM 2308 C CA . SER A 1 289 ? -15.439 8.211 0.913 1.00 73.25 289 SER A CA 1
ATOM 2309 C C . SER A 1 289 ? -15.002 6.985 0.115 1.00 73.25 289 SER A C 1
ATOM 2311 O O . SER A 1 289 ? -15.819 6.112 -0.153 1.00 73.25 289 SER A O 1
ATOM 2313 N N . VAL A 1 290 ? -13.699 6.853 -0.149 1.00 73.31 290 VAL A N 1
ATOM 2314 C CA . VAL A 1 290 ? -13.123 5.690 -0.833 1.00 73.31 290 VAL A CA 1
ATOM 2315 C C . VAL A 1 290 ? -13.402 4.401 -0.064 1.00 73.31 290 VAL A C 1
ATOM 2317 O O . VAL A 1 290 ? -13.745 3.390 -0.667 1.00 73.31 290 VAL A O 1
ATOM 2320 N N . LEU A 1 291 ? -13.263 4.427 1.262 1.00 76.38 291 LEU A N 1
ATOM 2321 C CA . LEU A 1 291 ? -13.458 3.248 2.104 1.00 76.38 291 LEU A CA 1
ATOM 2322 C C . LEU A 1 291 ? -14.943 2.930 2.355 1.00 76.38 291 LEU A C 1
ATOM 2324 O O . LEU A 1 291 ? -15.299 1.760 2.423 1.00 76.38 291 LEU A O 1
ATOM 2328 N N . ILE A 1 292 ? -15.809 3.942 2.461 1.00 73.38 292 ILE A N 1
ATOM 2329 C CA . ILE A 1 292 ? -17.263 3.772 2.628 1.00 73.38 292 ILE A CA 1
ATOM 2330 C C . ILE A 1 292 ? -17.897 3.250 1.340 1.00 73.38 292 ILE A C 1
ATOM 2332 O O . ILE A 1 292 ? -18.739 2.360 1.377 1.00 73.38 292 ILE A O 1
ATOM 2336 N N . GLU A 1 293 ? -17.513 3.783 0.181 1.00 66.06 293 GLU A N 1
ATOM 2337 C CA . GLU A 1 293 ? -18.011 3.276 -1.101 1.00 66.06 293 GLU A CA 1
ATOM 2338 C C . GLU A 1 293 ? -17.527 1.845 -1.351 1.00 66.06 293 GLU A C 1
ATOM 2340 O O . GLU A 1 293 ? -18.277 1.018 -1.866 1.00 66.06 293 GLU A O 1
ATOM 2345 N N . ALA A 1 294 ? -16.304 1.534 -0.919 1.00 55.94 294 ALA A N 1
ATOM 2346 C CA . ALA A 1 294 ? -15.756 0.186 -0.944 1.00 55.94 294 ALA A CA 1
ATOM 2347 C C . ALA A 1 294 ? -16.503 -0.798 -0.022 1.00 55.94 294 ALA A C 1
ATOM 2349 O O . ALA A 1 294 ? -16.561 -1.984 -0.343 1.00 55.94 294 ALA A O 1
ATOM 2350 N N . SER A 1 295 ? -17.073 -0.335 1.097 1.00 59.72 295 SER A N 1
ATOM 2351 C CA . SER A 1 295 ? -17.868 -1.165 2.015 1.00 59.72 295 SER A CA 1
ATOM 2352 C C . SER A 1 295 ? -19.352 -1.240 1.641 1.00 59.72 295 SER A C 1
ATOM 2354 O O . SER A 1 295 ? -19.998 -2.249 1.900 1.00 59.72 295 SER A O 1
ATOM 2356 N N . SER A 1 296 ? -19.886 -0.216 0.968 1.00 57.44 296 SER A N 1
ATOM 2357 C CA . SER A 1 296 ? -21.293 -0.123 0.541 1.00 57.44 296 SER A CA 1
ATOM 2358 C C . SER A 1 296 ? -21.598 -0.901 -0.742 1.00 57.44 296 SER A C 1
ATOM 2360 O O . SER A 1 296 ? -22.652 -0.685 -1.345 1.00 57.44 296 SER A O 1
ATOM 2362 N N . GLY A 1 297 ? -20.683 -1.776 -1.182 1.00 50.69 297 GLY A N 1
ATOM 2363 C CA . GLY A 1 297 ? -20.909 -2.693 -2.292 1.00 50.69 297 GLY A CA 1
ATOM 2364 C C . GLY A 1 297 ? -22.233 -3.405 -2.067 1.00 50.69 297 GLY A C 1
ATOM 2365 O O . GLY A 1 297 ? -22.362 -4.212 -1.150 1.00 50.69 297 GLY A O 1
ATOM 2366 N N . THR A 1 298 ? -23.236 -3.027 -2.855 1.00 41.06 298 THR A N 1
ATOM 2367 C CA . THR A 1 298 ? -24.584 -3.572 -2.771 1.00 41.06 298 THR A CA 1
ATOM 2368 C C . THR A 1 298 ? -24.451 -5.084 -2.839 1.00 41.06 298 THR A C 1
ATOM 2370 O O . THR A 1 298 ? -23.987 -5.616 -3.848 1.00 41.06 298 THR A O 1
ATOM 2373 N N . LEU A 1 299 ? -24.816 -5.773 -1.750 1.00 37.84 299 LEU A N 1
ATOM 2374 C CA . LEU A 1 299 ? -25.073 -7.206 -1.803 1.00 37.84 299 LEU A CA 1
ATOM 2375 C C . LEU A 1 299 ? -25.967 -7.409 -3.030 1.00 37.84 299 LEU A C 1
ATOM 2377 O O . LEU A 1 299 ? -26.993 -6.721 -3.114 1.00 37.84 299 LEU A O 1
ATOM 2381 N N . PRO A 1 300 ? -25.576 -8.241 -4.015 1.00 35.62 300 PRO A N 1
ATOM 2382 C CA . PRO A 1 300 ? -26.472 -8.557 -5.107 1.00 35.62 300 PRO A CA 1
ATOM 2383 C C . PRO A 1 300 ? -27.714 -9.127 -4.438 1.00 35.62 300 PRO A C 1
ATOM 2385 O O . PRO A 1 300 ? -27.669 -10.171 -3.793 1.00 35.62 300 PRO A O 1
ATOM 2388 N N . THR A 1 301 ? -28.798 -8.363 -4.482 1.00 38.06 301 THR A N 1
ATOM 2389 C CA . THR A 1 301 ? -30.093 -8.862 -4.058 1.00 38.06 301 THR A CA 1
ATOM 2390 C C . THR A 1 301 ? -30.370 -10.030 -4.991 1.00 38.06 301 THR A C 1
ATOM 2392 O O . THR A 1 301 ? -30.341 -9.866 -6.209 1.00 38.06 301 THR A O 1
ATOM 2395 N N . ASP A 1 302 ? -30.529 -11.220 -4.416 1.00 38.84 302 ASP A N 1
ATOM 2396 C CA . ASP A 1 302 ? -30.577 -12.520 -5.105 1.00 38.84 302 ASP A CA 1
ATOM 2397 C C . ASP A 1 302 ? -31.738 -12.663 -6.116 1.00 38.84 302 ASP A C 1
ATOM 2399 O O . ASP A 1 302 ? -31.924 -13.704 -6.742 1.00 38.84 302 ASP A O 1
ATOM 2403 N N . ASP A 1 303 ? -32.498 -11.596 -6.351 1.00 38.50 303 ASP A N 1
ATOM 2404 C CA . ASP A 1 303 ? -33.712 -11.585 -7.142 1.00 38.50 303 ASP A CA 1
ATOM 2405 C C . ASP A 1 303 ? -33.559 -10.679 -8.367 1.00 38.50 303 ASP A C 1
ATOM 2407 O O . ASP A 1 303 ? -34.066 -9.561 -8.401 1.00 38.50 303 ASP A O 1
ATOM 2411 N N . THR A 1 304 ? -32.879 -11.151 -9.416 1.00 38.81 304 THR A N 1
ATOM 2412 C CA . THR A 1 304 ? -33.411 -11.050 -10.792 1.00 38.81 304 THR A CA 1
ATOM 2413 C C . THR A 1 304 ? -32.560 -11.802 -11.813 1.00 38.81 304 THR A C 1
ATOM 2415 O O . THR A 1 304 ? -31.370 -11.577 -12.017 1.00 38.81 304 THR A O 1
ATOM 2418 N N . HIS A 1 305 ? -33.236 -12.711 -12.508 1.00 39.88 305 HIS A N 1
ATOM 2419 C CA . HIS A 1 305 ? -32.712 -13.539 -13.577 1.00 39.88 305 HIS A CA 1
ATOM 2420 C C . HIS A 1 305 ? -32.056 -12.750 -14.723 1.00 39.88 305 HIS A C 1
ATOM 2422 O O . HIS A 1 305 ? -32.679 -11.910 -15.365 1.00 39.88 305 HIS A O 1
ATOM 2428 N N . GLY A 1 306 ? -30.850 -13.187 -15.088 1.00 42.88 306 GLY A N 1
ATOM 2429 C CA . GLY A 1 306 ? -30.443 -13.299 -16.486 1.00 42.88 306 GLY A CA 1
ATOM 2430 C C . GLY A 1 306 ? -30.078 -12.003 -17.202 1.00 42.88 306 GLY A C 1
ATOM 2431 O O . GLY A 1 306 ? -30.701 -11.672 -18.205 1.00 42.88 306 GLY A O 1
ATOM 2432 N N . GLN A 1 307 ? -28.982 -11.356 -16.802 1.00 33.84 307 GLN A N 1
ATOM 2433 C CA . GLN A 1 307 ? -28.176 -10.580 -17.746 1.00 33.84 307 GLN A CA 1
ATOM 2434 C C . GLN A 1 307 ? -26.692 -10.915 -17.593 1.00 33.84 307 GLN A C 1
ATOM 2436 O O . GLN A 1 307 ? -26.162 -11.106 -16.504 1.00 33.84 307 GLN A O 1
ATOM 2441 N N . THR A 1 308 ? -26.054 -11.079 -18.746 1.00 35.62 308 THR A N 1
ATOM 2442 C CA . THR A 1 308 ? -24.659 -11.459 -18.960 1.00 35.62 308 THR A CA 1
ATOM 2443 C C . THR A 1 308 ? -23.697 -10.727 -18.031 1.00 35.62 308 THR A C 1
ATOM 2445 O O . THR A 1 308 ? -23.609 -9.503 -18.074 1.00 35.62 308 THR A O 1
ATOM 2448 N N . GLN A 1 309 ? -22.938 -11.513 -17.263 1.00 35.09 309 GLN A N 1
ATOM 2449 C CA . GLN A 1 309 ? -21.791 -11.108 -16.455 1.00 35.09 309 GLN A CA 1
ATOM 2450 C C . GLN A 1 309 ? -20.781 -10.330 -17.310 1.00 35.09 309 GLN A C 1
ATOM 2452 O O . GLN A 1 309 ? -19.861 -10.898 -17.901 1.00 35.09 309 GLN A O 1
ATOM 2457 N N . SER A 1 310 ? -20.938 -9.011 -17.382 1.00 38.31 310 SER A N 1
ATOM 2458 C CA . SER A 1 310 ? -19.790 -8.148 -17.600 1.00 38.31 310 SER A CA 1
ATOM 2459 C C . SER A 1 310 ? -18.990 -8.248 -16.306 1.00 38.31 310 SER A C 1
ATOM 2461 O O . SER A 1 310 ? -19.510 -7.936 -15.236 1.00 38.31 310 SER A O 1
ATOM 2463 N N . VAL A 1 311 ? -17.777 -8.793 -16.388 1.00 41.78 311 VAL A N 1
ATOM 2464 C CA . VAL A 1 311 ? -16.818 -8.823 -15.281 1.00 41.78 311 VAL A CA 1
ATOM 2465 C C . VAL A 1 311 ? -16.451 -7.369 -15.002 1.00 41.78 311 VAL A C 1
ATOM 2467 O O . VAL A 1 311 ? -15.488 -6.836 -15.557 1.00 41.78 311 VAL A O 1
ATOM 2470 N N . GLU A 1 312 ? -17.297 -6.685 -14.236 1.00 52.88 312 GLU A N 1
ATOM 2471 C CA . GLU A 1 312 ? -17.034 -5.334 -13.785 1.00 52.88 312 GLU A CA 1
ATOM 2472 C C . GLU A 1 312 ? -15.768 -5.400 -12.946 1.00 52.88 312 GLU A C 1
ATOM 2474 O O . GLU A 1 312 ? -15.669 -6.154 -11.978 1.00 52.88 312 GLU A O 1
ATOM 2479 N N . GLN A 1 313 ? -14.736 -4.695 -13.405 1.00 49.50 313 GLN A N 1
ATOM 2480 C CA . GLN A 1 313 ? -13.493 -4.629 -12.661 1.00 49.50 313 GLN A CA 1
ATOM 2481 C C . GLN A 1 313 ? -13.796 -4.132 -11.252 1.00 49.50 313 GLN A C 1
ATOM 2483 O O . GLN A 1 313 ? -14.539 -3.157 -11.121 1.00 49.50 313 GLN A O 1
ATOM 2488 N N . PRO A 1 314 ? -13.223 -4.776 -10.224 1.00 53.22 314 PRO A N 1
ATOM 2489 C CA . PRO A 1 314 ? -13.455 -4.335 -8.869 1.00 53.22 314 PRO A CA 1
ATOM 2490 C C . PRO A 1 314 ? -12.975 -2.887 -8.709 1.00 53.22 314 PRO A C 1
ATOM 2492 O O . PRO A 1 314 ? -12.050 -2.468 -9.425 1.00 53.22 314 PRO A O 1
ATOM 2495 N N . PRO A 1 315 ? -13.608 -2.143 -7.787 1.00 72.94 315 PRO A N 1
ATOM 2496 C CA . PRO A 1 315 ? -13.203 -0.796 -7.412 1.00 72.94 315 PRO A CA 1
ATOM 2497 C C . PRO A 1 315 ? -11.726 -0.751 -6.990 1.00 72.94 315 PRO A C 1
ATOM 2499 O O . PRO A 1 315 ? -11.035 -1.771 -6.942 1.00 72.94 315 PRO A O 1
ATOM 2502 N N . LEU A 1 316 ? -11.230 0.464 -6.744 1.00 85.88 316 LEU A N 1
ATOM 2503 C CA . LEU A 1 316 ? -9.874 0.751 -6.270 1.00 85.88 316 LEU A CA 1
ATOM 2504 C C . LEU A 1 316 ? -9.319 -0.386 -5.388 1.00 85.88 316 LEU A C 1
ATOM 2506 O O . LEU A 1 316 ? -9.958 -0.779 -4.420 1.00 85.88 316 LEU A O 1
ATOM 2510 N N . ARG A 1 317 ? -8.140 -0.915 -5.732 1.00 88.25 317 ARG A N 1
ATOM 2511 C CA . ARG A 1 317 ? -7.499 -2.035 -5.020 1.00 88.25 317 ARG A CA 1
ATOM 2512 C C . ARG A 1 317 ? -6.370 -1.579 -4.114 1.00 88.25 317 ARG A C 1
ATOM 2514 O O . ARG A 1 317 ? -6.091 -2.214 -3.107 1.00 88.25 317 ARG A O 1
ATOM 2521 N N . ARG A 1 318 ? -5.669 -0.512 -4.489 1.00 90.31 318 ARG A N 1
ATOM 2522 C CA . ARG A 1 318 ? -4.529 0.001 -3.729 1.00 90.31 318 ARG A CA 1
ATOM 2523 C C . ARG A 1 318 ? -4.704 1.475 -3.447 1.00 90.31 318 ARG A C 1
ATOM 2525 O O . ARG A 1 318 ? -4.837 2.274 -4.376 1.00 90.31 318 ARG A O 1
ATOM 2532 N N . PHE A 1 319 ? -4.644 1.829 -2.173 1.00 91.25 319 PHE A N 1
ATOM 2533 C CA . PHE A 1 319 ? -4.709 3.214 -1.741 1.00 91.25 319 PHE A CA 1
ATOM 2534 C C . PHE A 1 319 ? -3.537 3.532 -0.818 1.00 91.25 319 PHE A C 1
ATOM 2536 O O . PHE A 1 319 ? -3.291 2.832 0.163 1.00 91.25 319 PHE A O 1
ATOM 2543 N N . GLN A 1 320 ? -2.782 4.577 -1.152 1.00 91.56 320 GLN A N 1
ATOM 2544 C CA . GLN A 1 320 ? -1.640 5.012 -0.349 1.00 91.56 320 GLN A CA 1
ATOM 2545 C C . GLN A 1 320 ? -1.808 6.471 0.053 1.00 91.56 320 GLN A C 1
ATOM 2547 O O . GLN A 1 320 ? -1.947 7.344 -0.805 1.00 91.56 320 GLN A O 1
ATOM 2552 N N . VAL A 1 321 ? -1.778 6.727 1.358 1.00 90.06 321 VAL A N 1
ATOM 2553 C CA . VAL A 1 321 ? -1.871 8.069 1.956 1.00 90.06 321 VAL A CA 1
ATOM 2554 C C . VAL A 1 321 ? -0.759 8.293 2.983 1.00 90.06 321 VAL A C 1
ATOM 2556 O O . VAL A 1 321 ? -0.902 9.097 3.907 1.00 90.06 321 VAL A O 1
ATOM 2559 N N . GLY A 1 322 ? 0.367 7.602 2.812 1.00 87.06 322 GLY A N 1
ATOM 2560 C CA . GLY A 1 322 ? 1.541 7.694 3.670 1.00 87.06 322 GLY A CA 1
ATOM 2561 C C . GLY A 1 322 ? 2.119 9.110 3.754 1.00 87.06 322 GLY A C 1
ATOM 2562 O O . GLY A 1 322 ? 1.843 9.971 2.918 1.00 87.06 322 GLY A O 1
ATOM 2563 N N . LEU A 1 323 ? 2.942 9.380 4.768 1.00 86.38 323 LEU A N 1
ATOM 2564 C CA . LEU A 1 323 ? 3.661 10.649 4.985 1.00 86.38 323 LEU A CA 1
ATOM 2565 C C . LEU A 1 323 ? 2.786 11.900 5.194 1.00 86.38 323 LEU A C 1
ATOM 2567 O O . LEU A 1 323 ? 3.319 12.983 5.459 1.00 86.38 323 LEU A O 1
ATOM 2571 N N . ASN A 1 324 ? 1.461 11.788 5.095 1.00 86.69 324 ASN A N 1
ATOM 2572 C CA . ASN A 1 324 ? 0.546 12.876 5.410 1.00 86.69 324 ASN A CA 1
ATOM 2573 C C . ASN A 1 324 ? 0.447 13.076 6.923 1.00 86.69 324 ASN A C 1
ATOM 2575 O O . ASN A 1 324 ? 0.524 12.129 7.705 1.00 86.69 324 ASN A O 1
ATOM 2579 N N . ASN A 1 325 ? 0.237 14.324 7.340 1.00 83.31 325 ASN A N 1
ATOM 2580 C CA . ASN A 1 325 ? -0.063 14.632 8.735 1.00 83.31 325 ASN A CA 1
ATOM 2581 C C . ASN A 1 325 ? -1.498 14.208 9.068 1.00 83.31 325 ASN A C 1
ATOM 2583 O O . ASN A 1 325 ? -2.421 15.009 8.917 1.00 83.31 325 ASN A O 1
ATOM 2587 N N . LEU A 1 326 ? -1.672 12.961 9.504 1.00 82.06 326 LEU A N 1
ATOM 2588 C CA . LEU A 1 326 ? -2.943 12.493 10.046 1.00 82.06 326 LEU A CA 1
ATOM 2589 C C . LEU A 1 326 ? -3.064 12.923 11.507 1.00 82.06 326 LEU A C 1
ATOM 2591 O O . LEU A 1 326 ? -2.131 12.754 12.289 1.00 82.06 326 LEU A O 1
ATOM 2595 N N . GLU A 1 327 ? -4.221 13.468 11.858 1.00 86.69 327 GLU A N 1
ATOM 2596 C CA . GLU A 1 327 ? -4.678 13.592 13.255 1.00 86.69 327 GLU A CA 1
ATOM 2597 C C . GLU A 1 327 ? -5.449 12.328 13.675 1.00 86.69 327 GLU A C 1
ATOM 2599 O O . GLU A 1 327 ? -5.779 11.486 12.830 1.00 86.69 327 GLU A O 1
ATOM 2604 N N . LEU A 1 328 ? -5.710 12.182 14.974 1.00 89.81 328 LEU A N 1
ATOM 2605 C CA . LEU A 1 328 ? -6.318 10.987 15.562 1.00 89.81 328 LEU A CA 1
ATOM 2606 C C . LEU A 1 328 ? -7.685 10.654 14.949 1.00 89.81 328 LEU A C 1
ATOM 2608 O O . LEU A 1 328 ? -7.969 9.499 14.646 1.00 89.81 328 LEU A O 1
ATOM 2612 N N . GLU A 1 329 ? -8.518 11.665 14.730 1.00 86.88 329 GLU A N 1
ATOM 2613 C CA . GLU A 1 329 ? -9.875 11.543 14.197 1.00 86.88 329 GLU A CA 1
ATOM 2614 C C . GLU A 1 329 ? -9.876 10.907 12.803 1.00 86.88 329 GLU A C 1
ATOM 2616 O O . GLU A 1 329 ? -10.783 10.167 12.434 1.00 86.88 329 GLU A O 1
ATOM 2621 N N . HIS A 1 330 ? -8.822 11.144 12.027 1.00 86.00 330 HIS A N 1
ATOM 2622 C CA . HIS A 1 330 ? -8.683 10.601 10.678 1.00 86.00 330 HIS A CA 1
ATOM 2623 C C . HIS A 1 330 ? -8.304 9.125 10.708 1.00 86.00 330 HIS A C 1
ATOM 2625 O O . HIS A 1 330 ? -8.820 8.327 9.930 1.00 86.00 330 HIS A O 1
ATOM 2631 N N . TYR A 1 331 ? -7.440 8.757 11.650 1.00 87.25 331 TYR A N 1
ATOM 2632 C CA . TYR A 1 331 ? -7.122 7.365 11.936 1.00 87.25 331 TYR A CA 1
ATOM 2633 C C . TYR A 1 331 ? -8.341 6.592 12.432 1.00 87.25 331 TYR A C 1
ATOM 2635 O O . TYR A 1 331 ? -8.596 5.481 11.965 1.00 87.25 331 TYR A O 1
ATOM 2643 N N . ALA A 1 332 ? -9.109 7.215 13.327 1.00 91.06 332 ALA A N 1
ATOM 2644 C CA . ALA A 1 332 ? -10.360 6.691 13.844 1.00 91.06 332 ALA A CA 1
ATOM 2645 C C . ALA A 1 332 ? -11.360 6.421 12.717 1.00 91.06 332 ALA A C 1
ATOM 2647 O O . ALA A 1 332 ? -11.866 5.310 12.593 1.00 91.06 332 ALA A O 1
ATOM 2648 N N . ALA A 1 333 ? -11.574 7.406 11.844 1.00 88.50 333 ALA A N 1
ATOM 2649 C CA . ALA A 1 333 ? -12.443 7.288 10.683 1.00 88.50 333 ALA A CA 1
ATOM 2650 C C . ALA A 1 333 ? -12.013 6.165 9.725 1.00 88.50 333 ALA A C 1
ATOM 2652 O O . ALA A 1 333 ? -12.854 5.363 9.328 1.00 88.50 333 ALA A O 1
ATOM 2653 N N . ILE A 1 334 ? -10.721 6.076 9.376 1.00 89.19 334 ILE A N 1
ATOM 2654 C CA . ILE A 1 334 ? -10.193 5.033 8.478 1.00 89.19 334 ILE A CA 1
ATOM 2655 C C . ILE A 1 334 ? -10.414 3.646 9.082 1.00 89.19 334 ILE A C 1
ATOM 2657 O O . ILE A 1 334 ? -10.978 2.776 8.422 1.00 89.19 334 ILE A O 1
ATOM 2661 N N . CYS A 1 335 ? -10.008 3.439 10.336 1.00 92.56 335 CYS A N 1
ATOM 2662 C CA . CYS A 1 335 ? -10.144 2.142 10.996 1.00 92.56 335 CYS A CA 1
ATOM 2663 C C . CYS A 1 335 ? -11.619 1.767 11.200 1.00 92.56 335 CYS A C 1
ATOM 2665 O O . CYS A 1 335 ? -11.974 0.605 11.020 1.00 92.56 335 CYS A O 1
ATOM 2667 N N . ALA A 1 336 ? -12.484 2.745 11.490 1.00 91.81 336 ALA A N 1
ATOM 2668 C CA . ALA A 1 336 ? -13.927 2.547 11.541 1.00 91.81 336 ALA A CA 1
ATOM 2669 C C . ALA A 1 336 ? -14.518 2.196 10.170 1.00 91.81 336 ALA A C 1
ATOM 2671 O O . ALA A 1 336 ? -15.386 1.342 10.114 1.00 91.81 336 ALA A O 1
ATOM 2672 N N . CYS A 1 337 ? -14.061 2.776 9.054 1.00 89.25 337 CYS A N 1
ATOM 2673 C CA . CYS A 1 337 ? -14.516 2.329 7.732 1.00 89.25 337 CYS A CA 1
ATOM 2674 C C . CYS A 1 337 ? -14.092 0.885 7.453 1.00 89.25 337 CYS A C 1
ATOM 2676 O O . CYS A 1 337 ? -14.927 0.064 7.092 1.00 89.25 337 CYS A O 1
ATOM 2678 N N . LEU A 1 338 ? -12.806 0.577 7.664 1.00 89.62 338 LEU A N 1
ATOM 2679 C CA . LEU A 1 338 ? -12.241 -0.758 7.436 1.00 89.62 338 LEU A CA 1
ATOM 2680 C C . LEU A 1 338 ? -12.980 -1.837 8.229 1.00 89.62 338 LEU A C 1
ATOM 2682 O O . LEU A 1 338 ? -13.103 -2.967 7.763 1.00 89.62 338 LEU A O 1
ATOM 2686 N N . ARG A 1 339 ? -13.497 -1.479 9.407 1.00 89.62 339 ARG A N 1
ATOM 2687 C CA . ARG A 1 339 ? -14.270 -2.371 10.266 1.00 89.62 339 ARG A CA 1
ATOM 2688 C C . ARG A 1 339 ? -15.556 -2.890 9.603 1.00 89.62 339 ARG A C 1
ATOM 2690 O O . ARG A 1 339 ? -15.899 -4.045 9.819 1.00 89.62 339 ARG A O 1
ATOM 2697 N N . TYR A 1 340 ? -16.210 -2.080 8.768 1.00 86.06 340 TYR A N 1
ATOM 2698 C CA . TYR A 1 340 ? -17.497 -2.402 8.130 1.00 86.06 340 TYR A CA 1
ATOM 2699 C C . TYR A 1 340 ? -17.363 -2.938 6.697 1.00 86.06 340 TYR A C 1
ATOM 2701 O O . TYR A 1 340 ? -18.364 -3.139 6.014 1.00 86.06 340 TYR A O 1
ATOM 2709 N N . GLY A 1 341 ? -16.136 -3.157 6.225 1.00 83.94 341 GLY A N 1
ATOM 2710 C CA . GLY A 1 341 ? -15.851 -3.665 4.887 1.00 83.94 341 GLY A CA 1
ATOM 2711 C C . GLY A 1 341 ? -14.769 -2.856 4.183 1.00 83.94 341 GLY A C 1
ATOM 2712 O O . GLY A 1 341 ? -14.520 -1.690 4.489 1.00 83.94 341 GLY A O 1
ATOM 2713 N N . CYS A 1 342 ? -14.085 -3.495 3.241 1.00 84.50 342 CYS A N 1
ATOM 2714 C CA . CYS A 1 342 ? -13.027 -2.865 2.468 1.00 84.50 342 CYS A CA 1
ATOM 2715 C C . CYS A 1 342 ? -12.759 -3.671 1.199 1.00 84.50 342 CYS A C 1
ATOM 2717 O O . CYS A 1 342 ? -12.333 -4.818 1.277 1.00 84.50 342 CYS A O 1
ATOM 2719 N N . SER A 1 343 ? -12.932 -3.056 0.033 1.00 82.81 343 SER A N 1
ATOM 2720 C CA . SER A 1 343 ? -12.582 -3.649 -1.263 1.00 82.81 343 SER A CA 1
ATOM 2721 C C . SER A 1 343 ? -11.109 -3.472 -1.647 1.00 82.81 343 SER A C 1
ATOM 2723 O O . SER A 1 343 ? -10.709 -3.894 -2.731 1.00 82.81 343 SER A O 1
ATOM 2725 N N . LEU A 1 344 ? -10.314 -2.766 -0.832 1.00 87.50 344 LEU A N 1
ATOM 2726 C CA . LEU A 1 344 ? -8.888 -2.596 -1.103 1.00 87.50 344 LEU A CA 1
ATOM 2727 C C . LEU A 1 344 ? -8.177 -3.929 -0.868 1.00 87.50 344 LEU A C 1
ATOM 2729 O O . LEU A 1 344 ? -8.399 -4.566 0.151 1.00 87.50 344 LEU A O 1
ATOM 2733 N N . ASP A 1 345 ? -7.250 -4.282 -1.751 1.00 89.25 345 ASP A N 1
ATOM 2734 C CA . ASP A 1 345 ? -6.267 -5.342 -1.533 1.00 89.25 345 ASP A CA 1
ATOM 2735 C C . ASP A 1 345 ? -5.115 -4.841 -0.638 1.00 89.25 345 ASP A C 1
ATOM 2737 O O . ASP A 1 345 ? -4.576 -5.608 0.164 1.00 89.25 345 ASP A O 1
ATOM 2741 N N . ALA A 1 346 ? -4.729 -3.562 -0.785 1.00 90.62 346 ALA A N 1
ATOM 2742 C CA . ALA A 1 346 ? -3.597 -2.955 -0.082 1.00 90.62 346 ALA A CA 1
ATOM 2743 C C . ALA A 1 346 ? -3.863 -1.518 0.395 1.00 90.62 346 ALA A C 1
ATOM 2745 O O . ALA A 1 346 ? -4.350 -0.671 -0.366 1.00 90.62 346 ALA A O 1
ATOM 2746 N N . LEU A 1 347 ? -3.440 -1.225 1.625 1.00 92.31 347 LEU A N 1
ATOM 2747 C CA . LEU A 1 347 ? -3.505 0.091 2.253 1.00 92.31 347 LEU A CA 1
ATOM 2748 C C . LEU A 1 347 ? -2.139 0.468 2.835 1.00 92.31 347 LEU A C 1
ATOM 2750 O O . LEU A 1 347 ? -1.590 -0.262 3.656 1.00 92.31 347 LEU A O 1
ATOM 2754 N N . SER A 1 348 ? -1.621 1.643 2.468 1.00 91.88 348 SER A N 1
ATOM 2755 C CA . SER A 1 348 ? -0.419 2.205 3.103 1.00 91.88 348 SER A CA 1
ATOM 2756 C C . SER A 1 348 ? -0.752 3.438 3.937 1.00 91.88 348 SER A C 1
ATOM 2758 O O . SER A 1 348 ? -1.226 4.456 3.417 1.00 91.88 348 SER A O 1
ATOM 2760 N N . LEU A 1 349 ? -0.453 3.332 5.233 1.00 91.25 349 LEU A N 1
ATOM 2761 C CA . LEU A 1 349 ? -0.471 4.398 6.235 1.00 91.25 349 LEU A CA 1
ATOM 2762 C C . LEU A 1 349 ? 0.955 4.726 6.713 1.00 91.25 349 LEU A C 1
ATOM 2764 O O . LEU A 1 349 ? 1.131 5.342 7.767 1.00 91.25 349 LEU A O 1
ATOM 2768 N N . ALA A 1 350 ? 1.981 4.337 5.954 1.00 90.38 350 ALA A N 1
ATOM 2769 C CA . ALA A 1 350 ? 3.377 4.522 6.327 1.00 90.38 350 ALA A CA 1
ATOM 2770 C C . ALA A 1 350 ? 3.681 5.969 6.742 1.00 90.38 350 ALA A C 1
ATOM 2772 O O . ALA A 1 350 ? 3.291 6.925 6.069 1.00 90.38 350 ALA A O 1
ATOM 2773 N N . GLN A 1 351 ? 4.394 6.141 7.854 1.00 88.00 351 GLN A N 1
ATOM 2774 C CA . GLN A 1 351 ? 4.859 7.431 8.362 1.00 88.00 351 GLN A CA 1
ATOM 2775 C C . GLN A 1 351 ? 3.745 8.475 8.468 1.00 88.00 351 GLN A C 1
ATOM 2777 O O . GLN A 1 351 ? 3.941 9.643 8.148 1.00 88.00 351 GLN A O 1
ATOM 2782 N N . THR A 1 352 ? 2.554 8.085 8.900 1.00 87.62 352 THR A N 1
ATOM 2783 C CA . THR A 1 352 ? 1.475 9.050 9.167 1.00 87.62 352 THR A CA 1
ATOM 2784 C C . THR A 1 352 ? 1.341 9.371 10.656 1.00 87.62 352 THR A C 1
ATOM 2786 O O . THR A 1 352 ? 1.003 10.498 11.007 1.00 87.62 352 THR A O 1
ATOM 2789 N N . MET A 1 353 ? 1.724 8.446 11.547 1.00 87.31 353 MET A N 1
ATOM 2790 C CA . MET A 1 353 ? 1.709 8.663 13.006 1.00 87.31 353 MET A CA 1
ATOM 2791 C C . MET A 1 353 ? 2.874 9.507 13.532 1.00 87.31 353 MET A C 1
ATOM 2793 O O . MET A 1 353 ? 2.898 9.882 14.702 1.00 87.31 353 MET A O 1
ATOM 2797 N N . TRP A 1 354 ? 3.888 9.790 12.714 1.00 82.81 354 TRP A N 1
ATOM 2798 C CA . TRP A 1 354 ? 5.162 10.292 13.231 1.00 82.81 354 TRP A CA 1
ATOM 2799 C C . TRP A 1 354 ? 5.114 11.693 13.859 1.00 82.81 354 TRP A C 1
ATOM 2801 O O . TRP A 1 354 ? 5.985 12.044 14.650 1.00 82.81 354 TRP A O 1
ATOM 2811 N N . LYS A 1 355 ? 4.113 12.506 13.504 1.00 81.62 355 LYS A N 1
ATOM 2812 C CA . LYS A 1 355 ? 3.907 13.860 14.055 1.00 81.62 355 LYS A CA 1
ATOM 2813 C C . LYS A 1 355 ? 2.805 13.941 15.102 1.00 81.62 355 LYS A C 1
ATOM 2815 O O . LYS A 1 355 ? 2.564 15.028 15.620 1.00 81.62 355 LYS A O 1
ATOM 2820 N N . MET A 1 356 ? 2.125 12.836 15.374 1.00 88.88 356 MET A N 1
ATOM 2821 C CA . MET A 1 356 ? 1.060 12.798 16.362 1.00 88.88 356 MET A CA 1
ATOM 2822 C C . MET A 1 356 ? 1.620 12.974 17.772 1.00 88.88 356 MET A C 1
ATOM 2824 O O . MET A 1 356 ? 2.764 12.597 18.061 1.00 88.88 356 MET A O 1
ATOM 2828 N N . SER A 1 357 ? 0.798 13.513 18.674 1.00 90.94 357 SER A N 1
ATOM 2829 C CA . SER A 1 357 ? 1.153 13.539 20.090 1.00 90.94 357 SER A CA 1
ATOM 2830 C C . SER A 1 357 ? 1.346 12.102 20.612 1.00 90.94 357 SER A C 1
ATOM 2832 O O . SER A 1 357 ? 0.810 11.153 20.034 1.00 90.94 357 SER A O 1
ATOM 2834 N N . PRO A 1 358 ? 2.122 11.876 21.689 1.00 91.19 358 PRO A N 1
ATOM 2835 C CA . PRO A 1 358 ? 2.236 10.547 22.289 1.00 91.19 358 PRO A CA 1
ATOM 2836 C C . PRO A 1 358 ? 0.874 9.906 22.594 1.00 91.19 358 PRO A C 1
ATOM 2838 O O . PRO A 1 358 ? 0.683 8.741 22.266 1.00 91.19 358 PRO A O 1
ATOM 2841 N N . ARG A 1 359 ? -0.082 10.676 23.132 1.00 92.94 359 ARG A N 1
ATOM 2842 C CA . ARG A 1 359 ? -1.443 10.206 23.436 1.00 92.94 359 ARG A CA 1
ATOM 2843 C C . ARG A 1 359 ? -2.188 9.758 22.177 1.00 92.94 359 ARG A C 1
ATOM 2845 O O . ARG A 1 359 ? -2.713 8.650 22.149 1.00 92.94 359 ARG A O 1
ATOM 2852 N N . ASP A 1 360 ? -2.164 10.568 21.122 1.00 93.38 360 ASP A N 1
ATOM 2853 C CA . ASP A 1 360 ? -2.852 10.245 19.864 1.00 93.38 360 ASP A CA 1
ATOM 2854 C C . ASP A 1 360 ? -2.243 9.023 19.177 1.00 93.38 360 ASP A C 1
ATOM 2856 O O . ASP A 1 360 ? -2.960 8.230 18.569 1.00 93.38 360 ASP A O 1
ATOM 2860 N N . ARG A 1 361 ? -0.923 8.824 19.304 1.00 92.19 361 ARG A N 1
ATOM 2861 C CA . ARG A 1 361 ? -0.259 7.610 18.811 1.00 92.19 361 ARG A CA 1
ATOM 2862 C C . ARG A 1 361 ? -0.774 6.368 19.525 1.00 92.19 361 ARG A C 1
ATOM 2864 O O . ARG A 1 361 ? -1.110 5.404 18.845 1.00 92.19 361 ARG A O 1
ATOM 2871 N N . LEU A 1 362 ? -0.877 6.392 20.858 1.00 94.06 362 LEU A N 1
ATOM 2872 C CA . LEU A 1 362 ? -1.455 5.275 21.620 1.00 94.06 362 LEU A CA 1
ATOM 2873 C C . LEU A 1 362 ? -2.863 4.959 21.116 1.00 94.06 362 LEU A C 1
ATOM 2875 O O . LEU A 1 362 ? -3.162 3.815 20.787 1.00 94.06 362 LEU A O 1
ATOM 2879 N N . GLN A 1 363 ? -3.700 5.987 20.983 1.00 94.94 363 GLN A N 1
ATOM 2880 C CA . GLN A 1 363 ? -5.076 5.811 20.537 1.00 94.94 363 GLN A CA 1
ATOM 2881 C C . GLN A 1 363 ? -5.176 5.341 19.076 1.00 94.94 363 GLN A C 1
ATOM 2883 O O . GLN A 1 363 ? -6.058 4.555 18.743 1.00 94.94 363 GLN A O 1
ATOM 2888 N N . SER A 1 364 ? -4.245 5.744 18.211 1.00 94.88 364 SER A N 1
ATOM 2889 C CA . SER A 1 364 ? -4.169 5.248 16.831 1.00 94.88 364 SER A CA 1
ATOM 2890 C C . SER A 1 364 ? -3.798 3.763 16.781 1.00 94.88 364 SER A C 1
ATOM 2892 O O . SER A 1 364 ? -4.363 3.018 15.985 1.00 94.88 364 SER A O 1
ATOM 2894 N N . TRP A 1 365 ? -2.914 3.299 17.670 1.00 95.31 365 TRP A N 1
ATOM 2895 C CA . TRP A 1 365 ? -2.634 1.871 17.833 1.00 95.31 365 TRP A CA 1
ATOM 2896 C C . TRP A 1 365 ? -3.850 1.098 18.361 1.00 95.31 365 TRP A C 1
ATOM 2898 O O . TRP A 1 365 ? -4.139 0.021 17.848 1.00 95.31 365 TRP A O 1
ATOM 2908 N N . ARG A 1 366 ? -4.634 1.657 19.293 1.00 95.81 366 ARG A N 1
ATOM 2909 C CA . ARG A 1 366 ? -5.920 1.051 19.698 1.00 95.81 366 ARG A CA 1
ATOM 2910 C C . ARG A 1 366 ? -6.880 0.907 18.515 1.00 95.81 366 ARG A C 1
ATOM 2912 O O . ARG A 1 366 ? -7.499 -0.139 18.337 1.00 95.81 366 ARG A O 1
ATOM 2919 N N . TRP A 1 367 ? -6.960 1.927 17.663 1.00 96.00 367 TRP A N 1
ATOM 2920 C CA . TRP A 1 367 ? -7.767 1.873 16.445 1.00 96.00 367 TRP A CA 1
ATOM 2921 C C . TRP A 1 367 ? -7.302 0.807 15.457 1.00 96.00 367 TRP A C 1
ATOM 2923 O O . TRP A 1 367 ? -8.144 0.107 14.900 1.00 96.00 367 TRP A O 1
ATOM 2933 N N . LEU A 1 368 ? -5.990 0.638 15.269 1.00 95.25 368 LEU A N 1
ATOM 2934 C CA . LEU A 1 368 ? -5.455 -0.444 14.442 1.00 95.25 368 LEU A CA 1
ATOM 2935 C C . LEU A 1 368 ? -5.807 -1.819 15.020 1.00 95.25 368 LEU A C 1
ATOM 2937 O O . LEU A 1 368 ? -6.233 -2.690 14.266 1.00 95.25 368 LEU A O 1
ATOM 2941 N N . ALA A 1 369 ? -5.676 -2.007 16.339 1.00 95.31 369 ALA A N 1
ATOM 2942 C CA . ALA A 1 369 ? -6.073 -3.247 17.006 1.00 95.31 369 ALA A CA 1
ATOM 2943 C C . ALA A 1 369 ? -7.535 -3.578 16.704 1.00 95.31 369 ALA A C 1
ATOM 2945 O O . ALA A 1 369 ? -7.834 -4.646 16.178 1.00 95.31 369 ALA A O 1
ATOM 2946 N N . PHE A 1 370 ? -8.434 -2.631 16.971 1.00 94.06 370 PHE A N 1
ATOM 2947 C CA . PHE A 1 370 ? -9.868 -2.839 16.821 1.00 94.06 370 PHE A CA 1
ATOM 2948 C C . PHE A 1 370 ? -10.322 -2.974 15.354 1.00 94.06 370 PHE A C 1
ATOM 2950 O O . PHE A 1 370 ? -11.056 -3.898 15.000 1.00 94.06 370 PHE A O 1
ATOM 2957 N N . GLY A 1 371 ? -9.877 -2.072 14.476 1.00 92.62 371 GLY A N 1
ATOM 2958 C CA . GLY A 1 371 ? -10.324 -2.023 13.080 1.00 92.62 371 GLY A CA 1
ATOM 2959 C C . GLY A 1 371 ? -9.804 -3.178 12.218 1.00 92.62 371 GLY A C 1
ATOM 2960 O O . GLY A 1 371 ? -10.481 -3.607 11.278 1.00 92.62 371 GLY A O 1
ATOM 2961 N N . LEU A 1 372 ? -8.610 -3.695 12.526 1.00 92.12 372 LEU A N 1
ATOM 2962 C CA . LEU A 1 372 ? -7.931 -4.689 11.690 1.00 92.12 372 LEU A CA 1
ATOM 2963 C C . LEU A 1 372 ? -7.856 -6.079 12.328 1.00 92.12 372 LEU A C 1
ATOM 2965 O O . LEU A 1 372 ? -8.105 -7.064 11.640 1.00 92.12 372 LEU A O 1
ATOM 2969 N N . PHE A 1 373 ? -7.517 -6.170 13.613 1.00 92.50 373 PHE A N 1
ATOM 2970 C CA . PHE A 1 373 ? -7.095 -7.436 14.228 1.00 92.50 373 PHE A CA 1
ATOM 2971 C C . PHE A 1 373 ? -8.082 -7.995 15.257 1.00 92.50 373 PHE A C 1
ATOM 2973 O O . PHE A 1 373 ? -7.995 -9.171 15.605 1.00 92.50 373 PHE A O 1
ATOM 2980 N N . TYR A 1 374 ? -9.018 -7.185 15.754 1.00 91.25 374 TYR A N 1
ATOM 2981 C CA . TYR A 1 374 ? -10.082 -7.662 16.633 1.00 91.25 374 TYR A CA 1
ATOM 2982 C C . TYR A 1 374 ? -11.128 -8.446 15.817 1.00 91.25 374 TYR A C 1
ATOM 2984 O O . TYR A 1 374 ? -11.490 -7.980 14.730 1.00 91.25 374 TYR A O 1
ATOM 2992 N N . PRO A 1 375 ? -11.650 -9.587 16.313 1.00 88.50 375 PRO A N 1
ATOM 2993 C CA . PRO A 1 375 ? -12.702 -10.374 15.660 1.00 88.50 375 PRO A CA 1
ATOM 2994 C C . PRO A 1 375 ? -13.853 -9.520 15.118 1.00 88.50 375 PRO A C 1
ATOM 2996 O O . PRO A 1 375 ? -14.340 -8.633 15.817 1.00 88.50 375 PRO A O 1
ATOM 2999 N N . ARG A 1 376 ? -14.264 -9.738 13.862 1.00 86.88 376 ARG A N 1
ATOM 3000 C CA . ARG A 1 376 ? -15.345 -8.977 13.208 1.00 86.88 376 ARG A CA 1
ATOM 3001 C C . ARG A 1 376 ? -16.669 -9.723 13.289 1.00 86.88 376 ARG A C 1
ATOM 3003 O O . ARG A 1 376 ? -16.693 -10.952 13.282 1.00 86.88 376 ARG A O 1
ATOM 3010 N N . CYS A 1 377 ? -17.757 -8.963 13.290 1.00 84.25 377 CYS A N 1
ATOM 3011 C CA . CYS A 1 377 ? -19.093 -9.472 13.005 1.00 84.25 377 CYS A CA 1
ATOM 3012 C C . CYS A 1 377 ? -19.135 -10.141 11.622 1.00 84.25 377 CYS A C 1
ATOM 3014 O O . CYS A 1 377 ? -18.581 -9.608 10.651 1.00 84.25 377 CYS A O 1
ATOM 3016 N N . LYS A 1 378 ? -19.805 -11.297 11.504 1.00 82.62 378 LYS A N 1
ATOM 3017 C CA . LYS A 1 378 ? -19.779 -12.115 10.272 1.00 82.62 378 LYS A CA 1
ATOM 3018 C C . LYS A 1 378 ? -20.365 -11.369 9.080 1.00 82.62 378 LYS A C 1
ATOM 3020 O O . LYS A 1 378 ? -19.924 -11.558 7.947 1.00 82.62 378 LYS A O 1
ATOM 3025 N N . ARG A 1 379 ? -21.321 -10.475 9.350 1.00 81.81 379 ARG A N 1
ATOM 3026 C CA . ARG A 1 379 ? -21.945 -9.596 8.352 1.00 81.81 379 ARG A CA 1
ATOM 3027 C C . ARG A 1 379 ? -20.915 -8.737 7.612 1.00 81.81 379 ARG A C 1
ATOM 3029 O O . ARG A 1 379 ? -21.022 -8.582 6.399 1.00 81.81 379 ARG A O 1
ATOM 3036 N N . PHE A 1 380 ? -19.898 -8.236 8.315 1.00 83.50 380 PHE A N 1
ATOM 3037 C CA . PHE A 1 380 ? -18.875 -7.359 7.736 1.00 83.50 380 PHE A CA 1
ATOM 3038 C C . PHE A 1 380 ? -17.640 -8.114 7.236 1.00 83.50 380 PHE A C 1
ATOM 3040 O O . PHE A 1 380 ? -16.967 -7.628 6.328 1.00 83.50 380 PHE A O 1
ATOM 3047 N N . ASP A 1 381 ? -17.352 -9.306 7.770 1.00 82.75 381 ASP A N 1
ATOM 3048 C CA . ASP A 1 381 ? -16.163 -10.082 7.387 1.00 82.75 381 ASP A CA 1
ATOM 3049 C C . ASP A 1 381 ? -16.160 -10.446 5.891 1.00 82.75 381 ASP A C 1
ATOM 3051 O O . ASP A 1 381 ? -15.149 -10.292 5.211 1.00 82.75 381 ASP A O 1
ATOM 3055 N N . SER A 1 382 ? -17.323 -10.805 5.333 1.00 80.31 382 SER A N 1
ATOM 3056 C CA . SER A 1 382 ? -17.462 -11.129 3.901 1.00 80.31 382 SER A CA 1
ATOM 3057 C C . SER A 1 382 ? -17.159 -9.959 2.949 1.00 80.31 382 SER A C 1
ATOM 3059 O O . SER A 1 382 ? -16.843 -10.175 1.777 1.00 80.31 382 SER A O 1
ATOM 3061 N N . LEU A 1 383 ? -17.233 -8.722 3.449 1.00 82.12 383 LEU A N 1
ATOM 3062 C CA . LEU A 1 383 ? -16.986 -7.493 2.692 1.00 82.12 383 LEU A CA 1
ATOM 3063 C C . LEU A 1 383 ? -15.529 -7.024 2.813 1.00 82.12 383 LEU A C 1
ATOM 3065 O O . LEU A 1 383 ? -15.144 -6.026 2.200 1.00 82.12 383 LEU A O 1
ATOM 3069 N N . PHE A 1 384 ? -14.712 -7.705 3.618 1.00 86.00 384 PHE A N 1
ATOM 3070 C CA . PHE A 1 384 ? -13.346 -7.306 3.915 1.00 86.00 384 PHE A CA 1
ATOM 3071 C C . PHE A 1 384 ? -12.334 -8.068 3.047 1.00 86.00 384 PHE A C 1
ATOM 3073 O O . PHE A 1 384 ? -12.198 -9.285 3.127 1.00 86.00 384 PHE A O 1
ATOM 3080 N N . GLN A 1 385 ? -11.599 -7.341 2.203 1.00 87.19 385 GLN A N 1
ATOM 3081 C CA . GLN A 1 385 ? -10.642 -7.901 1.237 1.00 87.19 385 GLN A CA 1
ATOM 3082 C C . GLN A 1 385 ? -9.198 -7.444 1.475 1.00 87.19 385 GLN A C 1
ATOM 3084 O O . GLN A 1 385 ? -8.294 -7.896 0.769 1.00 87.19 385 GLN A O 1
ATOM 3089 N N . LEU A 1 386 ? -8.964 -6.587 2.475 1.00 90.12 386 LEU A N 1
ATOM 3090 C CA . LEU A 1 386 ? -7.644 -6.025 2.744 1.00 90.12 386 LEU A CA 1
ATOM 3091 C C . LEU A 1 386 ? -6.674 -7.110 3.198 1.00 90.12 386 LEU A C 1
ATOM 3093 O O . LEU A 1 386 ? -6.885 -7.775 4.210 1.00 90.12 386 LEU A O 1
ATOM 3097 N N . ARG A 1 387 ? -5.581 -7.250 2.447 1.00 91.19 387 ARG A N 1
ATOM 3098 C CA . ARG A 1 387 ? -4.517 -8.217 2.723 1.00 91.19 387 ARG A CA 1
ATOM 3099 C C . ARG A 1 387 ? -3.232 -7.516 3.098 1.00 91.19 387 ARG A C 1
ATOM 3101 O O . ARG A 1 387 ? -2.612 -7.904 4.073 1.00 91.19 387 ARG A O 1
ATOM 3108 N N . GLU A 1 388 ? -2.835 -6.493 2.354 1.00 93.44 388 GLU A N 1
ATOM 3109 C CA . GLU A 1 388 ? -1.564 -5.803 2.563 1.00 93.44 388 GLU A CA 1
ATOM 3110 C C . GLU A 1 388 ? -1.762 -4.512 3.362 1.00 93.44 388 GLU A C 1
ATOM 3112 O O . GLU A 1 388 ? -2.542 -3.637 2.980 1.00 93.44 388 GLU A O 1
ATOM 3117 N N . ILE A 1 389 ? -1.041 -4.392 4.474 1.00 94.31 389 ILE A N 1
ATOM 3118 C CA . ILE A 1 389 ? -1.058 -3.216 5.339 1.00 94.31 389 ILE A CA 1
ATOM 3119 C C . ILE A 1 389 ? 0.377 -2.734 5.509 1.00 94.31 389 ILE A C 1
ATOM 3121 O O . ILE A 1 389 ? 1.225 -3.433 6.065 1.00 94.31 389 ILE A O 1
ATOM 3125 N N . ASP A 1 390 ? 0.634 -1.509 5.067 1.00 93.62 390 ASP A N 1
ATOM 3126 C CA . ASP A 1 390 ? 1.924 -0.854 5.235 1.00 93.62 390 ASP A CA 1
ATOM 3127 C C . ASP A 1 390 ? 1.865 0.214 6.330 1.00 93.62 390 ASP A C 1
ATOM 3129 O O . ASP A 1 390 ? 1.231 1.264 6.191 1.00 93.62 390 ASP A O 1
ATOM 3133 N N . LEU A 1 391 ? 2.546 -0.095 7.432 1.00 93.19 391 LEU A N 1
ATOM 3134 C CA . LEU A 1 391 ? 2.754 0.740 8.609 1.00 93.19 391 LEU A CA 1
ATOM 3135 C C . LEU A 1 391 ? 4.236 1.126 8.744 1.00 93.19 391 LEU A C 1
ATOM 3137 O O . LEU A 1 391 ? 4.710 1.379 9.849 1.00 93.19 391 LEU A O 1
ATOM 3141 N N . GLY A 1 392 ? 5.001 1.180 7.651 1.00 90.75 392 GLY A N 1
ATOM 3142 C CA . GLY A 1 392 ? 6.408 1.567 7.712 1.00 90.75 392 GLY A CA 1
ATOM 3143 C C . GLY A 1 392 ? 6.612 2.934 8.378 1.00 90.75 392 GLY A C 1
ATOM 3144 O O . GLY A 1 392 ? 5.862 3.877 8.142 1.00 90.75 392 GLY A O 1
ATOM 3145 N N . GLY A 1 393 ? 7.618 3.075 9.237 1.00 88.00 393 GLY A N 1
ATOM 3146 C CA . GLY A 1 393 ? 7.978 4.329 9.892 1.00 88.00 393 GLY A CA 1
ATOM 3147 C C . GLY A 1 393 ? 7.035 4.795 10.998 1.00 88.00 393 GLY A C 1
ATOM 3148 O O . GLY A 1 393 ? 7.107 5.954 11.418 1.00 88.00 393 GLY A O 1
ATOM 3149 N N . VAL A 1 394 ? 6.150 3.926 11.490 1.00 88.81 394 VAL A N 1
ATOM 3150 C CA . VAL A 1 394 ? 5.379 4.190 12.712 1.00 88.81 394 VAL A CA 1
ATOM 3151 C C . VAL A 1 394 ? 6.244 4.034 13.965 1.00 88.81 394 VAL A C 1
ATOM 3153 O O . VAL A 1 394 ? 7.327 3.450 13.937 1.00 88.81 394 VAL A O 1
ATOM 3156 N N . TYR A 1 395 ? 5.761 4.586 15.079 1.00 87.50 395 TYR A N 1
ATOM 3157 C CA . TYR A 1 395 ? 6.400 4.424 16.380 1.00 87.50 395 TYR A CA 1
ATOM 3158 C C . TYR A 1 395 ? 5.888 3.160 17.070 1.00 87.50 395 TYR A C 1
ATOM 3160 O O . TYR A 1 395 ? 4.715 3.117 17.442 1.00 87.50 395 TYR A O 1
ATOM 3168 N N . ALA A 1 396 ? 6.762 2.178 17.281 1.00 87.50 396 ALA A N 1
ATOM 3169 C CA . ALA A 1 396 ? 6.447 0.910 17.947 1.00 87.50 396 ALA A CA 1
ATOM 3170 C C . ALA A 1 396 ? 6.921 0.912 19.414 1.00 87.50 396 ALA A C 1
ATOM 3172 O O . ALA A 1 396 ? 7.639 0.025 19.863 1.00 87.50 396 ALA A O 1
ATOM 3173 N N . LEU A 1 397 ? 6.547 1.953 20.164 1.00 90.38 397 LEU A N 1
ATOM 3174 C CA . LEU A 1 397 ? 6.907 2.078 21.581 1.00 90.38 397 LEU A CA 1
ATOM 3175 C C . LEU A 1 397 ? 6.199 1.006 22.418 1.00 90.38 397 LEU A C 1
ATOM 3177 O O . LEU A 1 397 ? 5.041 0.680 22.152 1.00 90.38 397 LEU A O 1
ATOM 3181 N N . LYS A 1 398 ? 6.830 0.554 23.507 1.00 93.06 398 LYS A N 1
ATOM 3182 C CA . LYS A 1 398 ? 6.232 -0.426 24.429 1.00 93.06 398 LYS A CA 1
ATOM 3183 C C . LYS A 1 398 ? 4.833 -0.039 24.917 1.00 93.06 398 LYS A C 1
ATOM 3185 O O . LYS A 1 398 ? 3.937 -0.874 24.935 1.00 93.06 398 LYS A O 1
ATOM 3190 N N . SER A 1 399 ? 4.610 1.231 25.258 1.00 94.12 399 SER A N 1
ATOM 3191 C CA . SER A 1 399 ? 3.287 1.719 25.675 1.00 94.12 399 SER A CA 1
ATOM 3192 C C . SER A 1 399 ? 2.240 1.659 24.558 1.00 94.12 399 SER A C 1
ATOM 3194 O O . SER A 1 399 ? 1.072 1.394 24.828 1.00 94.12 399 SER A O 1
ATOM 3196 N N . ALA A 1 400 ? 2.650 1.872 23.306 1.00 93.44 400 ALA A N 1
ATOM 3197 C CA . ALA A 1 400 ? 1.771 1.803 22.145 1.00 93.44 400 ALA A CA 1
ATOM 3198 C C . ALA A 1 400 ? 1.345 0.367 21.838 1.00 93.44 400 ALA A C 1
ATOM 3200 O O . ALA A 1 400 ? 0.161 0.112 21.626 1.00 93.44 400 ALA A O 1
ATOM 3201 N N . ILE A 1 401 ? 2.288 -0.574 21.903 1.00 94.69 401 ILE A N 1
ATOM 3202 C CA . ILE A 1 401 ? 1.979 -1.998 21.769 1.00 94.69 401 ILE A CA 1
ATOM 3203 C C . ILE A 1 401 ? 1.126 -2.493 22.941 1.00 94.69 401 ILE A C 1
ATOM 3205 O O . ILE A 1 401 ? 0.155 -3.213 22.723 1.00 94.69 401 ILE A O 1
ATOM 3209 N N . ALA A 1 402 ? 1.407 -2.059 24.172 1.00 94.81 402 ALA A N 1
ATOM 3210 C CA . ALA A 1 402 ? 0.573 -2.399 25.322 1.00 94.81 402 ALA A CA 1
ATOM 3211 C C . ALA A 1 402 ? -0.878 -1.922 25.130 1.00 94.81 402 ALA A C 1
ATOM 3213 O O . ALA A 1 402 ? -1.802 -2.703 25.333 1.00 94.81 402 ALA A O 1
ATOM 3214 N N . ALA A 1 403 ? -1.081 -0.685 24.658 1.00 94.75 403 ALA A N 1
ATOM 3215 C CA . ALA A 1 403 ? -2.407 -0.152 24.337 1.00 94.75 403 ALA A CA 1
ATOM 3216 C C . ALA A 1 403 ? -3.107 -0.941 23.212 1.00 94.75 403 ALA A C 1
ATOM 3218 O O . ALA A 1 403 ? -4.313 -1.190 23.283 1.00 94.75 403 ALA A O 1
ATOM 3219 N N . PHE A 1 404 ? -2.360 -1.365 22.187 1.00 96.12 404 PHE A N 1
ATOM 3220 C CA . PHE A 1 404 ? -2.859 -2.236 21.121 1.00 96.12 404 PHE A CA 1
ATOM 3221 C C . PHE A 1 404 ? -3.351 -3.580 21.684 1.00 96.12 404 PHE A C 1
ATOM 3223 O O . PHE A 1 404 ? -4.496 -3.967 21.455 1.00 96.12 404 PHE A O 1
ATOM 3230 N N . ILE A 1 405 ? -2.519 -4.267 22.474 1.00 95.00 405 ILE A N 1
ATOM 3231 C CA . ILE A 1 405 ? -2.833 -5.577 23.068 1.00 95.00 405 ILE A CA 1
ATOM 3232 C C . ILE A 1 405 ? -3.993 -5.474 24.064 1.00 95.00 405 ILE A C 1
ATOM 3234 O O . ILE A 1 405 ? -4.858 -6.346 24.095 1.00 95.00 405 ILE A O 1
ATOM 3238 N N . GLU A 1 406 ? -4.033 -4.416 24.873 1.00 92.94 406 GLU A N 1
ATOM 3239 C CA . GLU A 1 406 ? -5.146 -4.124 25.780 1.00 92.94 406 GLU A CA 1
ATOM 3240 C C . GLU A 1 406 ? -6.467 -4.023 25.009 1.00 92.94 406 GLU A C 1
ATOM 3242 O O . GLU A 1 406 ? -7.456 -4.637 25.400 1.00 92.94 406 GLU A O 1
ATOM 3247 N N . THR A 1 407 ? -6.460 -3.335 23.865 1.00 93.38 407 THR A N 1
ATOM 3248 C CA . THR A 1 407 ? -7.653 -3.170 23.023 1.00 93.38 407 THR A CA 1
ATOM 3249 C C . THR A 1 407 ? -8.088 -4.480 22.369 1.00 93.38 407 THR A C 1
ATOM 3251 O O . THR A 1 407 ? -9.284 -4.726 22.234 1.00 93.38 407 THR A O 1
ATOM 3254 N N . LEU A 1 408 ? -7.145 -5.360 22.009 1.00 91.75 408 LEU A N 1
ATOM 3255 C CA . LEU A 1 408 ? -7.484 -6.705 21.532 1.00 91.75 408 LEU A CA 1
ATOM 3256 C C . LEU A 1 408 ? -8.178 -7.555 22.601 1.00 91.75 408 LEU A C 1
ATOM 3258 O O . LEU A 1 408 ? -9.016 -8.387 22.267 1.00 91.75 408 LEU A O 1
ATOM 3262 N N . LYS A 1 409 ? -7.836 -7.350 23.877 1.00 89.75 409 LYS A N 1
ATOM 3263 C CA . LYS A 1 409 ? -8.469 -8.047 25.005 1.00 89.75 409 LYS A CA 1
ATOM 3264 C C . LYS A 1 409 ? -9.817 -7.435 25.370 1.00 89.75 409 LYS A C 1
ATOM 3266 O O . LYS A 1 409 ? -10.739 -8.171 25.702 1.00 89.75 409 LYS A O 1
ATOM 3271 N N . ASN A 1 410 ? -9.919 -6.107 25.331 1.00 88.88 410 ASN A N 1
ATOM 3272 C CA . ASN A 1 410 ? -11.142 -5.378 25.629 1.00 88.88 410 ASN A CA 1
ATOM 3273 C C . ASN A 1 410 ? -11.321 -4.176 24.675 1.00 88.88 410 ASN A C 1
ATOM 3275 O O . ASN A 1 410 ? -10.647 -3.155 24.853 1.00 88.88 410 ASN A O 1
ATOM 3279 N N . PRO A 1 411 ? -12.261 -4.236 23.712 1.00 90.31 411 PRO A N 1
ATOM 3280 C CA . PRO A 1 411 ? -12.499 -3.141 22.774 1.00 90.31 411 PRO A CA 1
ATOM 3281 C C . PRO A 1 411 ? -12.997 -1.860 23.465 1.00 90.31 411 PRO A C 1
ATOM 3283 O O . PRO A 1 411 ? -12.757 -0.770 22.948 1.00 90.31 411 PRO A O 1
ATOM 3286 N N . ALA A 1 412 ? -13.591 -1.940 24.664 1.00 90.44 412 ALA A N 1
ATOM 3287 C CA . ALA A 1 412 ? -13.988 -0.766 25.446 1.00 90.44 412 ALA A CA 1
ATOM 3288 C C . ALA A 1 412 ? -12.791 0.125 25.835 1.00 90.44 412 ALA A C 1
ATOM 3290 O O . ALA A 1 412 ? -12.957 1.329 26.055 1.00 90.44 412 ALA A O 1
ATOM 3291 N N . ALA A 1 413 ? -11.563 -0.416 25.852 1.00 89.69 413 ALA A N 1
ATOM 3292 C CA . ALA A 1 413 ? -10.343 0.375 26.032 1.00 89.69 413 ALA A CA 1
ATOM 3293 C C . ALA A 1 413 ? -10.194 1.469 24.959 1.00 89.69 413 ALA A C 1
ATOM 3295 O O . ALA A 1 413 ? -9.587 2.509 25.221 1.00 89.69 413 ALA A O 1
ATOM 3296 N N . LEU A 1 414 ? -10.785 1.280 23.774 1.00 91.25 414 LEU A N 1
ATOM 3297 C CA . LEU A 1 414 ? -10.847 2.301 22.735 1.00 91.25 414 LEU A CA 1
ATOM 3298 C C . LEU A 1 414 ? -11.732 3.486 23.160 1.00 91.25 414 LEU A C 1
ATOM 3300 O O . LEU A 1 414 ? -11.316 4.630 22.997 1.00 91.25 414 LEU A O 1
ATOM 3304 N N . ALA A 1 415 ? -12.909 3.231 23.740 1.00 89.75 415 ALA A N 1
ATOM 3305 C CA . ALA A 1 415 ? -13.862 4.267 24.155 1.00 89.75 415 ALA A CA 1
ATOM 3306 C C . ALA A 1 415 ? -13.389 5.072 25.375 1.00 89.75 415 ALA A C 1
ATOM 3308 O O . ALA A 1 415 ? -13.629 6.276 25.453 1.00 89.75 415 ALA A O 1
ATOM 3309 N N . PHE A 1 416 ? -12.682 4.422 26.303 1.00 88.00 416 PHE A N 1
ATOM 3310 C CA . PHE A 1 416 ? -12.200 5.036 27.547 1.00 88.00 416 PHE A CA 1
ATOM 3311 C C . PHE A 1 416 ? -10.698 5.361 27.538 1.00 88.00 416 PHE A C 1
ATOM 3313 O O . PHE A 1 416 ? -10.112 5.635 28.587 1.00 88.00 416 PHE A O 1
ATOM 3320 N N . GLU A 1 417 ? -10.060 5.316 26.366 1.00 84.50 417 GLU A N 1
ATOM 3321 C CA . GLU A 1 417 ? -8.631 5.599 26.162 1.00 84.50 417 GLU A CA 1
ATOM 3322 C C . GLU A 1 417 ? -7.677 4.789 27.073 1.00 84.50 417 GLU A C 1
ATOM 3324 O O . GLU A 1 417 ? -6.602 5.263 27.454 1.00 84.50 417 GLU A O 1
ATOM 3329 N N . GLY A 1 418 ? -8.043 3.546 27.396 1.00 72.31 418 GLY A N 1
ATOM 3330 C CA . GLY A 1 418 ? -7.307 2.647 28.300 1.00 72.31 418 GLY A CA 1
ATOM 3331 C C . GLY A 1 418 ? -7.676 2.759 29.779 1.00 72.31 418 GLY A C 1
ATOM 3332 O O . GLY A 1 418 ? -7.123 2.048 30.606 1.00 72.31 418 GLY A O 1
ATOM 3333 N N . ASN A 1 419 ? -8.633 3.616 30.141 1.00 72.62 419 ASN A N 1
ATOM 3334 C CA . ASN A 1 419 ? -9.146 3.700 31.515 1.00 72.62 419 ASN A CA 1
ATOM 3335 C C . ASN A 1 419 ? -10.337 2.753 31.755 1.00 72.62 419 ASN A C 1
ATOM 3337 O O . ASN A 1 419 ? -11.080 2.914 32.718 1.00 72.62 419 ASN A O 1
ATOM 3341 N N . ALA A 1 420 ? -10.549 1.769 30.873 1.00 59.66 420 ALA A N 1
ATOM 3342 C CA . ALA A 1 420 ? -11.686 0.848 30.943 1.00 59.66 420 ALA A CA 1
ATOM 3343 C C . ALA A 1 420 ? -11.619 -0.121 32.145 1.00 59.66 420 ALA A C 1
ATOM 3345 O O . ALA A 1 420 ? -12.601 -0.799 32.438 1.00 59.66 420 ALA A O 1
ATOM 3346 N N . VAL A 1 421 ? -10.475 -0.180 32.837 1.00 52.44 421 VAL A N 1
ATOM 3347 C CA . VAL A 1 421 ? -10.156 -1.152 33.897 1.00 52.44 421 VAL A CA 1
ATOM 3348 C C . VAL A 1 421 ? -11.024 -0.984 35.157 1.00 52.44 421 VAL A C 1
ATOM 3350 O O . VAL A 1 421 ? -11.254 -1.966 35.856 1.00 52.44 421 VAL A O 1
ATOM 3353 N N . ASP A 1 422 ? -11.591 0.202 35.402 1.00 51.09 422 ASP A N 1
ATOM 3354 C CA . ASP A 1 422 ? -12.300 0.513 36.659 1.00 51.09 422 ASP A CA 1
ATOM 3355 C C . ASP A 1 422 ? -13.836 0.457 36.578 1.00 51.09 422 ASP A C 1
ATOM 3357 O O . ASP A 1 422 ? -14.528 0.811 37.531 1.00 51.09 422 ASP A O 1
ATOM 3361 N N . THR A 1 423 ? -14.409 -0.008 35.465 1.00 53.59 423 THR A N 1
ATOM 3362 C CA . THR A 1 423 ? -15.862 -0.234 35.380 1.00 53.59 423 THR A CA 1
ATOM 3363 C C . THR A 1 423 ? -16.131 -1.714 35.141 1.00 53.59 423 THR A C 1
ATOM 3365 O O . THR A 1 423 ? -15.972 -2.211 34.031 1.00 53.59 423 THR A O 1
ATOM 3368 N N . GLU A 1 424 ? -16.570 -2.438 36.177 1.00 50.34 424 GLU A N 1
ATOM 3369 C CA . GLU A 1 424 ? -16.966 -3.858 36.081 1.00 50.34 424 GLU A CA 1
ATOM 3370 C C . GLU A 1 424 ? -17.982 -4.123 34.948 1.00 50.34 424 GLU A C 1
ATOM 3372 O O . GLU A 1 424 ? -18.030 -5.225 34.401 1.00 50.34 424 GLU A O 1
ATOM 3377 N N . ALA A 1 425 ? -18.750 -3.099 34.552 1.00 50.31 425 ALA A N 1
ATOM 3378 C CA . ALA A 1 425 ? -19.650 -3.117 33.400 1.00 50.31 425 ALA A CA 1
ATOM 3379 C C . ALA A 1 425 ? -18.918 -3.189 32.040 1.00 50.31 425 ALA A C 1
ATOM 3381 O O . ALA A 1 425 ? -19.365 -3.907 31.149 1.00 50.31 425 ALA A O 1
ATOM 3382 N N . SER A 1 426 ? -17.767 -2.524 31.885 1.00 52.91 426 SER A N 1
ATOM 3383 C CA . SER A 1 426 ? -16.993 -2.474 30.631 1.00 52.91 426 SER A CA 1
ATOM 3384 C C . SER A 1 426 ? -16.111 -3.703 30.411 1.00 52.91 426 SER A C 1
ATOM 3386 O O . SER A 1 426 ? -15.747 -4.007 29.280 1.00 52.91 426 SER A O 1
ATOM 3388 N N . ALA A 1 427 ? -15.752 -4.435 31.471 1.00 50.91 427 ALA A N 1
ATOM 3389 C CA . ALA A 1 427 ? -14.941 -5.652 31.363 1.00 50.91 427 ALA A CA 1
ATOM 3390 C C . ALA A 1 427 ? -15.716 -6.857 30.787 1.00 50.91 427 ALA A C 1
ATOM 3392 O O . ALA A 1 427 ? -15.102 -7.831 30.358 1.00 50.91 427 ALA A O 1
ATOM 3393 N N . LYS A 1 428 ? -17.057 -6.795 30.775 1.00 55.66 428 LYS A N 1
ATOM 3394 C CA . LYS A 1 428 ? -17.952 -7.827 30.217 1.00 55.66 428 LYS A CA 1
ATOM 3395 C C . LYS A 1 428 ? -18.647 -7.405 28.922 1.00 55.66 428 LYS A C 1
ATOM 3397 O O . LYS A 1 428 ? -19.346 -8.221 28.327 1.00 55.66 428 LYS A O 1
ATOM 3402 N N . TYR A 1 429 ? -18.478 -6.154 28.498 1.00 64.25 429 TYR A N 1
ATOM 3403 C CA . TYR A 1 429 ? -19.139 -5.621 27.316 1.00 64.25 429 TYR A CA 1
ATOM 3404 C C . TYR A 1 429 ? -18.341 -6.011 26.064 1.00 64.25 429 TYR A C 1
ATOM 3406 O O . TYR A 1 429 ? -17.408 -5.324 25.654 1.00 64.25 429 TYR A O 1
ATOM 3414 N N . GLY A 1 430 ? -18.657 -7.179 25.498 1.00 75.88 430 GLY A N 1
ATOM 3415 C CA . GLY A 1 430 ? -18.159 -7.571 24.179 1.00 75.88 430 GLY A CA 1
ATOM 3416 C C . GLY A 1 430 ? -18.685 -6.642 23.079 1.00 75.88 430 GLY A C 1
ATOM 3417 O O . GLY A 1 430 ? -19.565 -5.812 23.317 1.00 75.88 430 GLY A O 1
ATOM 3418 N N . VAL A 1 431 ? -18.163 -6.784 21.858 1.00 88.25 431 VAL A N 1
ATOM 3419 C CA . VAL A 1 431 ? -18.746 -6.087 20.701 1.00 88.25 431 VAL A CA 1
ATOM 3420 C C . VAL A 1 431 ? -20.152 -6.630 20.449 1.00 88.25 431 VAL A C 1
ATOM 3422 O O . VAL A 1 431 ? -20.338 -7.841 20.347 1.00 88.25 431 VAL A O 1
ATOM 3425 N N . ARG A 1 432 ? -21.132 -5.732 20.341 1.00 90.44 432 ARG A N 1
ATOM 3426 C CA . ARG A 1 432 ? -22.531 -6.052 20.012 1.00 90.44 432 ARG A CA 1
ATOM 3427 C C . ARG A 1 432 ? -22.942 -5.350 18.731 1.00 90.44 432 ARG A C 1
ATOM 3429 O O . ARG A 1 432 ? -22.463 -4.251 18.477 1.00 90.44 432 ARG A O 1
ATOM 3436 N N . LEU A 1 433 ? -23.854 -5.930 17.961 1.00 91.12 433 LEU A N 1
ATOM 3437 C CA . LEU A 1 433 ? -24.520 -5.227 16.867 1.00 91.12 433 LEU A CA 1
ATOM 3438 C C . LEU A 1 433 ? -25.756 -4.523 17.409 1.00 91.12 433 LEU A C 1
ATOM 3440 O O . LEU A 1 433 ? -26.696 -5.164 17.864 1.00 91.12 433 LEU A O 1
ATOM 3444 N N . SER A 1 434 ? -25.748 -3.200 17.355 1.00 93.56 434 SER A N 1
ATOM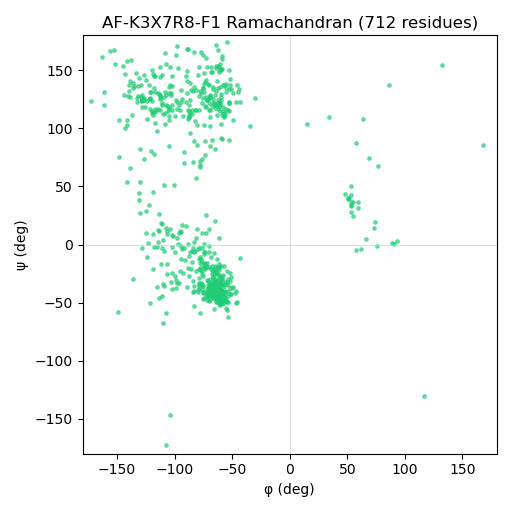 3445 C CA . SER A 1 434 ? -26.828 -2.345 17.821 1.00 93.56 434 SER A CA 1
ATOM 3446 C C . SER A 1 434 ? -27.490 -1.639 16.644 1.00 93.56 434 SER A C 1
ATOM 3448 O O . SER A 1 434 ? -26.850 -0.938 15.860 1.00 93.56 434 SER A O 1
ATOM 3450 N N . MET A 1 435 ? -28.802 -1.804 16.530 1.00 95.31 435 MET A N 1
ATOM 3451 C CA . MET A 1 435 ? -29.621 -1.116 15.546 1.00 95.31 435 MET A CA 1
ATOM 3452 C C . MET A 1 435 ? -30.019 0.252 16.092 1.00 95.31 435 MET A C 1
ATOM 3454 O O . MET A 1 435 ? -30.748 0.342 17.078 1.00 95.31 435 MET A O 1
ATOM 3458 N N . VAL A 1 436 ? -29.568 1.324 15.448 1.00 95.50 436 VAL A N 1
ATOM 3459 C CA . VAL A 1 436 ? -29.812 2.695 15.903 1.00 95.50 436 VAL A CA 1
ATOM 3460 C C . VAL A 1 436 ? -30.904 3.345 15.067 1.00 95.50 436 VAL A C 1
ATOM 3462 O O . VAL A 1 436 ? -30.842 3.343 13.837 1.00 95.50 436 VAL A O 1
ATOM 3465 N N . ALA A 1 437 ? -31.909 3.912 15.734 1.00 95.88 437 ALA A N 1
ATOM 3466 C CA . ALA A 1 437 ? -33.063 4.534 15.097 1.00 95.88 437 ALA A CA 1
ATOM 3467 C C . ALA A 1 437 ? -32.683 5.725 14.196 1.00 95.88 437 ALA A C 1
ATOM 3469 O O . ALA A 1 437 ? -31.707 6.443 14.425 1.00 95.88 437 ALA A O 1
ATOM 3470 N N . SER A 1 438 ? -33.510 5.992 13.181 1.00 94.19 438 SER A N 1
ATOM 3471 C CA . SER A 1 438 ? -33.413 7.235 12.407 1.00 94.19 438 SER A CA 1
ATOM 3472 C C . SER A 1 438 ? -33.599 8.458 13.309 1.00 94.19 438 SER A C 1
ATOM 3474 O O . SER A 1 438 ? -34.369 8.403 14.264 1.00 94.19 438 SER A O 1
ATOM 3476 N N . GLN A 1 439 ? -32.969 9.577 12.958 1.00 95.12 439 GLN A N 1
ATOM 3477 C CA . GLN A 1 439 ? -32.941 10.828 13.727 1.00 95.12 439 GLN A CA 1
ATOM 3478 C C . GLN A 1 439 ? -32.194 10.746 15.066 1.00 95.12 439 GLN A C 1
ATOM 3480 O O . GLN A 1 439 ? -32.138 11.743 15.786 1.00 95.12 439 GLN A O 1
ATOM 3485 N N . ALA A 1 440 ? -31.565 9.609 15.383 1.00 95.44 440 ALA A N 1
ATOM 3486 C CA . ALA A 1 440 ? -30.663 9.528 16.520 1.00 95.44 440 ALA A CA 1
ATOM 3487 C C . ALA A 1 440 ? -29.498 10.509 16.345 1.00 95.44 440 ALA A C 1
ATOM 3489 O O . ALA A 1 440 ? -28.903 10.627 15.266 1.00 95.44 440 ALA A O 1
ATOM 3490 N N . VAL A 1 441 ? -29.177 11.214 17.426 1.00 95.19 441 VAL A N 1
ATOM 3491 C CA . VAL A 1 441 ? -28.061 12.155 17.473 1.00 95.19 441 VAL A CA 1
ATOM 3492 C C . VAL A 1 441 ? -26.834 11.422 17.996 1.00 95.19 441 VAL A C 1
ATOM 3494 O O . VAL A 1 441 ? -26.871 10.839 19.078 1.00 95.19 441 VAL A O 1
ATOM 3497 N N . ILE A 1 442 ? -25.746 11.471 17.231 1.00 93.62 442 ILE A N 1
ATOM 3498 C CA . ILE A 1 442 ? -24.456 10.916 17.634 1.00 93.62 442 ILE A CA 1
ATOM 3499 C C . ILE A 1 442 ? -23.626 12.026 18.271 1.00 93.62 442 ILE A C 1
ATOM 3501 O O . ILE A 1 442 ? -23.343 13.045 17.637 1.00 93.62 442 ILE A O 1
ATOM 3505 N N . PHE A 1 443 ? -23.205 11.819 19.511 1.00 94.44 443 PHE A N 1
ATOM 3506 C CA . PHE A 1 443 ? -22.424 12.756 20.309 1.00 94.44 443 PHE A CA 1
ATOM 3507 C C . PHE A 1 443 ? -20.955 12.344 20.393 1.00 94.44 443 PHE A C 1
ATOM 3509 O O . PHE A 1 443 ? -20.614 11.167 20.334 1.00 94.44 443 PHE A O 1
ATOM 3516 N N . ALA A 1 444 ? -20.067 13.320 20.587 1.00 89.50 444 ALA A N 1
ATOM 3517 C CA . ALA A 1 444 ? -18.646 13.041 20.814 1.00 89.50 444 ALA A CA 1
ATOM 3518 C C . ALA A 1 444 ? -18.348 12.472 22.211 1.00 89.50 444 ALA A C 1
ATOM 3520 O O . ALA A 1 444 ? -17.282 11.900 22.425 1.00 89.50 444 ALA A O 1
ATOM 3521 N N . LYS A 1 445 ? -19.267 12.650 23.166 1.00 89.50 445 LYS A N 1
ATOM 3522 C CA . LYS A 1 445 ? -19.122 12.251 24.569 1.00 89.50 445 LYS A CA 1
ATOM 3523 C C . LYS A 1 445 ? -20.467 11.785 25.142 1.00 89.50 445 LYS A C 1
ATOM 3525 O O . LYS A 1 445 ? -21.495 12.280 24.674 1.00 89.50 445 LYS A O 1
ATOM 3530 N N . PRO A 1 446 ? -20.469 10.910 26.165 1.00 89.31 446 PRO A N 1
ATOM 3531 C CA . PRO A 1 446 ? -21.680 10.411 26.820 1.00 89.31 446 PRO A CA 1
ATOM 3532 C C . PRO A 1 446 ? -22.206 11.409 27.865 1.00 89.31 446 PRO A C 1
ATOM 3534 O O . PRO A 1 446 ? -22.290 11.108 29.056 1.00 89.31 446 PRO A O 1
ATOM 3537 N N . GLU A 1 447 ? -22.482 12.643 27.441 1.00 88.88 447 GLU A N 1
ATOM 3538 C CA . GLU A 1 447 ? -22.978 13.709 28.315 1.00 88.88 447 GLU A CA 1
ATOM 3539 C C . GLU A 1 447 ? -24.120 14.485 27.650 1.00 88.88 447 GLU A C 1
ATOM 3541 O O . GLU A 1 447 ? -24.076 14.825 26.464 1.00 88.88 447 GLU A O 1
ATOM 3546 N N . ASN A 1 448 ? -25.149 14.807 28.436 1.00 74.19 448 ASN A N 1
ATOM 3547 C CA . ASN A 1 448 ? -26.254 15.641 27.976 1.00 74.19 448 ASN A CA 1
ATOM 3548 C C . ASN A 1 448 ? -25.742 17.054 27.656 1.00 74.19 448 ASN A C 1
ATOM 3550 O O . ASN A 1 448 ? -25.188 17.731 28.519 1.00 74.19 448 ASN A O 1
ATOM 3554 N N . GLY A 1 449 ? -25.935 17.502 26.412 1.00 77.50 449 GLY A N 1
ATOM 3555 C CA . GLY A 1 449 ? -25.422 18.788 25.921 1.00 77.50 449 GLY A CA 1
ATOM 3556 C C . GLY A 1 449 ? -24.055 18.713 25.230 1.00 77.50 449 GLY A C 1
ATOM 3557 O O . GLY A 1 449 ? -23.543 19.750 24.802 1.00 77.50 449 GLY A O 1
ATOM 3558 N N . ALA A 1 450 ? -23.482 17.513 25.068 1.00 86.12 450 ALA A N 1
ATOM 3559 C CA . ALA A 1 450 ? -22.327 17.303 24.204 1.00 86.12 450 ALA A CA 1
ATOM 3560 C C . ALA A 1 450 ? -22.578 17.844 22.791 1.00 86.12 450 ALA A C 1
ATOM 3562 O O . ALA A 1 450 ? -23.697 17.834 22.271 1.00 86.12 450 ALA A O 1
ATOM 3563 N N . LYS A 1 451 ? -21.504 18.275 22.124 1.00 87.56 451 LYS A N 1
ATOM 3564 C CA . LYS A 1 451 ? -21.587 18.699 20.727 1.00 87.56 451 LYS A CA 1
ATOM 3565 C C . LYS A 1 451 ? -22.020 17.506 19.852 1.00 87.56 451 LYS A C 1
ATOM 3567 O O . LYS A 1 451 ? -21.317 16.488 19.860 1.00 87.56 451 LYS A O 1
ATOM 3572 N N . PRO A 1 452 ? -23.111 17.628 19.074 1.00 91.56 452 PRO A N 1
ATOM 3573 C CA . PRO A 1 452 ? -23.491 16.594 18.125 1.00 91.56 452 PRO A CA 1
ATOM 3574 C C . PRO A 1 452 ? -22.445 16.511 17.009 1.00 91.56 452 PRO A C 1
ATOM 3576 O O . PRO A 1 452 ? -21.986 17.532 16.487 1.00 91.56 452 PRO A O 1
ATOM 3579 N N . ILE A 1 453 ? -22.062 15.288 16.655 1.00 89.38 453 ILE A N 1
ATOM 3580 C CA . ILE A 1 453 ? -21.210 14.988 15.503 1.00 89.38 453 ILE A CA 1
ATOM 3581 C C . ILE A 1 453 ? -22.072 14.938 14.244 1.00 89.38 453 ILE A C 1
ATOM 3583 O O . ILE A 1 453 ? -21.769 15.605 13.256 1.00 89.38 453 ILE A O 1
ATOM 3587 N N . THR A 1 454 ? -23.139 14.140 14.287 1.00 91.75 454 THR A N 1
ATOM 3588 C CA . THR A 1 454 ? -24.053 13.920 13.165 1.00 91.75 454 THR A CA 1
ATOM 3589 C C . THR A 1 454 ? -25.424 13.459 13.663 1.00 91.75 454 THR A C 1
ATOM 3591 O O . THR A 1 454 ? -25.581 13.090 14.828 1.00 91.75 454 THR A O 1
ATOM 3594 N N . ILE A 1 455 ? -26.412 13.489 12.773 1.00 92.69 455 ILE A N 1
ATOM 3595 C CA . ILE A 1 455 ? -27.756 12.955 12.995 1.00 92.69 455 ILE A CA 1
ATOM 3596 C C . ILE A 1 455 ? -27.988 11.882 11.940 1.00 92.69 455 ILE A C 1
ATOM 3598 O O . ILE A 1 455 ? -27.742 12.112 10.753 1.00 92.69 455 ILE A O 1
ATOM 3602 N N . LEU A 1 456 ? -28.452 10.710 12.361 1.00 89.19 456 LEU A N 1
ATOM 3603 C CA . LEU A 1 456 ? -28.717 9.615 11.440 1.00 89.19 456 LEU A CA 1
ATOM 3604 C C . LEU A 1 456 ? -29.928 9.929 10.567 1.00 89.19 456 LEU A C 1
ATOM 3606 O O . LEU A 1 456 ? -31.034 10.130 11.060 1.00 89.19 456 LEU A O 1
ATOM 3610 N N . ALA A 1 457 ? -29.734 9.931 9.250 1.00 89.06 457 ALA A N 1
ATOM 3611 C CA . ALA A 1 457 ? -30.837 10.119 8.312 1.00 89.06 457 ALA A CA 1
ATOM 3612 C C . ALA A 1 457 ? -31.796 8.917 8.305 1.00 89.06 457 ALA A C 1
ATOM 3614 O O . ALA A 1 457 ? -33.003 9.088 8.154 1.00 89.06 457 ALA A O 1
ATOM 3615 N N . GLN A 1 458 ? -31.258 7.713 8.505 1.00 91.31 458 GLN A N 1
ATOM 3616 C CA . GLN A 1 458 ? -31.982 6.449 8.452 1.00 91.31 458 GLN A CA 1
ATOM 3617 C C . GLN A 1 458 ? -31.555 5.533 9.594 1.00 91.31 458 GLN A C 1
ATOM 3619 O O . GLN A 1 458 ? -30.464 5.682 10.149 1.00 91.31 458 GLN A O 1
ATOM 3624 N N . GLN A 1 459 ? -32.419 4.577 9.920 1.00 93.00 459 GLN A N 1
ATOM 3625 C CA . GLN A 1 459 ? -32.084 3.522 10.863 1.00 93.00 459 GLN A CA 1
ATOM 3626 C C . GLN A 1 459 ? -30.880 2.732 10.332 1.00 93.00 459 GLN A C 1
ATOM 3628 O O . GLN A 1 459 ? -30.878 2.318 9.173 1.00 93.00 459 GLN A O 1
ATOM 3633 N N . THR A 1 460 ? -29.838 2.601 11.151 1.00 92.00 460 THR A N 1
ATOM 3634 C CA . THR A 1 460 ? -28.540 2.047 10.741 1.00 92.00 460 THR A CA 1
ATOM 3635 C C . THR A 1 460 ? -28.005 1.125 11.824 1.00 92.00 460 THR A C 1
ATOM 3637 O O . THR A 1 460 ? -28.125 1.416 13.011 1.00 92.00 460 THR A O 1
ATOM 3640 N N . GLU A 1 461 ? -27.408 0.017 11.408 1.00 92.19 461 GLU A N 1
ATOM 3641 C CA . GLU A 1 461 ? -26.743 -0.922 12.302 1.00 92.19 461 GLU A CA 1
ATOM 3642 C C . GLU A 1 461 ? -25.299 -0.489 12.570 1.00 92.19 461 GLU A C 1
ATOM 3644 O O . GLU A 1 461 ? -24.563 -0.168 11.634 1.00 92.19 461 GLU A O 1
ATOM 3649 N N . PHE A 1 462 ? -24.894 -0.508 13.840 1.00 93.12 462 PHE A N 1
ATOM 3650 C CA . PHE A 1 462 ? -23.523 -0.255 14.261 1.00 93.12 462 PHE A CA 1
ATOM 3651 C C . PHE A 1 462 ? -23.035 -1.284 15.274 1.00 93.12 462 PHE A C 1
ATOM 3653 O O . PHE A 1 462 ? -23.776 -1.721 16.145 1.00 93.12 462 PHE A O 1
ATOM 3660 N N . GLU A 1 463 ? -21.748 -1.591 15.240 1.00 93.25 463 GLU A N 1
ATOM 3661 C CA . GLU A 1 463 ? -21.055 -2.204 16.359 1.00 93.25 463 GLU A CA 1
ATOM 3662 C C . GLU A 1 463 ? -20.990 -1.234 17.541 1.00 93.25 463 GLU A C 1
ATOM 3664 O O . GLU A 1 463 ? -20.487 -0.113 17.429 1.00 93.25 463 GLU A O 1
ATOM 3669 N N . SER A 1 464 ? -21.473 -1.686 18.689 1.00 93.50 464 SER A N 1
ATOM 3670 C CA . SER A 1 464 ? -21.341 -1.024 19.979 1.00 93.50 464 SER A CA 1
ATOM 3671 C C . SER A 1 464 ? -20.294 -1.717 20.840 1.00 93.50 464 SER A C 1
ATOM 3673 O O . SER A 1 464 ? -20.259 -2.947 20.900 1.00 93.50 464 SER A O 1
ATOM 3675 N N . ILE A 1 465 ? -19.459 -0.926 21.514 1.00 92.12 465 ILE A N 1
ATOM 3676 C CA . ILE A 1 465 ? -18.270 -1.420 22.233 1.00 92.12 465 ILE A CA 1
ATOM 3677 C C . ILE A 1 465 ? -18.234 -1.048 23.719 1.00 92.12 465 ILE A C 1
ATOM 3679 O O . ILE A 1 465 ? -17.357 -1.517 24.438 1.00 92.12 465 ILE A O 1
ATOM 3683 N N . ALA A 1 466 ? -19.126 -0.165 24.172 1.00 91.62 466 ALA A N 1
ATOM 3684 C CA . ALA A 1 466 ? -19.198 0.279 25.560 1.00 91.62 466 ALA A CA 1
ATOM 3685 C C . ALA A 1 466 ? -20.547 0.941 25.866 1.00 91.62 466 ALA A C 1
ATOM 3687 O O . ALA A 1 466 ? -21.217 1.447 24.965 1.00 91.62 466 ALA A O 1
ATOM 3688 N N . GLU A 1 467 ? -20.880 1.027 27.151 1.00 90.62 467 GLU A N 1
ATOM 3689 C CA . GLU A 1 467 ? -22.007 1.796 27.682 1.00 90.62 467 GLU A CA 1
ATOM 3690 C C . GLU A 1 467 ? -21.532 2.740 28.788 1.00 90.62 467 GLU A C 1
ATOM 3692 O O . GLU A 1 467 ? -20.612 2.428 29.546 1.00 90.62 467 GLU A O 1
ATOM 3697 N N . SER A 1 468 ? -22.148 3.916 28.887 1.00 89.56 468 SER A N 1
ATOM 3698 C CA . SER A 1 468 ? -21.871 4.877 29.953 1.00 89.56 468 SER A CA 1
ATOM 3699 C C . SER A 1 468 ? -23.005 5.888 30.090 1.00 89.56 468 SER A C 1
ATOM 3701 O O . SER A 1 468 ? -23.407 6.496 29.105 1.00 89.56 468 SER A O 1
ATOM 3703 N N . ASN A 1 469 ? -23.496 6.111 31.313 1.00 88.38 469 ASN A N 1
ATOM 3704 C CA . ASN A 1 469 ? -24.467 7.168 31.643 1.00 88.38 469 ASN A CA 1
ATOM 3705 C C . ASN A 1 469 ? -25.752 7.176 30.781 1.00 88.38 469 ASN A C 1
ATOM 3707 O O . ASN A 1 469 ? -26.250 8.248 30.444 1.00 88.38 469 ASN A O 1
ATOM 3711 N N . GLY A 1 470 ? -26.281 6.004 30.408 1.00 90.56 470 GLY A N 1
ATOM 3712 C CA . GLY A 1 470 ? -27.444 5.900 29.511 1.00 90.56 470 GLY A CA 1
ATOM 3713 C C . GLY A 1 470 ? -27.125 6.209 28.042 1.00 90.56 470 GLY A C 1
ATOM 3714 O O . GLY A 1 470 ? -28.018 6.537 27.263 1.00 90.56 470 GLY A O 1
ATOM 3715 N N . PHE A 1 471 ? -25.847 6.146 27.660 1.00 94.44 471 PHE A N 1
ATOM 3716 C CA . PHE A 1 471 ? -25.382 6.211 26.279 1.00 94.44 471 PHE A CA 1
ATOM 3717 C C . PHE A 1 471 ? -24.652 4.927 25.896 1.00 94.44 471 PHE A C 1
ATOM 3719 O O . PHE A 1 471 ? -23.915 4.346 26.692 1.00 94.44 471 PHE A O 1
ATOM 3726 N N . VAL A 1 472 ? -24.783 4.556 24.629 1.00 94.12 472 VAL A N 1
ATOM 3727 C CA . VAL A 1 472 ? -24.078 3.449 23.990 1.00 94.12 472 VAL A CA 1
ATOM 3728 C C . VAL A 1 472 ? -23.016 4.013 23.050 1.00 94.12 472 VAL A C 1
ATOM 3730 O O . VAL A 1 472 ? -23.299 4.884 22.223 1.00 94.12 472 VAL A O 1
ATOM 3733 N N . CYS A 1 473 ? -21.780 3.534 23.181 1.00 94.81 473 CYS A N 1
ATOM 3734 C CA . CYS A 1 473 ? -20.680 3.882 22.291 1.00 94.81 473 CYS A CA 1
ATOM 3735 C C . CYS A 1 473 ? -20.740 3.015 21.037 1.00 94.81 473 CYS A C 1
ATOM 3737 O O . CYS A 1 473 ? -20.554 1.801 21.123 1.00 94.81 473 CYS A O 1
ATOM 3739 N N . VAL A 1 474 ? -20.961 3.643 19.887 1.00 95.06 474 VAL A N 1
ATOM 3740 C CA . VAL A 1 474 ? -21.069 3.008 18.574 1.00 95.06 474 VAL A CA 1
ATOM 3741 C C . VAL A 1 474 ? -19.897 3.390 17.673 1.00 95.06 474 VAL A C 1
ATOM 3743 O O . VAL A 1 474 ? -19.413 4.526 17.679 1.00 95.06 474 VAL A O 1
ATOM 3746 N N . VAL A 1 475 ? -19.449 2.443 16.855 1.00 94.44 475 VAL A N 1
ATOM 3747 C CA . VAL A 1 475 ? -18.416 2.649 15.838 1.00 94.44 475 VAL A CA 1
ATOM 3748 C C . VAL A 1 475 ? -19.094 3.155 14.572 1.00 94.44 475 VAL A C 1
ATOM 3750 O O . VAL A 1 475 ? -19.842 2.431 13.933 1.00 94.44 475 VAL A O 1
ATOM 3753 N N . THR A 1 476 ? -18.835 4.398 14.188 1.00 91.31 476 THR A N 1
ATOM 3754 C CA . THR A 1 476 ? -19.449 5.046 13.027 1.00 91.31 476 THR A CA 1
ATOM 3755 C C . THR A 1 476 ? -18.450 5.119 11.861 1.00 91.31 476 THR A C 1
ATOM 3757 O O . THR A 1 476 ? -17.434 5.819 11.980 1.00 91.31 476 THR A O 1
ATOM 3760 N N . PRO A 1 477 ? -18.712 4.452 10.718 1.00 88.19 477 PRO A N 1
ATOM 3761 C CA . PRO A 1 477 ? -17.867 4.530 9.526 1.00 88.19 477 PRO A CA 1
ATOM 3762 C C . PRO A 1 477 ? -17.602 5.976 9.093 1.00 88.19 477 PRO A C 1
ATOM 3764 O O . PRO A 1 477 ? -18.507 6.807 9.053 1.00 88.19 477 PRO A O 1
ATOM 3767 N N . GLY A 1 478 ? -16.342 6.289 8.791 1.00 84.50 478 GLY A N 1
ATOM 3768 C CA . GLY A 1 478 ? -15.911 7.618 8.345 1.00 84.50 478 GLY A CA 1
ATOM 3769 C C . GLY A 1 478 ? -15.825 8.673 9.445 1.00 84.50 478 GLY A C 1
ATOM 3770 O O . GLY A 1 478 ? -15.426 9.802 9.164 1.00 84.50 478 GLY A O 1
ATOM 3771 N N . ILE A 1 479 ? -16.169 8.317 10.684 1.00 87.69 479 ILE A N 1
ATOM 3772 C CA . ILE A 1 479 ? -16.118 9.215 11.840 1.00 87.69 479 ILE A CA 1
ATOM 3773 C C . ILE A 1 479 ? -15.196 8.649 12.924 1.00 87.69 479 ILE A C 1
ATOM 3775 O O . ILE A 1 479 ? -14.314 9.359 13.397 1.00 87.69 479 ILE A O 1
ATOM 3779 N N . GLY A 1 480 ? -15.367 7.386 13.317 1.00 92.38 480 GLY A N 1
ATOM 3780 C CA . GLY A 1 480 ? -14.699 6.815 14.486 1.00 92.38 480 GLY A CA 1
ATOM 3781 C C . GLY A 1 480 ? -15.711 6.404 15.549 1.00 92.38 480 GLY A C 1
ATOM 3782 O O . GLY A 1 480 ? -16.670 5.711 15.236 1.00 92.38 480 GLY A O 1
ATOM 3783 N N . LEU A 1 481 ? -15.512 6.811 16.803 1.00 93.75 481 LEU A N 1
ATOM 3784 C CA . LEU A 1 481 ? -16.469 6.539 17.878 1.00 93.75 481 LEU A CA 1
ATOM 3785 C C . LEU A 1 481 ? -17.499 7.657 18.007 1.00 93.75 481 LEU A C 1
ATOM 3787 O O . LEU A 1 481 ? -17.182 8.838 17.854 1.00 93.75 481 LEU A O 1
ATOM 3791 N N . GLY A 1 482 ? -18.718 7.267 18.353 1.00 94.38 482 GLY A N 1
ATOM 3792 C CA . GLY A 1 482 ? -19.802 8.165 18.710 1.00 94.38 482 GLY A CA 1
ATOM 3793 C C . GLY A 1 482 ? -20.629 7.595 19.854 1.00 94.38 482 GLY A C 1
ATOM 3794 O O . GLY A 1 482 ? -20.614 6.394 20.098 1.00 94.38 482 GLY A O 1
ATOM 3795 N N . TRP A 1 483 ? -21.342 8.456 20.565 1.00 95.81 483 TRP A N 1
ATOM 3796 C CA . TRP A 1 483 ? -22.219 8.077 21.669 1.00 95.81 483 TRP A CA 1
ATOM 3797 C C . TRP A 1 483 ? -23.661 8.387 21.305 1.00 95.81 483 TRP A C 1
ATOM 3799 O O . TRP A 1 483 ? -23.962 9.496 20.867 1.00 95.81 483 TRP A O 1
ATOM 3809 N N . VAL A 1 484 ? -24.548 7.419 21.485 1.00 96.31 484 VAL A N 1
ATOM 3810 C CA . VAL A 1 484 ? -25.979 7.549 21.202 1.00 96.31 484 VAL A CA 1
ATOM 3811 C C . VAL A 1 484 ? -26.749 7.248 22.477 1.00 96.31 484 VAL A C 1
ATOM 3813 O O . VAL A 1 484 ? -26.377 6.328 23.197 1.00 96.31 484 VAL A O 1
ATOM 3816 N N . ALA A 1 485 ? -27.784 8.030 22.790 1.00 96.12 485 ALA A N 1
ATOM 3817 C CA . ALA A 1 485 ? -28.603 7.754 23.969 1.00 96.12 485 ALA A CA 1
ATOM 3818 C C . ALA A 1 485 ? -29.314 6.400 23.819 1.00 96.12 485 ALA A C 1
ATOM 3820 O O . ALA A 1 485 ? -29.777 6.061 22.729 1.00 96.12 485 ALA A O 1
ATOM 3821 N N . GLU A 1 486 ? -29.392 5.645 24.910 1.00 94.75 486 GLU A N 1
ATOM 3822 C CA . GLU A 1 486 ? -29.920 4.276 24.948 1.00 94.75 486 GLU A CA 1
ATOM 3823 C C . GLU A 1 486 ? -31.347 4.180 24.386 1.00 94.75 486 GLU A C 1
ATOM 3825 O O . GLU A 1 486 ? -31.659 3.246 23.655 1.00 94.75 486 GLU A O 1
ATOM 3830 N N . ASP A 1 487 ? -32.166 5.215 24.593 1.00 96.38 487 ASP A N 1
ATOM 3831 C CA . ASP A 1 487 ? -33.531 5.321 24.059 1.00 96.38 487 ASP A CA 1
ATOM 3832 C C . ASP A 1 487 ? -33.616 5.267 22.516 1.00 96.38 487 ASP A C 1
ATOM 3834 O O . ASP A 1 487 ? -34.687 5.022 21.960 1.00 96.38 487 ASP A O 1
ATOM 3838 N N . PHE A 1 488 ? -32.510 5.512 21.801 1.00 96.56 488 PHE A N 1
ATOM 3839 C CA . PHE A 1 488 ? -32.441 5.405 20.337 1.00 96.56 488 PHE A CA 1
ATOM 3840 C C . PHE A 1 488 ? -31.927 4.045 19.843 1.00 96.56 488 PHE A C 1
ATOM 3842 O O . PHE A 1 488 ? -31.843 3.836 18.627 1.00 96.56 488 PHE A O 1
ATOM 3849 N N . ILE A 1 489 ? -31.581 3.123 20.743 1.00 96.50 489 ILE A N 1
ATOM 3850 C CA . ILE A 1 489 ? -31.193 1.756 20.395 1.00 96.50 489 ILE A CA 1
ATOM 3851 C C . ILE A 1 489 ? -32.460 0.910 20.256 1.00 96.50 489 ILE A C 1
ATOM 3853 O O . ILE A 1 489 ? -33.180 0.661 21.216 1.00 96.50 489 ILE A O 1
ATOM 3857 N N . VAL A 1 490 ? -32.747 0.472 19.031 1.00 96.56 490 VAL A N 1
ATOM 3858 C CA . VAL A 1 490 ? -33.948 -0.309 18.692 1.00 96.56 490 VAL A CA 1
ATOM 3859 C C . VAL A 1 490 ? -33.775 -1.776 19.078 1.00 96.56 490 VAL A C 1
ATOM 3861 O O . VAL A 1 490 ? -34.702 -2.410 19.576 1.00 96.56 490 VAL A O 1
ATOM 3864 N N . SER A 1 491 ? -32.588 -2.324 18.831 1.00 94.50 491 SER A N 1
ATOM 3865 C CA . SER A 1 491 ? -32.207 -3.684 19.207 1.00 94.50 491 SER A CA 1
ATOM 3866 C C . SER A 1 491 ? -30.699 -3.764 19.418 1.00 94.50 491 SER A C 1
ATOM 3868 O O . SER A 1 491 ? -29.949 -2.963 18.860 1.00 94.50 491 SER A O 1
ATOM 3870 N N . SER A 1 492 ? -30.259 -4.731 20.223 1.00 92.19 492 SER A N 1
ATOM 3871 C CA . SER A 1 492 ? -28.846 -5.046 20.425 1.00 92.19 492 SER A CA 1
ATOM 3872 C C . SER A 1 492 ? -28.672 -6.561 20.459 1.00 92.19 492 SER A C 1
ATOM 3874 O O . SER A 1 492 ? -29.380 -7.255 21.190 1.00 92.19 492 SER A O 1
ATOM 3876 N N . GLU A 1 493 ? -27.768 -7.072 19.633 1.00 90.81 493 GLU A N 1
ATOM 3877 C CA . GLU A 1 493 ? -27.499 -8.494 19.450 1.00 90.81 493 GLU A CA 1
ATOM 3878 C C . GLU A 1 493 ? -26.032 -8.787 19.782 1.00 90.81 493 GLU A C 1
ATOM 3880 O O . GLU A 1 493 ? -25.115 -8.124 19.290 1.00 90.81 493 GLU A O 1
ATOM 3885 N N . GLU A 1 494 ? -25.795 -9.808 20.605 1.00 84.50 494 GLU A N 1
ATOM 3886 C CA . GLU A 1 494 ? -24.467 -10.403 20.749 1.00 84.50 494 GLU A CA 1
ATOM 3887 C C . GLU A 1 494 ? -24.247 -11.362 19.581 1.00 84.50 494 GLU A C 1
ATOM 3889 O O . GLU A 1 494 ? -24.795 -12.465 19.549 1.00 84.50 494 GLU A O 1
ATOM 3894 N N . GLU A 1 495 ? -23.463 -10.936 18.592 1.00 72.38 495 GLU A N 1
ATOM 3895 C CA . GLU A 1 495 ? -23.021 -11.840 17.538 1.00 72.38 495 GLU A CA 1
ATOM 3896 C C . GLU A 1 495 ? -21.740 -12.543 18.007 1.00 72.38 495 GLU A C 1
ATOM 3898 O O . GLU A 1 495 ? -20.776 -11.863 18.375 1.00 72.38 495 GLU A O 1
ATOM 3903 N N . PRO A 1 496 ? -21.690 -13.890 18.016 1.00 64.62 496 PRO A N 1
ATOM 3904 C CA . PRO A 1 496 ? -20.465 -14.593 18.352 1.00 64.62 496 PRO A CA 1
ATOM 3905 C C . PRO A 1 496 ? -19.417 -14.240 17.302 1.00 64.62 496 PRO A C 1
ATOM 3907 O O . PRO A 1 496 ? -19.536 -14.613 16.129 1.00 64.62 496 PRO A O 1
ATOM 3910 N N . ALA A 1 497 ? -18.406 -13.490 17.728 1.00 63.84 497 ALA A N 1
ATOM 3911 C CA . ALA A 1 497 ? -17.295 -13.164 16.863 1.00 63.84 497 ALA A CA 1
ATOM 3912 C C . ALA A 1 497 ? -16.593 -14.467 16.468 1.00 63.84 497 ALA A C 1
ATOM 3914 O O . ALA A 1 497 ? -16.381 -15.343 17.309 1.00 63.84 497 ALA A O 1
ATOM 3915 N N . ASP A 1 498 ? -16.277 -14.620 15.183 1.00 64.62 498 ASP A N 1
ATOM 3916 C CA . ASP A 1 498 ? -15.566 -15.810 14.734 1.00 64.62 498 ASP A CA 1
ATOM 3917 C C . ASP A 1 498 ? -14.139 -15.757 15.287 1.00 64.62 498 ASP A C 1
ATOM 3919 O O . ASP A 1 498 ? -13.343 -14.891 14.909 1.00 64.62 498 ASP A O 1
ATOM 3923 N N . GLU A 1 499 ? -13.829 -16.637 16.241 1.00 61.19 499 GLU A N 1
ATOM 3924 C CA . GLU A 1 499 ? -12.488 -16.711 16.827 1.00 61.19 499 GLU A CA 1
ATOM 3925 C C . GLU A 1 499 ? -11.452 -17.143 15.776 1.00 61.19 499 GLU A C 1
ATOM 3927 O O . GLU A 1 499 ? -10.272 -16.797 15.880 1.00 61.19 499 GLU A O 1
ATOM 3932 N N . GLU A 1 500 ? -11.892 -17.839 14.722 1.00 61.78 500 GLU A N 1
ATOM 3933 C CA . GLU A 1 500 ? -11.083 -18.160 13.551 1.00 61.78 500 GLU A CA 1
ATOM 3934 C C . GLU A 1 500 ? -11.252 -17.080 12.476 1.00 61.78 500 GLU A C 1
ATOM 3936 O O . GLU A 1 500 ? -11.826 -17.304 11.411 1.00 61.78 500 GLU A O 1
ATOM 3941 N N . GLN A 1 501 ? -10.715 -15.882 12.731 1.00 62.28 501 GLN A N 1
ATOM 3942 C CA . GLN A 1 501 ? -10.567 -14.885 11.669 1.00 62.28 501 GLN A CA 1
ATOM 3943 C C . GLN A 1 501 ? -9.804 -15.494 10.485 1.00 62.28 501 GLN A C 1
ATOM 3945 O O . GLN A 1 501 ? -8.627 -15.845 10.584 1.00 62.28 501 GLN A O 1
ATOM 3950 N N . SER A 1 502 ? -10.489 -15.592 9.346 1.00 64.94 502 SER A N 1
ATOM 3951 C CA . SER A 1 502 ? -9.962 -16.199 8.120 1.00 64.94 502 SER A CA 1
ATOM 3952 C C . SER A 1 502 ? -8.933 -15.317 7.401 1.00 64.94 502 SER A C 1
ATOM 3954 O O . SER A 1 502 ? -8.185 -15.792 6.539 1.00 64.94 502 SER A O 1
ATOM 3956 N N . THR A 1 503 ? -8.882 -14.026 7.744 1.00 80.31 503 THR A N 1
ATOM 3957 C CA . THR A 1 503 ? -8.059 -13.052 7.029 1.00 80.31 503 THR A CA 1
ATOM 3958 C C . THR A 1 503 ? -6.586 -13.200 7.400 1.00 80.31 503 THR A C 1
ATOM 3960 O O . THR A 1 503 ? -6.190 -13.063 8.555 1.00 80.31 503 THR A O 1
ATOM 3963 N N . GLN A 1 504 ? -5.763 -13.443 6.383 1.00 89.88 504 GLN A N 1
ATOM 3964 C CA . GLN A 1 504 ? -4.313 -13.523 6.501 1.00 89.88 504 GLN A CA 1
ATOM 3965 C C . GLN A 1 504 ? -3.659 -12.268 5.915 1.00 89.88 504 GLN A C 1
ATOM 3967 O O . GLN A 1 504 ? -3.718 -12.030 4.706 1.00 89.88 504 GLN A O 1
ATOM 3972 N N . TYR A 1 505 ? -3.011 -11.488 6.774 1.00 93.62 505 TYR A N 1
ATOM 3973 C CA . TYR A 1 505 ? -2.400 -10.210 6.444 1.00 93.62 505 TYR A CA 1
ATOM 3974 C C . TYR A 1 505 ? -0.948 -10.328 5.969 1.00 93.62 505 TYR A C 1
ATOM 3976 O O . TYR A 1 505 ? -0.163 -11.173 6.409 1.00 93.62 505 TYR A O 1
ATOM 3984 N N . GLU A 1 506 ? -0.581 -9.401 5.097 1.00 94.88 506 GLU A N 1
ATOM 3985 C CA . GLU A 1 506 ? 0.776 -9.041 4.726 1.00 94.88 506 GLU A CA 1
ATOM 3986 C C . GLU A 1 506 ? 1.110 -7.712 5.398 1.00 94.88 506 GLU A C 1
ATOM 3988 O O . GLU A 1 506 ? 0.577 -6.667 5.032 1.00 94.88 506 GLU A O 1
ATOM 3993 N N . LEU A 1 507 ? 1.958 -7.760 6.420 1.00 95.62 507 LEU A N 1
ATOM 3994 C CA . LEU A 1 507 ? 2.260 -6.617 7.267 1.00 95.62 507 LEU A CA 1
ATOM 3995 C C . LEU A 1 507 ? 3.655 -6.073 6.956 1.00 95.62 507 LEU A C 1
ATOM 3997 O O . LEU A 1 507 ? 4.658 -6.775 7.111 1.00 95.62 507 LEU A O 1
ATOM 4001 N N . LEU A 1 508 ? 3.716 -4.810 6.533 1.00 94.19 508 LEU A N 1
ATOM 4002 C CA . LEU A 1 508 ? 4.961 -4.098 6.271 1.00 94.19 508 LEU A CA 1
ATOM 4003 C C . LEU A 1 508 ? 5.214 -3.104 7.408 1.00 94.19 508 LEU A C 1
ATOM 4005 O O . LEU A 1 508 ? 4.434 -2.185 7.644 1.00 94.19 508 LEU A O 1
ATOM 4009 N N . LEU A 1 509 ? 6.320 -3.302 8.114 1.00 92.81 509 LEU A N 1
ATOM 4010 C CA . LEU A 1 509 ? 6.754 -2.545 9.285 1.00 92.81 509 LEU A CA 1
ATOM 4011 C C . LEU A 1 509 ? 8.209 -2.109 9.087 1.00 92.81 509 LEU A C 1
ATOM 4013 O O . LEU A 1 509 ? 9.075 -2.397 9.902 1.00 92.81 509 LEU A O 1
ATOM 4017 N N . ASN A 1 510 ? 8.501 -1.445 7.972 1.00 88.06 510 ASN A N 1
ATOM 4018 C CA . ASN A 1 510 ? 9.862 -1.001 7.649 1.00 88.06 510 ASN A CA 1
ATOM 4019 C C . ASN A 1 510 ? 10.227 0.275 8.415 1.00 88.06 510 ASN A C 1
ATOM 4021 O O . ASN A 1 510 ? 9.339 1.086 8.665 1.00 88.06 510 ASN A O 1
ATOM 4025 N N . LEU A 1 511 ? 11.510 0.526 8.694 1.00 86.62 511 LEU A N 1
ATOM 4026 C CA . LEU A 1 511 ? 11.986 1.804 9.261 1.00 86.62 511 LEU A CA 1
ATOM 4027 C C . LEU A 1 511 ? 11.286 2.218 10.573 1.00 86.62 511 LEU A C 1
ATOM 4029 O O . LEU A 1 511 ? 10.986 3.399 10.764 1.00 86.62 511 LEU A O 1
ATOM 4033 N N . LEU A 1 512 ? 10.956 1.276 11.458 1.00 87.69 512 LEU A N 1
ATOM 4034 C CA . LEU A 1 512 ? 10.252 1.576 12.703 1.00 87.69 512 LEU A CA 1
ATOM 4035 C C . LEU A 1 512 ? 11.033 2.574 13.552 1.00 87.69 512 LEU A C 1
ATOM 4037 O O . LEU A 1 512 ? 12.243 2.470 13.748 1.00 87.69 512 LEU A O 1
ATOM 4041 N N . ASN A 1 513 ? 10.295 3.524 14.114 1.00 83.06 513 ASN A N 1
ATOM 4042 C CA . ASN A 1 513 ? 10.838 4.441 15.097 1.00 83.06 513 ASN A CA 1
ATOM 4043 C C . ASN A 1 513 ? 10.642 3.836 16.489 1.00 83.06 513 ASN A C 1
ATOM 4045 O O . ASN A 1 513 ? 9.515 3.546 16.899 1.00 83.06 513 ASN A O 1
ATOM 4049 N N . GLY A 1 514 ? 11.730 3.666 17.228 1.00 81.00 514 GLY A N 1
ATOM 4050 C CA . GLY A 1 514 ? 11.716 2.931 18.482 1.00 81.00 514 GLY A CA 1
ATOM 4051 C C . GLY A 1 514 ? 12.800 3.373 19.455 1.00 81.00 514 GLY A C 1
ATOM 4052 O O . GLY A 1 514 ? 13.714 4.113 19.095 1.00 81.00 514 GLY A O 1
ATOM 4053 N N . ASP A 1 515 ? 12.670 2.925 20.697 1.00 85.25 515 ASP A N 1
ATOM 4054 C CA . ASP A 1 515 ? 13.731 2.948 21.702 1.00 85.25 515 ASP A CA 1
ATOM 4055 C C . ASP A 1 515 ? 14.270 1.524 21.945 1.00 85.25 515 ASP A C 1
ATOM 4057 O O . ASP A 1 515 ? 13.889 0.572 21.258 1.00 85.25 515 ASP A O 1
ATOM 4061 N N . ASN A 1 516 ? 15.135 1.360 22.944 1.00 85.50 516 ASN A N 1
ATOM 4062 C CA . ASN A 1 516 ? 15.730 0.066 23.283 1.00 85.50 516 ASN A CA 1
ATOM 4063 C C . ASN A 1 516 ? 14.713 -1.000 23.733 1.00 85.50 516 ASN A C 1
ATOM 4065 O O . ASN A 1 516 ? 15.095 -2.157 23.813 1.00 85.50 516 ASN A O 1
ATOM 4069 N N . SER A 1 517 ? 13.458 -0.635 24.033 1.00 87.62 517 SER A N 1
ATOM 4070 C CA . SER A 1 517 ? 12.387 -1.576 24.409 1.00 87.62 517 SER A CA 1
ATOM 4071 C C . SER A 1 517 ? 11.553 -2.071 23.222 1.00 87.62 517 SER A C 1
ATOM 4073 O O . SER A 1 517 ? 10.627 -2.870 23.382 1.00 87.62 517 SER A O 1
ATOM 4075 N N . THR A 1 518 ? 11.842 -1.557 22.024 1.00 88.00 518 THR A N 1
ATOM 4076 C CA . THR A 1 518 ? 11.114 -1.886 20.792 1.00 88.00 518 THR A CA 1
ATOM 4077 C C . THR A 1 518 ? 11.198 -3.369 20.431 1.00 88.00 518 THR A C 1
ATOM 4079 O O . THR A 1 518 ? 10.161 -3.919 20.066 1.00 88.00 518 THR A O 1
ATOM 4082 N N . PRO A 1 519 ? 12.353 -4.060 20.538 1.00 88.81 519 PRO A N 1
ATOM 4083 C CA . PRO A 1 519 ? 12.426 -5.484 20.210 1.00 88.81 519 PRO A CA 1
ATOM 4084 C C . PRO A 1 519 ? 11.511 -6.351 21.085 1.00 88.81 519 PRO A C 1
ATOM 4086 O O . PRO A 1 519 ? 10.822 -7.228 20.563 1.00 88.81 519 PRO A O 1
ATOM 4089 N N . GLU A 1 520 ? 11.447 -6.092 22.395 1.00 90.81 520 GLU A N 1
ATOM 4090 C CA . GLU A 1 520 ? 10.549 -6.804 23.310 1.00 90.81 520 GLU A CA 1
ATOM 4091 C C . GLU A 1 520 ? 9.085 -6.478 23.020 1.00 90.81 520 GLU A C 1
ATOM 4093 O O . GLU A 1 520 ? 8.254 -7.384 22.955 1.00 90.81 520 GLU A O 1
ATOM 4098 N N . ALA A 1 521 ? 8.775 -5.200 22.784 1.00 92.44 521 ALA A N 1
ATOM 4099 C CA . ALA A 1 521 ? 7.431 -4.770 22.420 1.00 92.44 521 ALA A CA 1
ATOM 4100 C C . ALA A 1 521 ? 6.963 -5.439 21.116 1.00 92.44 521 ALA A C 1
ATOM 4102 O O . ALA A 1 521 ? 5.847 -5.941 21.042 1.00 92.44 521 ALA A O 1
ATOM 4103 N N . LEU A 1 522 ? 7.822 -5.519 20.098 1.00 93.38 522 LEU A N 1
ATOM 4104 C CA . LEU A 1 522 ? 7.519 -6.246 18.865 1.00 93.38 522 LEU A CA 1
ATOM 4105 C C . LEU A 1 522 ? 7.329 -7.746 19.112 1.00 93.38 522 LEU A C 1
ATOM 4107 O O . LEU A 1 522 ? 6.469 -8.355 18.480 1.00 93.38 522 LEU A O 1
ATOM 4111 N N . GLY A 1 523 ? 8.076 -8.334 20.049 1.00 94.75 523 GLY A N 1
ATOM 4112 C CA . GLY A 1 523 ? 7.840 -9.698 20.517 1.00 94.75 523 GLY A CA 1
ATOM 4113 C C . GLY A 1 523 ? 6.402 -9.894 21.004 1.00 94.75 523 GLY A C 1
ATOM 4114 O O . GLY A 1 523 ? 5.678 -10.724 20.456 1.00 94.75 523 GLY A O 1
ATOM 4115 N N . GLU A 1 524 ? 5.960 -9.077 21.964 1.00 95.38 524 GLU A N 1
ATOM 4116 C CA . GLU A 1 524 ? 4.585 -9.107 22.494 1.00 95.38 524 GLU A CA 1
ATOM 4117 C C . GLU A 1 524 ? 3.536 -8.867 21.391 1.00 95.38 524 GLU A C 1
ATOM 4119 O O . GLU A 1 524 ? 2.498 -9.531 21.342 1.00 95.38 524 GLU A O 1
ATOM 4124 N N . PHE A 1 525 ? 3.824 -7.950 20.465 1.00 95.81 525 PHE A N 1
ATOM 4125 C CA . PHE A 1 525 ? 2.965 -7.655 19.322 1.00 95.81 525 PHE A CA 1
ATOM 4126 C C . PHE A 1 525 ? 2.761 -8.883 18.422 1.00 95.81 525 PHE A C 1
ATOM 4128 O O . PHE A 1 525 ? 1.622 -9.257 18.135 1.00 95.81 525 PHE A O 1
ATOM 4135 N N . PHE A 1 526 ? 3.839 -9.558 18.008 1.00 95.94 526 PHE A N 1
ATOM 4136 C CA . PHE A 1 526 ? 3.745 -10.752 17.164 1.00 95.94 526 PHE A CA 1
ATOM 4137 C C . PHE A 1 526 ? 3.145 -11.957 17.894 1.00 95.94 526 PHE A C 1
ATOM 4139 O O . PHE A 1 526 ? 2.482 -12.778 17.258 1.00 95.94 526 PHE A O 1
ATOM 4146 N N . GLU A 1 527 ? 3.313 -12.066 19.214 1.00 95.50 527 GLU A N 1
ATOM 4147 C CA . GLU A 1 527 ? 2.583 -13.063 20.004 1.00 95.50 527 GLU A CA 1
ATOM 4148 C C . GLU A 1 527 ? 1.067 -12.833 19.967 1.00 95.50 527 GLU A C 1
ATOM 4150 O O . GLU A 1 527 ? 0.312 -13.804 19.881 1.00 95.50 527 GLU A O 1
ATOM 4155 N N . ALA A 1 528 ? 0.619 -11.575 19.956 1.00 94.81 528 ALA A N 1
ATOM 4156 C CA . ALA A 1 528 ? -0.801 -11.238 19.918 1.00 94.81 528 ALA A CA 1
ATOM 4157 C C . ALA A 1 528 ? -1.455 -11.496 18.549 1.00 94.81 528 ALA A C 1
ATOM 4159 O O . ALA A 1 528 ? -2.558 -12.038 18.498 1.00 94.81 528 ALA A O 1
ATOM 4160 N N . ILE A 1 529 ? -0.795 -11.135 17.440 1.00 94.88 529 ILE A N 1
ATOM 4161 C CA . ILE A 1 529 ? -1.419 -11.173 16.099 1.00 94.88 529 ILE A CA 1
ATOM 4162 C C . ILE A 1 529 ? -0.858 -12.236 15.154 1.00 94.88 529 ILE A C 1
ATOM 4164 O O . ILE A 1 529 ? -1.359 -12.385 14.042 1.00 94.88 529 ILE A O 1
ATOM 4168 N N . GLY A 1 530 ? 0.167 -12.993 15.558 1.00 94.44 530 GLY A N 1
ATOM 4169 C CA . GLY A 1 530 ? 0.939 -13.844 14.648 1.00 94.44 530 GLY A CA 1
ATOM 4170 C C . GLY A 1 530 ? 0.103 -14.826 13.823 1.00 94.44 530 GLY A C 1
ATOM 4171 O O . GLY A 1 530 ? 0.389 -15.048 12.647 1.00 94.44 530 GLY A O 1
ATOM 4172 N N . LYS A 1 531 ? -0.982 -15.373 14.383 1.00 93.50 531 LYS A N 1
ATOM 4173 C CA . LYS A 1 531 ? -1.875 -16.297 13.661 1.00 93.50 531 LYS A CA 1
ATOM 4174 C C . LYS A 1 531 ? -2.523 -15.674 12.420 1.00 93.50 531 LYS A C 1
ATOM 4176 O O . LYS A 1 531 ? -2.816 -16.396 11.473 1.00 93.50 531 LYS A O 1
ATOM 4181 N N . GLN A 1 532 ? -2.705 -14.359 12.408 1.00 93.56 532 GLN A N 1
ATOM 4182 C CA . GLN A 1 532 ? -3.309 -13.624 11.301 1.00 93.56 532 GLN A CA 1
ATOM 4183 C C . GLN A 1 532 ? -2.272 -13.193 10.253 1.00 93.56 532 GLN A C 1
ATOM 4185 O O . GLN A 1 532 ? -2.633 -12.537 9.285 1.00 93.56 532 GLN A O 1
ATOM 4190 N N . LEU A 1 533 ? -0.983 -13.515 10.419 1.00 95.12 533 LEU A N 1
ATOM 4191 C CA . LEU A 1 533 ? 0.087 -13.035 9.541 1.00 95.12 533 LEU A CA 1
ATOM 4192 C C . LEU A 1 533 ? 0.564 -14.112 8.563 1.00 95.12 533 LEU A C 1
ATOM 4194 O O . LEU A 1 533 ? 0.925 -15.222 8.960 1.00 95.12 533 LEU A O 1
ATOM 4198 N N . ARG A 1 534 ? 0.631 -13.735 7.282 1.00 94.44 534 ARG A N 1
ATOM 4199 C CA . ARG A 1 534 ? 1.192 -14.525 6.174 1.00 94.44 534 ARG A CA 1
ATOM 4200 C C . ARG A 1 534 ? 2.510 -13.967 5.657 1.00 94.44 534 ARG A C 1
ATOM 4202 O O . ARG A 1 534 ? 3.384 -14.736 5.258 1.00 94.44 534 ARG A O 1
ATOM 4209 N N . LEU A 1 535 ? 2.653 -12.644 5.643 1.00 94.94 535 LEU A N 1
ATOM 4210 C CA . LEU A 1 535 ? 3.902 -11.974 5.298 1.00 94.94 535 LEU A CA 1
ATOM 4211 C C . LEU A 1 535 ? 4.253 -10.956 6.371 1.00 94.94 535 LEU A C 1
ATOM 4213 O O . LEU A 1 535 ? 3.391 -10.191 6.800 1.00 94.94 535 LEU A O 1
ATOM 4217 N N . VAL A 1 536 ? 5.529 -10.917 6.744 1.00 95.31 536 VAL A N 1
ATOM 4218 C CA . VAL A 1 536 ? 6.098 -9.855 7.573 1.00 95.31 536 VAL A CA 1
ATOM 4219 C C . VAL A 1 536 ? 7.315 -9.275 6.872 1.00 95.31 536 VAL A C 1
ATOM 4221 O O . VAL A 1 536 ? 8.236 -10.005 6.500 1.00 95.31 536 VAL A O 1
ATOM 4224 N N . ASN A 1 537 ? 7.304 -7.957 6.697 1.00 93.50 537 ASN A N 1
ATOM 4225 C CA . ASN A 1 537 ? 8.449 -7.192 6.232 1.00 93.50 537 ASN A CA 1
ATOM 4226 C C . ASN A 1 537 ? 8.924 -6.254 7.342 1.00 93.50 537 ASN A C 1
ATOM 4228 O O . ASN A 1 537 ? 8.177 -5.375 7.771 1.00 93.50 537 ASN A O 1
ATOM 4232 N N . LEU A 1 538 ? 10.147 -6.478 7.811 1.00 92.81 538 LEU A N 1
ATOM 4233 C CA . LEU A 1 538 ? 10.819 -5.695 8.841 1.00 92.81 538 LEU A CA 1
ATOM 4234 C C . LEU A 1 538 ? 12.142 -5.135 8.311 1.00 92.81 538 LEU A C 1
ATOM 4236 O O . LEU A 1 538 ? 13.097 -5.007 9.076 1.00 92.81 538 LEU A O 1
ATOM 4240 N N . SER A 1 539 ? 12.213 -4.794 7.027 1.00 88.25 539 SER A N 1
ATOM 4241 C CA . SER A 1 539 ? 13.428 -4.218 6.465 1.00 88.25 539 SER A CA 1
ATOM 4242 C C . SER A 1 539 ? 13.811 -2.887 7.121 1.00 88.25 539 SER A C 1
ATOM 4244 O O . SER A 1 539 ? 12.941 -2.086 7.486 1.00 88.25 539 SER A O 1
ATOM 4246 N N . HIS A 1 540 ? 15.114 -2.611 7.197 1.00 87.31 540 HIS A N 1
ATOM 4247 C CA . HIS A 1 540 ? 15.674 -1.362 7.732 1.00 87.31 540 HIS A CA 1
ATOM 4248 C C . HIS A 1 540 ? 15.285 -1.082 9.193 1.00 87.31 540 HIS A C 1
ATOM 4250 O O . HIS A 1 540 ? 15.007 0.062 9.563 1.00 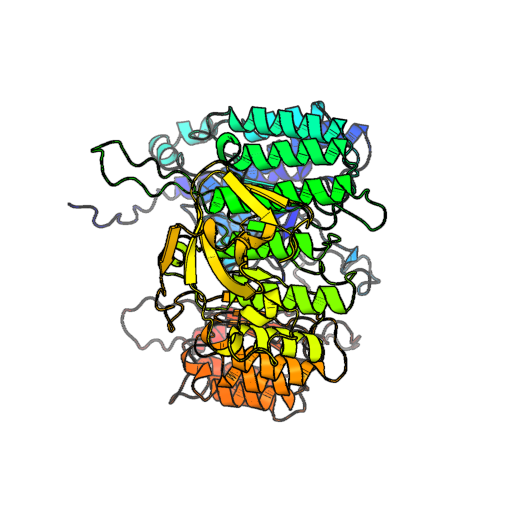87.31 540 HIS A O 1
ATOM 4256 N N . ASN A 1 541 ? 15.194 -2.127 10.017 1.00 85.81 541 ASN A N 1
ATOM 4257 C CA . ASN A 1 541 ? 14.890 -2.012 11.443 1.00 85.81 541 ASN A CA 1
ATOM 4258 C C . ASN A 1 541 ? 16.118 -2.299 12.317 1.00 85.81 541 ASN A C 1
ATOM 4260 O O . ASN A 1 541 ? 17.018 -3.019 11.888 1.00 85.81 541 ASN A O 1
ATOM 4264 N N . PRO A 1 542 ? 16.157 -1.766 13.555 1.00 78.62 542 PRO A N 1
ATOM 4265 C CA . PRO A 1 542 ? 17.173 -2.142 14.536 1.00 78.62 542 PRO A CA 1
ATOM 4266 C C . PRO A 1 542 ? 17.081 -3.640 14.902 1.00 78.62 542 PRO A C 1
ATOM 4268 O O . PRO A 1 542 ? 16.065 -4.269 14.602 1.00 78.62 542 PRO A O 1
ATOM 4271 N N . PRO A 1 543 ? 18.096 -4.202 15.591 1.00 76.06 543 PRO A N 1
ATOM 4272 C CA . PRO A 1 543 ? 18.200 -5.638 15.863 1.00 76.06 543 PRO A CA 1
ATOM 4273 C C . PRO A 1 543 ? 16.919 -6.265 16.432 1.00 76.06 543 PRO A C 1
ATOM 4275 O O . PRO A 1 543 ? 16.342 -5.774 17.405 1.00 76.06 543 PRO A O 1
ATOM 4278 N N . LEU A 1 544 ? 16.494 -7.381 15.832 1.00 81.00 544 LEU A N 1
ATOM 4279 C CA . LEU A 1 544 ? 15.164 -7.980 16.019 1.00 81.00 544 LEU A CA 1
ATOM 4280 C C . LEU A 1 544 ? 15.149 -9.275 16.854 1.00 81.00 544 LEU A C 1
ATOM 4282 O O . LEU A 1 544 ? 14.144 -9.981 16.827 1.00 81.00 544 LEU A O 1
ATOM 4286 N N . GLY A 1 545 ? 16.215 -9.624 17.585 1.00 80.56 545 GLY A N 1
ATOM 4287 C CA . GLY A 1 545 ? 16.386 -10.959 18.192 1.00 80.56 545 GLY A CA 1
ATOM 4288 C C . GLY A 1 545 ? 15.157 -11.509 18.945 1.00 80.56 545 GLY A C 1
ATOM 4289 O O . GLY A 1 545 ? 14.688 -12.610 18.648 1.00 80.56 545 GLY A O 1
ATOM 4290 N N . VAL A 1 546 ? 14.569 -10.724 19.860 1.00 85.62 546 VAL A N 1
ATOM 4291 C CA . VAL A 1 546 ? 13.357 -11.118 20.616 1.00 85.62 546 VAL A CA 1
ATOM 4292 C C . VAL A 1 546 ? 12.127 -11.231 19.706 1.00 85.62 546 VAL A C 1
ATOM 4294 O O . VAL A 1 546 ? 11.364 -12.197 19.791 1.00 85.62 546 VAL A O 1
ATOM 4297 N N . ALA A 1 547 ? 11.951 -10.278 18.790 1.00 89.25 547 ALA A N 1
ATOM 4298 C CA . ALA A 1 547 ? 10.845 -10.277 17.839 1.00 89.25 547 ALA A CA 1
ATOM 4299 C C . ALA A 1 547 ? 10.902 -11.484 16.885 1.00 89.25 547 ALA A C 1
ATOM 4301 O O . ALA A 1 547 ? 9.867 -12.081 16.594 1.00 89.25 547 ALA 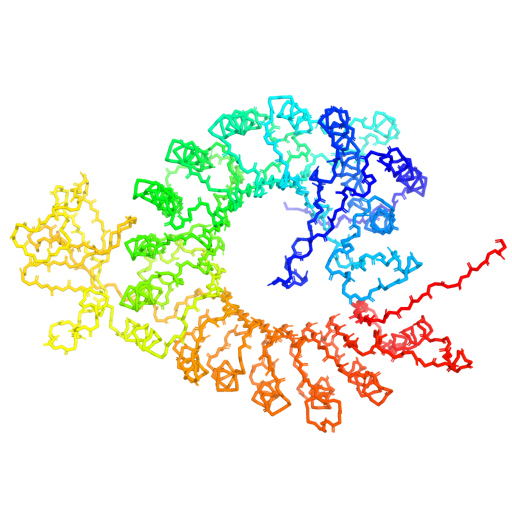A O 1
ATOM 4302 N N . LEU A 1 548 ? 12.094 -11.904 16.448 1.00 91.62 548 LEU A N 1
ATOM 4303 C CA . LEU A 1 548 ? 12.274 -13.088 15.602 1.00 91.62 548 LEU A CA 1
ATOM 4304 C C . LEU A 1 548 ? 11.828 -14.370 16.300 1.00 91.62 548 LEU A C 1
ATOM 4306 O O . LEU A 1 548 ? 11.149 -15.195 15.684 1.00 91.62 548 LEU A O 1
ATOM 4310 N N . GLN A 1 549 ? 12.142 -14.529 17.588 1.00 93.06 549 GLN A N 1
ATOM 4311 C CA . GLN A 1 549 ? 11.673 -15.678 18.361 1.00 93.06 549 GLN A CA 1
ATOM 4312 C C . GLN A 1 549 ? 10.138 -15.720 18.421 1.00 93.06 549 GLN A C 1
ATOM 4314 O O . GLN A 1 549 ? 9.536 -16.776 18.198 1.00 93.06 549 GLN A O 1
ATOM 4319 N N . ALA A 1 550 ? 9.500 -14.571 18.658 1.00 94.25 550 ALA A N 1
ATOM 4320 C CA . ALA A 1 550 ? 8.045 -14.455 18.647 1.00 94.25 550 ALA A CA 1
ATOM 4321 C C . ALA A 1 550 ? 7.449 -14.758 17.262 1.00 94.25 550 ALA A C 1
ATOM 4323 O O . ALA A 1 550 ? 6.471 -15.498 17.174 1.00 94.25 550 ALA A O 1
ATOM 4324 N N . ILE A 1 551 ? 8.061 -14.274 16.175 1.00 94.62 551 ILE A N 1
ATOM 4325 C CA . ILE A 1 551 ? 7.619 -14.554 14.799 1.00 94.62 551 ILE A CA 1
ATOM 4326 C C . ILE A 1 551 ? 7.655 -16.057 14.507 1.00 94.62 551 ILE A C 1
ATOM 4328 O O . ILE A 1 551 ? 6.667 -16.626 14.038 1.00 94.62 551 ILE A O 1
ATOM 4332 N N . VAL A 1 552 ? 8.770 -16.725 14.808 1.00 94.44 552 VAL A N 1
ATOM 4333 C CA . VAL A 1 552 ? 8.939 -18.166 14.562 1.00 94.44 552 VAL A CA 1
ATOM 4334 C C . VAL A 1 552 ? 7.888 -18.983 15.325 1.00 94.44 552 VAL A C 1
ATOM 4336 O O . VAL A 1 552 ? 7.296 -19.915 14.768 1.00 94.44 552 VAL A O 1
ATOM 4339 N N . LYS A 1 553 ? 7.633 -18.616 16.586 1.00 94.38 553 LYS A N 1
ATOM 4340 C CA . LYS A 1 553 ? 6.716 -19.313 17.497 1.00 94.38 553 LYS A CA 1
ATOM 4341 C C . LYS A 1 553 ? 5.241 -19.055 17.175 1.00 94.38 553 LYS A C 1
ATOM 4343 O O . LYS A 1 553 ? 4.455 -20.002 17.133 1.00 94.38 553 LYS A O 1
ATOM 4348 N N . SER A 1 554 ? 4.870 -17.797 16.958 1.00 94.62 554 SER A N 1
ATOM 4349 C CA . SER A 1 554 ? 3.474 -17.339 16.979 1.00 94.62 554 SER A CA 1
ATOM 4350 C C . SER A 1 554 ? 2.878 -17.130 15.589 1.00 94.62 554 SER A C 1
ATOM 4352 O O . SER A 1 554 ? 1.662 -17.252 15.425 1.00 94.62 554 SER A O 1
ATOM 4354 N N . CYS A 1 555 ? 3.699 -16.882 14.562 1.00 94.69 555 CYS A N 1
ATOM 4355 C CA . CYS A 1 555 ? 3.204 -16.637 13.207 1.00 94.69 555 CYS A CA 1
ATOM 4356 C C . CYS A 1 555 ? 2.932 -17.934 12.443 1.00 94.69 555 CYS A C 1
ATOM 4358 O O . CYS A 1 555 ? 3.673 -18.312 11.533 1.00 94.69 555 CYS A O 1
ATOM 4360 N N . VAL A 1 556 ? 1.876 -18.652 12.841 1.00 93.06 556 VAL A N 1
ATOM 4361 C CA . VAL A 1 556 ? 1.634 -20.032 12.388 1.00 93.06 556 VAL A CA 1
ATOM 4362 C C . VAL A 1 556 ? 1.292 -20.180 10.899 1.00 93.06 556 VAL A C 1
ATOM 4364 O O . VAL A 1 556 ? 1.467 -21.266 10.350 1.00 93.06 556 VAL A O 1
ATOM 4367 N N . ASN A 1 557 ? 0.872 -19.092 10.255 1.00 93.69 557 ASN A N 1
ATOM 4368 C CA . ASN A 1 557 ? 0.508 -19.032 8.839 1.00 93.69 557 ASN A CA 1
ATOM 4369 C C . ASN A 1 557 ? 1.561 -18.300 7.988 1.00 93.69 557 ASN A C 1
ATOM 4371 O O . ASN A 1 557 ? 1.306 -17.974 6.833 1.00 93.69 557 ASN A O 1
ATOM 4375 N N . MET A 1 558 ? 2.748 -18.039 8.550 1.00 95.50 558 MET A N 1
ATOM 4376 C CA . MET A 1 558 ? 3.801 -17.291 7.866 1.00 95.50 558 MET A CA 1
ATOM 4377 C C . MET A 1 558 ? 4.326 -18.045 6.644 1.00 95.50 558 MET A C 1
ATOM 4379 O O . MET A 1 558 ? 4.917 -19.116 6.775 1.00 95.50 558 MET A O 1
ATOM 4383 N N . GLU A 1 559 ? 4.190 -17.431 5.477 1.00 95.12 559 GLU A N 1
ATOM 4384 C CA . GLU A 1 559 ? 4.739 -17.909 4.210 1.00 95.12 559 GLU A CA 1
ATOM 4385 C C . GLU A 1 559 ? 5.946 -17.067 3.768 1.00 95.12 559 GLU A C 1
ATOM 4387 O O . GLU A 1 559 ? 6.810 -17.562 3.046 1.00 95.12 559 GLU A O 1
ATOM 4392 N N . HIS A 1 560 ? 6.047 -15.802 4.197 1.00 93.94 560 HIS A N 1
ATOM 4393 C CA . HIS A 1 560 ? 7.075 -14.887 3.695 1.00 93.94 560 HIS A CA 1
ATOM 4394 C C . HIS A 1 560 ? 7.656 -13.997 4.785 1.00 93.94 560 HIS A C 1
ATOM 4396 O O . HIS A 1 560 ? 6.928 -13.281 5.470 1.00 93.94 560 HIS A O 1
ATOM 4402 N N . LEU A 1 561 ? 8.981 -13.995 4.890 1.00 95.44 561 LEU A N 1
ATOM 4403 C CA . LEU A 1 561 ? 9.703 -13.211 5.880 1.00 95.44 561 LEU A CA 1
ATOM 4404 C C . LEU A 1 561 ? 10.791 -12.383 5.198 1.00 95.44 561 LEU A C 1
ATOM 4406 O O . LEU A 1 561 ? 11.693 -12.927 4.561 1.00 95.44 561 LEU A O 1
ATOM 4410 N N . ILE A 1 562 ? 10.681 -11.061 5.315 1.00 93.19 562 ILE A N 1
ATOM 4411 C CA . ILE A 1 562 ? 11.614 -10.100 4.727 1.00 93.19 562 ILE A CA 1
ATOM 4412 C C . ILE A 1 562 ? 12.274 -9.325 5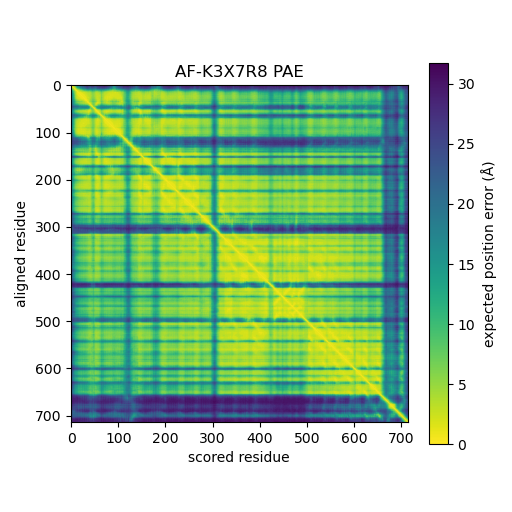.868 1.00 93.19 562 ILE A C 1
ATOM 4414 O O . ILE A 1 562 ? 11.604 -8.628 6.625 1.00 93.19 562 ILE A O 1
ATOM 4418 N N . LEU A 1 563 ? 13.587 -9.479 5.984 1.00 92.81 563 LEU A N 1
ATOM 4419 C CA . LEU A 1 563 ? 14.454 -8.928 7.022 1.00 92.81 563 LEU A CA 1
ATOM 4420 C C . LEU A 1 563 ? 15.666 -8.242 6.373 1.00 92.81 563 LEU A C 1
ATOM 4422 O O . LEU A 1 563 ? 16.794 -8.393 6.833 1.00 92.81 563 LEU A O 1
ATOM 4426 N N . CYS A 1 564 ? 15.458 -7.562 5.244 1.00 88.31 564 CYS A N 1
ATOM 4427 C CA . CYS A 1 564 ? 16.549 -6.922 4.514 1.00 88.31 564 CYS A CA 1
ATOM 4428 C C . CYS A 1 564 ? 17.079 -5.726 5.314 1.00 88.31 564 CYS A C 1
ATOM 4430 O O . CYS A 1 564 ? 16.286 -4.870 5.697 1.00 88.31 564 CYS A O 1
ATOM 4432 N N . ASP A 1 565 ? 18.391 -5.631 5.535 1.00 86.56 565 ASP A N 1
ATOM 4433 C CA . ASP A 1 565 ? 18.993 -4.552 6.335 1.00 86.56 565 ASP A CA 1
ATOM 4434 C C . ASP A 1 565 ? 18.333 -4.427 7.723 1.00 86.56 565 ASP A C 1
ATOM 4436 O O . ASP A 1 565 ? 17.976 -3.350 8.190 1.00 86.56 565 ASP A O 1
ATOM 4440 N N . ALA A 1 566 ? 18.073 -5.564 8.372 1.00 87.38 566 ALA A N 1
ATOM 4441 C CA . ALA A 1 566 ? 17.465 -5.619 9.702 1.00 87.38 566 ALA A CA 1
ATOM 4442 C C . ALA A 1 566 ? 18.518 -5.696 10.825 1.00 87.38 566 ALA A C 1
ATOM 4444 O O . ALA A 1 566 ? 18.202 -6.079 11.955 1.00 87.38 566 ALA A O 1
ATOM 4445 N N . ASN A 1 567 ? 19.773 -5.364 10.493 1.00 83.94 567 ASN A N 1
ATOM 4446 C CA . ASN A 1 567 ? 20.935 -5.412 11.375 1.00 83.94 567 ASN A CA 1
ATOM 4447 C C . ASN A 1 567 ? 21.051 -6.743 12.146 1.00 83.94 567 ASN A C 1
ATOM 4449 O O . ASN A 1 567 ? 21.272 -6.758 13.359 1.00 83.94 567 ASN A O 1
ATOM 4453 N N . LEU A 1 568 ? 20.819 -7.861 11.452 1.00 87.12 568 LEU A N 1
ATOM 4454 C CA . LEU A 1 568 ? 20.907 -9.196 12.038 1.00 87.12 568 LEU A CA 1
ATOM 4455 C C . LEU A 1 568 ? 22.364 -9.639 12.142 1.00 87.12 568 LEU A C 1
ATOM 4457 O O . LEU A 1 568 ? 23.079 -9.657 11.142 1.00 87.12 568 LEU A O 1
ATOM 4461 N N . SER A 1 569 ? 22.768 -10.060 13.340 1.00 86.06 569 SER A N 1
ATOM 4462 C CA . SER A 1 569 ? 24.010 -10.805 13.547 1.00 86.06 569 SER A CA 1
ATOM 4463 C C . SER A 1 569 ? 23.781 -12.314 13.411 1.00 86.06 569 SER A C 1
ATOM 4465 O O . SER A 1 569 ? 22.652 -12.808 13.481 1.00 86.06 569 SER A O 1
ATOM 4467 N N . ASP A 1 570 ? 24.860 -13.092 13.328 1.00 83.81 570 ASP A N 1
ATOM 4468 C CA . ASP A 1 570 ? 24.773 -14.559 13.299 1.00 83.81 570 ASP A CA 1
ATOM 4469 C C . ASP A 1 570 ? 24.084 -15.160 14.529 1.00 83.81 570 ASP A C 1
ATOM 4471 O O . ASP A 1 570 ? 23.460 -16.221 14.450 1.00 83.81 570 ASP A O 1
ATOM 4475 N N . ARG A 1 571 ? 24.161 -14.479 15.679 1.00 84.50 571 ARG A N 1
ATOM 4476 C CA . ARG A 1 571 ? 23.468 -14.904 16.903 1.00 84.50 571 ARG A CA 1
ATOM 4477 C C . ARG A 1 571 ? 21.964 -14.683 16.801 1.00 84.50 571 ARG A C 1
ATOM 4479 O O . ARG A 1 571 ? 21.199 -15.539 17.242 1.00 84.50 571 ARG A O 1
ATOM 4486 N N . ASP A 1 572 ? 21.546 -13.580 16.184 1.00 86.06 572 ASP A N 1
ATOM 4487 C CA . ASP A 1 572 ? 20.130 -13.250 15.989 1.00 86.06 572 ASP A CA 1
ATOM 4488 C C . ASP A 1 572 ? 19.447 -14.207 15.004 1.00 86.06 572 ASP A C 1
ATOM 4490 O O . ASP A 1 572 ? 18.231 -14.383 15.047 1.00 86.06 572 ASP A O 1
ATOM 4494 N N . MET A 1 573 ? 20.226 -14.883 14.153 1.00 89.44 573 MET A N 1
ATOM 4495 C CA . MET A 1 573 ? 19.727 -15.892 13.219 1.00 89.44 573 MET A CA 1
ATOM 4496 C C . MET A 1 573 ? 19.339 -17.213 13.897 1.00 89.44 573 MET A C 1
ATOM 4498 O O . MET A 1 573 ? 18.579 -17.986 13.313 1.00 89.44 573 MET A O 1
ATOM 4502 N N . ALA A 1 574 ? 19.798 -17.498 15.122 1.00 90.25 574 ALA A N 1
ATOM 4503 C CA . ALA A 1 574 ? 19.573 -18.796 15.766 1.00 90.25 574 ALA A CA 1
ATOM 4504 C C . ALA A 1 574 ? 18.083 -19.207 15.871 1.00 90.25 574 ALA A C 1
ATOM 4506 O O . ALA A 1 574 ? 17.764 -20.321 15.439 1.00 90.25 574 ALA A O 1
ATOM 4507 N N . PRO A 1 575 ? 17.144 -18.345 16.327 1.00 91.88 575 PRO A N 1
ATOM 4508 C CA . PRO A 1 575 ? 15.718 -18.684 16.364 1.00 91.88 575 PRO A CA 1
ATOM 4509 C C . PRO A 1 575 ? 15.140 -18.969 14.975 1.00 91.88 575 PRO A C 1
ATOM 4511 O O . PRO A 1 575 ? 14.302 -19.856 14.815 1.00 91.88 575 PRO A O 1
ATOM 4514 N N . LEU A 1 576 ? 15.595 -18.237 13.954 1.00 93.69 576 LEU A N 1
ATOM 4515 C CA . LEU A 1 576 ? 15.155 -18.436 12.578 1.00 93.69 576 LEU A CA 1
ATOM 4516 C C . LEU A 1 576 ? 15.642 -19.784 12.034 1.00 93.69 576 LEU A C 1
ATOM 4518 O O . LEU A 1 576 ? 14.854 -20.522 11.448 1.00 93.69 576 LEU A O 1
ATOM 4522 N N . LEU A 1 577 ? 16.906 -20.142 12.272 1.00 94.00 577 LEU A N 1
ATOM 4523 C CA . LEU A 1 577 ? 17.482 -21.426 11.860 1.00 94.00 577 LEU A CA 1
ATOM 4524 C C . LEU A 1 577 ? 16.805 -22.610 12.559 1.00 94.00 577 LEU A C 1
ATOM 4526 O O . LEU A 1 577 ? 16.542 -23.634 11.928 1.00 94.00 577 LEU A O 1
ATOM 4530 N N . GLU A 1 578 ? 16.498 -22.484 13.850 1.00 92.88 578 GLU A N 1
ATOM 4531 C CA . GLU A 1 578 ? 15.707 -23.479 14.581 1.00 92.88 578 GLU A CA 1
ATOM 4532 C C . GLU A 1 578 ? 14.288 -23.582 14.005 1.00 92.88 578 GLU A C 1
ATOM 4534 O O . GLU A 1 578 ? 13.800 -24.678 13.722 1.00 92.88 578 GLU A O 1
ATOM 4539 N N . GLY A 1 579 ? 13.650 -22.440 13.741 1.00 94.00 579 GLY A N 1
ATOM 4540 C CA . GLY A 1 579 ? 12.340 -22.366 13.104 1.00 94.00 579 GLY A CA 1
ATOM 4541 C C . GLY A 1 579 ? 12.296 -23.061 11.744 1.00 94.00 579 GLY A C 1
ATOM 4542 O O . GLY A 1 579 ? 11.365 -23.827 11.479 1.00 94.00 579 GLY A O 1
ATOM 4543 N N . LEU A 1 580 ? 13.306 -22.831 10.902 1.00 94.69 580 LEU A N 1
ATOM 4544 C CA . LEU A 1 580 ? 13.452 -23.444 9.580 1.00 94.69 580 LEU A CA 1
ATOM 4545 C C . LEU A 1 580 ? 13.656 -24.964 9.649 1.00 94.69 580 LEU A C 1
ATOM 4547 O O . LEU A 1 580 ? 13.166 -25.670 8.775 1.00 94.69 580 LEU A O 1
ATOM 4551 N N . ARG A 1 581 ? 14.314 -25.483 10.695 1.00 93.88 581 ARG A N 1
ATOM 4552 C CA . ARG A 1 581 ? 14.355 -26.933 10.982 1.00 93.88 581 ARG A CA 1
ATOM 4553 C C . ARG A 1 581 ? 13.034 -27.463 11.549 1.00 93.88 581 ARG A C 1
ATOM 4555 O O . ARG A 1 581 ? 12.811 -28.673 11.574 1.00 93.88 581 ARG A O 1
ATOM 4562 N N . GLY A 1 582 ? 12.194 -26.571 12.068 1.00 92.56 582 GLY A N 1
ATOM 4563 C CA . GLY A 1 582 ? 10.925 -26.848 12.725 1.00 92.56 582 GLY A CA 1
ATOM 4564 C C . GLY A 1 582 ? 9.702 -26.534 11.860 1.00 92.56 582 GLY A C 1
ATOM 4565 O O . GLY A 1 582 ? 9.700 -26.684 10.642 1.00 92.56 582 GLY A O 1
ATOM 4566 N N . LYS A 1 583 ? 8.623 -26.100 12.525 1.00 91.00 583 LYS A N 1
ATOM 4567 C CA . LYS A 1 583 ? 7.315 -25.851 11.892 1.00 91.00 583 LYS A CA 1
ATOM 4568 C C . LYS A 1 583 ? 7.324 -24.695 10.893 1.00 91.00 583 LYS A C 1
ATOM 4570 O O . LYS A 1 583 ? 6.490 -24.683 9.996 1.00 91.00 583 LYS A O 1
ATOM 4575 N N . LEU A 1 584 ? 8.215 -23.711 11.057 1.00 94.06 584 LEU A N 1
ATOM 4576 C CA . LEU A 1 584 ? 8.307 -22.598 10.111 1.00 94.06 584 LEU A CA 1
ATOM 4577 C C . LEU A 1 584 ? 8.834 -23.097 8.760 1.00 94.06 584 LEU A C 1
ATOM 4579 O O . LEU A 1 584 ? 8.297 -22.701 7.731 1.00 94.06 584 LEU A O 1
ATOM 4583 N N . GLY A 1 585 ? 9.802 -24.019 8.751 1.00 93.94 585 GLY A N 1
ATOM 4584 C CA . GLY A 1 585 ? 10.308 -24.642 7.523 1.00 93.94 585 GLY A CA 1
ATOM 4585 C C . GLY A 1 585 ? 9.245 -25.383 6.712 1.00 93.94 585 GLY A C 1
ATOM 4586 O O . GLY A 1 585 ? 9.315 -25.402 5.487 1.00 93.94 585 GLY A O 1
ATOM 4587 N N . ASP A 1 586 ? 8.213 -25.923 7.365 1.00 92.62 586 ASP A N 1
ATOM 4588 C CA . ASP A 1 586 ? 7.119 -26.641 6.696 1.00 92.62 586 ASP A CA 1
ATOM 4589 C C . ASP A 1 586 ? 6.148 -25.701 5.944 1.00 92.62 586 ASP A C 1
ATOM 4591 O O . ASP A 1 586 ? 5.245 -26.168 5.248 1.00 92.62 586 ASP A O 1
ATOM 4595 N N . ARG A 1 587 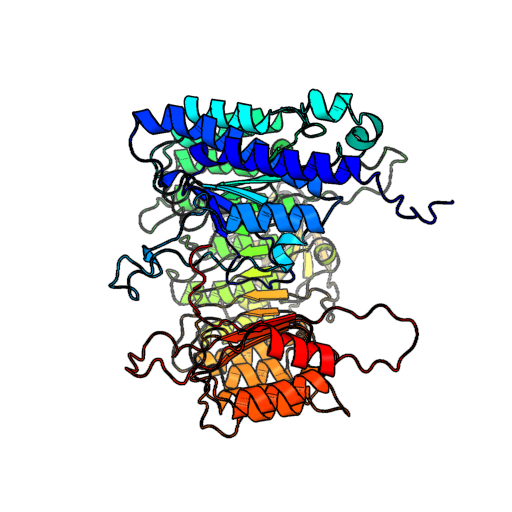? 6.300 -24.376 6.071 1.00 92.88 587 ARG A N 1
ATOM 4596 C CA . ARG A 1 587 ? 5.385 -23.383 5.475 1.00 92.88 587 ARG A CA 1
ATOM 4597 C C . ARG A 1 587 ? 6.067 -22.196 4.803 1.00 92.88 587 ARG A C 1
ATOM 4599 O O . ARG A 1 587 ? 5.506 -21.656 3.858 1.00 92.88 587 ARG A O 1
ATOM 4606 N N . LEU A 1 588 ? 7.248 -21.790 5.268 1.00 95.31 588 LEU A N 1
ATOM 4607 C CA . LEU A 1 588 ? 7.929 -20.606 4.762 1.00 95.31 588 LEU A CA 1
ATOM 4608 C C . LEU A 1 588 ? 8.367 -20.842 3.314 1.00 95.31 588 LEU A C 1
ATOM 4610 O O . LEU A 1 588 ? 9.151 -21.744 3.031 1.00 95.31 588 LEU A O 1
ATOM 4614 N N . LEU A 1 589 ? 7.853 -20.015 2.410 1.00 93.62 589 LEU A N 1
ATOM 4615 C CA . LEU A 1 589 ? 8.107 -20.059 0.975 1.00 93.62 589 LEU A CA 1
ATOM 4616 C C . LEU A 1 589 ? 9.207 -19.081 0.561 1.00 93.62 589 LEU A C 1
ATOM 4618 O O . LEU A 1 589 ? 9.954 -19.378 -0.367 1.00 93.62 589 LEU A O 1
ATOM 4622 N N . SER A 1 590 ? 9.329 -17.931 1.231 1.00 93.44 590 SER A N 1
ATOM 4623 C CA . SER A 1 590 ? 10.364 -16.936 0.924 1.00 93.44 590 SER A CA 1
ATOM 4624 C C . SER A 1 590 ? 11.023 -16.375 2.175 1.00 93.44 590 SER A C 1
ATOM 4626 O O . SER A 1 590 ? 10.334 -15.975 3.118 1.00 93.44 590 SER A O 1
ATOM 4628 N N . LEU A 1 591 ? 12.350 -16.297 2.133 1.00 94.25 591 LEU A N 1
ATOM 4629 C CA . LEU A 1 591 ? 13.181 -15.651 3.135 1.00 94.25 591 LEU A CA 1
ATOM 4630 C C . LEU A 1 591 ? 14.139 -14.674 2.450 1.00 94.25 591 LEU A C 1
ATOM 4632 O O . LEU A 1 591 ? 14.927 -15.069 1.591 1.00 94.25 591 LEU A O 1
ATOM 4636 N N . ASN A 1 592 ? 14.092 -13.409 2.855 1.00 91.25 592 ASN A N 1
ATOM 4637 C CA . ASN A 1 592 ? 15.052 -12.396 2.430 1.00 91.25 592 ASN A CA 1
ATOM 4638 C C . ASN A 1 592 ? 15.784 -11.843 3.654 1.00 91.25 592 ASN A C 1
ATOM 4640 O O . ASN A 1 592 ? 15.158 -11.213 4.501 1.00 91.25 592 ASN A O 1
ATOM 4644 N N . VAL A 1 593 ? 17.091 -12.078 3.724 1.00 91.56 593 VAL A N 1
ATOM 4645 C CA . VAL A 1 593 ? 18.001 -11.575 4.763 1.00 91.56 593 VAL A CA 1
ATOM 4646 C C . VAL A 1 593 ? 19.172 -10.803 4.140 1.00 91.56 593 VAL A C 1
ATOM 4648 O O . VAL A 1 593 ? 20.257 -10.758 4.713 1.00 91.56 593 VAL A O 1
ATOM 4651 N N . ASN A 1 594 ? 18.967 -10.188 2.971 1.00 86.69 594 ASN A N 1
ATOM 4652 C CA . ASN A 1 594 ? 19.969 -9.326 2.336 1.00 86.69 594 ASN A CA 1
ATOM 4653 C C . ASN A 1 594 ? 20.372 -8.151 3.239 1.00 86.69 594 ASN A C 1
ATOM 4655 O O . ASN A 1 594 ? 19.631 -7.765 4.141 1.00 86.69 594 ASN A O 1
ATOM 4659 N N . ALA A 1 595 ? 21.532 -7.561 2.966 1.00 81.62 595 ALA A N 1
ATOM 4660 C CA . ALA A 1 595 ? 22.103 -6.411 3.656 1.00 81.62 595 ALA A CA 1
ATOM 4661 C C . ALA A 1 595 ? 22.207 -6.560 5.188 1.00 81.62 595 ALA A C 1
ATOM 4663 O O . ALA A 1 595 ? 22.154 -5.573 5.910 1.00 81.62 595 ALA A O 1
ATOM 4664 N N . ASN A 1 596 ? 22.346 -7.786 5.699 1.00 85.50 596 ASN A N 1
ATOM 4665 C CA . ASN A 1 596 ? 22.686 -8.030 7.100 1.00 85.50 596 ASN A CA 1
ATOM 4666 C C . ASN A 1 596 ? 24.169 -8.395 7.210 1.00 85.50 596 ASN A C 1
ATOM 4668 O O . ASN A 1 596 ? 24.695 -9.080 6.336 1.00 85.50 596 ASN A O 1
ATOM 4672 N N . SER A 1 597 ? 24.823 -7.982 8.295 1.00 77.75 597 SER A N 1
ATOM 4673 C CA . SER A 1 597 ? 26.230 -8.298 8.569 1.00 77.75 597 SER A CA 1
ATOM 4674 C C . SER A 1 597 ? 26.382 -9.732 9.090 1.00 77.75 597 SER A C 1
ATOM 4676 O O . SER A 1 597 ? 26.677 -9.955 10.264 1.00 77.75 597 SER A O 1
ATOM 4678 N N . LEU A 1 598 ? 26.127 -10.713 8.222 1.00 78.69 598 LEU A N 1
ATOM 4679 C CA . LEU A 1 598 ? 26.363 -12.126 8.512 1.00 78.69 598 LEU A CA 1
ATOM 4680 C C . LEU A 1 598 ? 27.845 -12.423 8.264 1.00 78.69 598 LEU A C 1
ATOM 4682 O O . LEU A 1 598 ? 28.294 -12.458 7.116 1.00 78.69 598 LEU A O 1
ATOM 4686 N N . GLU A 1 599 ? 28.620 -12.590 9.336 1.00 68.88 599 GLU A N 1
ATOM 4687 C CA . GLU A 1 599 ? 30.070 -12.728 9.230 1.00 68.88 599 GLU A CA 1
ATOM 4688 C C . GLU A 1 599 ? 30.426 -14.071 8.578 1.00 68.88 599 GLU A C 1
ATOM 4690 O O . GLU A 1 599 ? 30.014 -15.138 9.037 1.00 68.88 599 GLU A O 1
ATOM 4695 N N . TYR A 1 600 ? 31.257 -14.035 7.533 1.00 61.69 600 TYR A N 1
ATOM 4696 C CA . TYR A 1 600 ? 31.736 -15.243 6.853 1.00 61.69 600 TYR A CA 1
ATOM 4697 C C . TYR A 1 600 ? 32.521 -16.182 7.784 1.00 61.69 600 TYR A C 1
ATOM 4699 O O . TYR A 1 600 ? 32.378 -17.403 7.700 1.00 61.69 600 TYR A O 1
ATOM 4707 N N . ASP A 1 601 ? 33.360 -15.624 8.665 1.00 56.69 601 ASP A N 1
ATOM 4708 C CA . ASP A 1 601 ? 34.166 -16.409 9.610 1.00 56.69 601 ASP A CA 1
ATOM 4709 C C . ASP A 1 601 ? 33.317 -16.973 10.765 1.00 56.69 601 ASP A C 1
ATOM 4711 O O . ASP A 1 601 ? 33.801 -17.789 11.560 1.00 56.69 601 ASP A O 1
ATOM 4715 N N . SER A 1 602 ? 32.035 -16.600 10.851 1.00 61.53 602 SER A N 1
ATOM 4716 C CA . SER A 1 602 ? 31.123 -17.239 11.781 1.00 61.53 602 SER A CA 1
ATOM 4717 C C . SER A 1 602 ? 30.763 -18.633 11.262 1.00 61.53 602 SER A C 1
ATOM 4719 O O . SER A 1 602 ? 30.172 -18.851 10.203 1.00 61.53 602 SER A O 1
ATOM 4721 N N . ALA A 1 603 ? 31.095 -19.646 12.055 1.00 61.50 603 ALA A N 1
ATOM 4722 C CA . ALA A 1 603 ? 30.731 -21.029 11.764 1.00 61.50 603 ALA A CA 1
ATOM 4723 C C . ALA A 1 603 ? 29.216 -21.305 11.914 1.00 61.50 603 ALA A C 1
ATOM 4725 O O . ALA A 1 603 ? 28.817 -22.466 12.008 1.00 61.50 603 ALA A O 1
ATOM 4726 N N . LEU A 1 604 ? 28.372 -20.270 12.019 1.00 75.75 604 LEU A N 1
ATOM 4727 C CA . LEU A 1 604 ? 27.033 -20.384 12.587 1.00 75.75 604 LEU A CA 1
ATOM 4728 C C . LEU A 1 604 ? 25.927 -20.234 11.543 1.00 75.75 604 LEU A C 1
ATOM 4730 O O . LEU A 1 604 ? 25.232 -21.215 11.292 1.00 75.75 604 LEU A O 1
ATOM 4734 N N . ALA A 1 605 ? 25.731 -19.061 10.931 1.00 85.56 605 ALA A N 1
ATOM 4735 C CA . ALA A 1 605 ? 24.517 -18.831 10.145 1.00 85.56 605 ALA A CA 1
ATOM 4736 C C . ALA A 1 605 ? 24.564 -19.479 8.755 1.00 85.56 605 ALA A C 1
ATOM 4738 O O . ALA A 1 605 ? 23.727 -20.328 8.443 1.00 85.56 605 ALA A O 1
ATOM 4739 N N . LEU A 1 606 ? 25.547 -19.128 7.921 1.00 86.19 606 LEU A N 1
ATOM 4740 C CA . LEU A 1 606 ? 25.619 -19.607 6.534 1.00 86.19 606 LEU A CA 1
ATOM 4741 C C . LEU A 1 606 ? 25.793 -21.132 6.424 1.00 86.19 606 LEU A C 1
ATOM 4743 O O . LEU A 1 606 ? 25.039 -21.751 5.664 1.00 86.19 606 LEU A O 1
ATOM 4747 N N . PRO A 1 607 ? 26.698 -21.780 7.192 1.00 87.00 607 PRO A N 1
ATOM 4748 C CA . PRO A 1 607 ? 26.806 -23.236 7.178 1.00 87.00 607 PRO A CA 1
ATOM 4749 C C . PRO A 1 607 ? 25.514 -23.918 7.639 1.00 87.00 607 PRO A C 1
ATOM 4751 O O . PRO A 1 607 ? 25.103 -24.904 7.031 1.00 87.00 607 PRO A O 1
ATOM 4754 N N . ALA A 1 608 ? 24.834 -23.375 8.657 1.00 90.12 608 ALA A N 1
ATOM 4755 C CA . ALA A 1 608 ? 23.562 -23.919 9.125 1.00 90.12 608 ALA A CA 1
ATOM 4756 C C . ALA A 1 608 ? 22.450 -23.777 8.080 1.00 90.12 608 ALA A C 1
ATOM 4758 O O . ALA A 1 608 ? 21.675 -24.710 7.903 1.00 90.12 608 ALA A O 1
ATOM 4759 N N . ILE A 1 609 ? 22.367 -22.654 7.359 1.00 91.75 609 ILE A N 1
ATOM 4760 C CA . ILE A 1 609 ? 21.399 -22.497 6.263 1.00 91.75 609 ILE A CA 1
ATOM 4761 C C . ILE A 1 609 ? 21.639 -23.568 5.200 1.00 91.75 609 ILE A C 1
ATOM 4763 O O . ILE A 1 609 ? 20.704 -24.257 4.792 1.00 91.75 609 ILE A O 1
ATOM 4767 N N . ALA A 1 610 ? 22.885 -23.747 4.768 1.00 89.94 610 ALA A N 1
ATOM 4768 C CA . ALA A 1 610 ? 23.211 -24.756 3.773 1.00 89.94 610 ALA A CA 1
ATOM 4769 C C . ALA A 1 610 ? 22.950 -26.187 4.274 1.00 89.94 610 ALA A C 1
ATOM 4771 O O . ALA A 1 610 ? 22.444 -27.012 3.514 1.00 89.94 610 ALA A O 1
ATOM 4772 N N . GLU A 1 611 ? 23.229 -26.485 5.545 1.00 92.19 611 GLU A N 1
ATOM 4773 C CA . GLU A 1 611 ? 22.882 -27.762 6.179 1.00 92.19 611 GLU A CA 1
ATOM 4774 C C . GLU A 1 611 ? 21.367 -28.007 6.139 1.00 92.19 611 GLU A C 1
ATOM 4776 O O . GLU A 1 611 ? 20.932 -29.052 5.661 1.00 92.19 611 GLU A O 1
ATOM 4781 N N . ILE A 1 612 ? 20.563 -27.023 6.556 1.00 93.88 612 ILE A N 1
ATOM 4782 C CA . ILE A 1 612 ? 19.094 -27.089 6.535 1.00 93.88 612 ILE A CA 1
ATOM 4783 C C . ILE A 1 612 ? 18.583 -27.346 5.115 1.00 93.88 612 ILE A C 1
ATOM 4785 O O . ILE A 1 612 ? 17.706 -28.179 4.901 1.00 93.88 612 ILE A O 1
ATOM 4789 N N . LEU A 1 613 ? 19.145 -26.654 4.123 1.00 92.00 613 LEU A N 1
ATOM 4790 C CA . LEU A 1 613 ? 18.778 -26.858 2.724 1.00 92.00 613 LEU A CA 1
ATOM 4791 C C . LEU A 1 613 ? 19.188 -28.246 2.209 1.00 92.00 613 LEU A C 1
ATOM 4793 O O . LEU A 1 613 ? 18.535 -28.754 1.298 1.00 92.00 613 LEU A O 1
ATOM 4797 N N . SER A 1 614 ? 20.237 -28.847 2.775 1.00 91.31 614 SER A N 1
ATOM 4798 C CA . SER A 1 614 ? 20.757 -30.169 2.402 1.00 91.31 614 SER A CA 1
ATOM 4799 C C . SER A 1 614 ? 20.042 -31.339 3.084 1.00 91.31 614 SER A C 1
ATOM 4801 O O . SER A 1 614 ? 20.247 -32.482 2.667 1.00 91.31 614 SER A O 1
ATOM 4803 N N . ASP A 1 615 ? 19.257 -31.094 4.138 1.00 90.44 615 ASP A N 1
ATOM 4804 C CA . ASP A 1 615 ? 18.663 -32.151 4.960 1.00 90.44 615 ASP A CA 1
ATOM 4805 C C . ASP A 1 615 ? 17.584 -32.928 4.193 1.00 90.44 615 ASP A C 1
ATOM 4807 O O . ASP A 1 615 ? 16.438 -32.505 4.065 1.00 90.44 615 ASP A O 1
ATOM 4811 N N . GLN A 1 616 ? 17.941 -34.124 3.723 1.00 85.56 616 GLN A N 1
ATOM 4812 C CA . GLN A 1 616 ? 17.038 -35.003 2.979 1.00 85.56 616 GLN A CA 1
ATOM 4813 C C . GLN A 1 616 ? 15.865 -35.529 3.815 1.00 85.56 616 GLN A C 1
ATOM 4815 O O . GLN A 1 616 ? 14.857 -35.945 3.244 1.00 85.56 616 GLN A O 1
ATOM 4820 N N . LYS A 1 617 ? 15.976 -35.545 5.150 1.00 87.62 617 LYS A N 1
ATOM 4821 C CA . LYS A 1 617 ? 14.896 -36.017 6.026 1.00 87.62 617 LYS A CA 1
ATOM 4822 C C . LYS A 1 617 ? 13.816 -34.958 6.191 1.00 87.62 617 LYS A C 1
ATOM 4824 O O . LYS A 1 617 ? 12.647 -35.312 6.338 1.00 87.62 617 LYS A O 1
ATOM 4829 N N . ARG A 1 618 ? 14.200 -33.679 6.176 1.00 87.50 618 ARG A N 1
ATOM 4830 C CA . ARG A 1 618 ? 13.282 -32.554 6.358 1.00 87.50 618 ARG A CA 1
ATOM 4831 C C . ARG A 1 618 ? 13.734 -31.323 5.574 1.00 87.50 618 ARG A C 1
ATOM 4833 O O . ARG A 1 618 ? 14.196 -30.337 6.139 1.00 87.50 618 ARG A O 1
ATOM 4840 N N . VAL A 1 619 ? 13.534 -31.371 4.260 1.00 87.38 619 VAL A N 1
ATOM 4841 C CA . VAL A 1 619 ? 13.783 -30.221 3.383 1.00 87.38 619 VAL A CA 1
ATOM 4842 C C . VAL A 1 619 ? 12.702 -29.156 3.631 1.00 87.38 619 VAL A C 1
ATOM 4844 O O . VAL A 1 619 ? 11.515 -29.477 3.502 1.00 87.38 619 VAL A O 1
ATOM 4847 N N . PRO A 1 620 ? 13.057 -27.895 3.947 1.00 92.44 620 PRO A N 1
ATOM 4848 C CA . PRO A 1 620 ? 12.069 -26.831 4.107 1.00 92.44 620 PRO A CA 1
ATOM 4849 C C . PRO A 1 620 ? 11.332 -26.551 2.788 1.00 92.44 620 PRO A C 1
ATOM 4851 O O . PRO A 1 620 ? 11.884 -26.721 1.699 1.00 92.44 620 PRO A O 1
ATOM 4854 N N . ARG A 1 621 ? 10.099 -26.034 2.870 1.00 93.75 621 ARG A N 1
ATOM 4855 C CA . ARG A 1 621 ? 9.282 -25.612 1.712 1.00 93.75 621 ARG A CA 1
ATOM 4856 C C . ARG A 1 621 ? 9.767 -24.319 1.044 1.00 93.75 621 ARG A C 1
ATOM 4858 O O . ARG A 1 621 ? 9.085 -23.792 0.167 1.00 93.75 621 ARG A O 1
ATOM 4865 N N . LEU A 1 622 ? 10.943 -23.841 1.436 1.00 93.56 622 LEU A N 1
ATOM 4866 C CA . LEU A 1 622 ? 11.540 -22.597 0.985 1.00 93.56 622 LEU A CA 1
ATOM 4867 C C . LEU A 1 622 ? 11.812 -22.640 -0.524 1.00 93.56 622 LEU A C 1
ATOM 4869 O O . LEU A 1 622 ? 12.611 -23.446 -0.999 1.00 93.56 622 LEU A O 1
ATOM 4873 N N . GLN A 1 623 ? 11.141 -21.761 -1.265 1.00 90.00 623 GLN A N 1
ATOM 4874 C CA . GLN A 1 623 ? 11.257 -21.605 -2.718 1.00 90.00 623 GLN A CA 1
ATOM 4875 C C . GLN A 1 623 ? 12.178 -20.444 -3.091 1.00 90.00 623 GLN A C 1
ATOM 4877 O O . GLN A 1 623 ? 12.840 -20.497 -4.123 1.00 90.00 623 GLN A O 1
ATOM 4882 N N . GLU A 1 624 ? 12.238 -19.410 -2.256 1.00 88.50 624 GLU A N 1
ATOM 4883 C CA . GLU A 1 624 ? 13.021 -18.203 -2.497 1.00 88.50 624 GLU A CA 1
ATOM 4884 C C . GLU A 1 624 ? 13.905 -17.898 -1.287 1.00 88.50 624 GLU A C 1
ATOM 4886 O O . GLU A 1 624 ? 13.406 -17.725 -0.175 1.00 88.50 624 GLU A O 1
ATOM 4891 N N . LEU A 1 625 ? 15.213 -17.806 -1.515 1.00 90.56 625 LEU A N 1
ATOM 4892 C CA . LEU A 1 625 ? 16.189 -17.411 -0.507 1.00 90.56 625 LEU A CA 1
ATOM 4893 C C . LEU A 1 625 ? 17.064 -16.286 -1.051 1.00 90.56 625 LEU A C 1
ATOM 4895 O O . LEU A 1 625 ? 17.629 -16.408 -2.138 1.00 90.56 625 LEU A O 1
ATOM 4899 N N . ARG A 1 626 ? 17.182 -15.204 -0.285 1.00 88.31 626 ARG A N 1
ATOM 4900 C CA . ARG A 1 626 ? 18.087 -14.096 -0.588 1.00 88.31 626 ARG A CA 1
ATOM 4901 C C . ARG A 1 626 ? 18.974 -13.818 0.607 1.00 88.31 626 ARG A C 1
ATOM 4903 O O . ARG A 1 626 ? 18.453 -13.636 1.712 1.00 88.31 626 ARG A O 1
ATOM 4910 N N . ILE A 1 627 ? 20.280 -13.856 0.377 1.00 86.81 627 ILE A N 1
ATOM 4911 C CA . ILE A 1 627 ? 21.293 -13.613 1.393 1.00 86.81 627 ILE A CA 1
ATOM 4912 C C . ILE A 1 627 ? 22.413 -12.774 0.778 1.00 86.81 627 ILE A C 1
ATOM 4914 O O . ILE A 1 627 ? 22.951 -13.127 -0.275 1.00 86.81 627 ILE A O 1
ATOM 4918 N N . ASP A 1 628 ? 22.811 -11.719 1.481 1.00 80.06 628 ASP A N 1
ATOM 4919 C CA . ASP A 1 628 ? 24.072 -11.035 1.209 1.00 80.06 628 ASP A CA 1
ATOM 4920 C C . ASP A 1 628 ? 25.158 -11.707 2.055 1.00 80.06 628 ASP A C 1
ATOM 4922 O O . ASP A 1 628 ? 24.961 -11.969 3.242 1.00 80.06 628 ASP A O 1
ATOM 4926 N N . VAL A 1 629 ? 26.268 -12.064 1.419 1.00 71.81 629 VAL A N 1
ATOM 4927 C CA . VAL A 1 629 ? 27.386 -12.776 2.034 1.00 71.81 629 VAL A CA 1
ATOM 4928 C C . VAL A 1 629 ? 28.643 -11.951 1.826 1.00 71.81 629 VAL A C 1
ATOM 4930 O O . VAL A 1 629 ? 29.175 -11.914 0.717 1.00 71.81 629 VAL A O 1
ATOM 4933 N N . ASP A 1 630 ? 29.132 -11.336 2.899 1.00 65.56 630 ASP A N 1
ATOM 4934 C CA . ASP A 1 630 ? 30.406 -10.616 2.921 1.00 65.56 630 ASP A CA 1
ATOM 4935 C C . ASP A 1 630 ? 31.556 -11.555 2.531 1.00 65.56 630 ASP A C 1
ATOM 4937 O O . ASP A 1 630 ? 31.898 -12.474 3.275 1.00 65.56 630 ASP A O 1
ATOM 4941 N N . GLY A 1 631 ? 32.175 -11.334 1.365 1.00 61.78 631 GLY A N 1
ATOM 4942 C CA . GLY A 1 631 ? 33.344 -12.094 0.926 1.00 61.78 631 GLY A CA 1
ATOM 4943 C C . GLY A 1 631 ? 32.998 -13.541 0.590 1.00 61.78 631 GLY A C 1
ATOM 4944 O O . GLY A 1 631 ? 33.336 -14.478 1.318 1.00 61.78 631 GLY A O 1
ATOM 4945 N N . LEU A 1 632 ? 32.349 -13.744 -0.553 1.00 66.12 632 LEU A N 1
ATOM 4946 C CA . LEU A 1 632 ? 31.797 -15.026 -0.972 1.00 66.12 632 LEU A CA 1
ATOM 4947 C C . LEU A 1 632 ? 32.900 -15.981 -1.469 1.00 66.12 632 LEU A C 1
ATOM 4949 O O . LEU A 1 632 ? 33.055 -16.239 -2.666 1.00 66.12 632 LEU A O 1
ATOM 4953 N N . ARG A 1 633 ? 33.689 -16.516 -0.529 1.00 70.38 633 ARG A N 1
ATOM 4954 C CA . ARG A 1 633 ? 34.836 -17.401 -0.790 1.00 70.38 633 ARG A CA 1
ATOM 4955 C C . ARG A 1 633 ? 34.406 -18.806 -1.235 1.00 70.38 633 ARG A C 1
ATOM 4957 O O . ARG A 1 633 ? 33.292 -19.263 -0.962 1.00 70.38 633 ARG A O 1
ATOM 4964 N N . ASP A 1 634 ? 35.340 -19.523 -1.863 1.00 70.81 634 ASP A N 1
ATOM 4965 C CA . ASP A 1 634 ? 35.165 -20.893 -2.372 1.00 70.81 634 ASP A CA 1
ATOM 4966 C C . ASP A 1 634 ? 34.504 -21.882 -1.384 1.00 70.81 634 ASP A C 1
ATOM 4968 O O . ASP A 1 634 ? 33.639 -22.641 -1.826 1.00 70.81 634 ASP A O 1
ATOM 4972 N N . PRO A 1 635 ? 34.801 -21.881 -0.064 1.00 75.75 635 PRO A N 1
ATOM 4973 C CA . PRO A 1 635 ? 34.161 -22.808 0.874 1.00 75.75 635 PRO A CA 1
ATOM 4974 C C . PRO A 1 635 ? 32.646 -22.604 0.997 1.00 75.75 635 PRO A C 1
ATOM 4976 O O . PRO A 1 635 ? 31.893 -23.578 0.998 1.00 75.75 635 PRO A O 1
ATOM 4979 N N . THR A 1 636 ? 32.170 -21.356 1.033 1.00 73.69 636 THR A N 1
ATOM 4980 C CA . THR A 1 636 ? 30.729 -21.055 1.075 1.00 73.69 636 THR A CA 1
ATOM 4981 C C . THR A 1 636 ? 30.059 -21.442 -0.238 1.00 73.69 636 THR A C 1
ATOM 4983 O O . THR A 1 636 ? 28.993 -22.063 -0.224 1.00 73.69 636 THR A O 1
ATOM 4986 N N . ARG A 1 637 ? 30.716 -21.184 -1.379 1.00 75.69 637 ARG A N 1
ATOM 4987 C CA . ARG A 1 637 ? 30.245 -21.640 -2.700 1.00 75.69 637 ARG A CA 1
ATOM 4988 C C . ARG A 1 637 ? 30.119 -23.163 -2.750 1.00 75.69 637 ARG A C 1
ATOM 4990 O O . ARG A 1 637 ? 29.120 -23.679 -3.248 1.00 75.69 637 ARG A O 1
ATOM 4997 N N . GLU A 1 638 ? 31.092 -23.893 -2.206 1.00 81.38 638 GLU A N 1
ATOM 4998 C CA . GLU A 1 638 ? 31.075 -25.356 -2.170 1.00 81.38 638 GLU A CA 1
ATOM 4999 C C . GLU A 1 638 ? 29.945 -25.891 -1.280 1.00 81.38 638 GLU A C 1
ATOM 5001 O O . GLU A 1 638 ? 29.216 -26.804 -1.679 1.00 81.38 638 GLU A O 1
ATOM 5006 N N . VAL A 1 639 ? 29.771 -25.306 -0.094 1.00 82.88 639 VAL A N 1
ATOM 5007 C CA . VAL A 1 639 ? 28.743 -25.694 0.878 1.00 82.88 639 VAL A CA 1
ATOM 5008 C C . VAL A 1 639 ? 27.336 -25.452 0.319 1.00 82.88 639 VAL A C 1
ATOM 5010 O O . VAL A 1 639 ? 26.527 -26.384 0.289 1.00 82.88 639 VAL A O 1
ATOM 5013 N N . PHE A 1 640 ? 27.056 -24.270 -0.242 1.00 84.56 640 PHE A N 1
ATOM 5014 C CA . PHE A 1 640 ? 25.785 -24.017 -0.931 1.00 84.56 640 PHE A CA 1
ATOM 5015 C C . PHE A 1 640 ? 25.638 -24.863 -2.203 1.00 84.56 640 PHE A C 1
ATOM 5017 O O . PHE A 1 640 ? 24.555 -25.367 -2.484 1.00 84.56 640 PHE A O 1
ATOM 5024 N N . GLY A 1 641 ? 26.717 -25.113 -2.948 1.00 83.88 641 GLY A N 1
ATOM 5025 C CA . GLY A 1 641 ? 26.700 -25.981 -4.127 1.00 83.88 641 GLY A CA 1
ATOM 5026 C C . GLY A 1 641 ? 26.357 -27.442 -3.810 1.00 83.88 641 GLY A C 1
ATOM 5027 O O . GLY A 1 641 ? 25.721 -28.119 -4.622 1.00 83.88 641 GLY A O 1
ATOM 5028 N N . LYS A 1 642 ? 26.745 -27.949 -2.633 1.00 85.31 642 LYS A N 1
ATOM 5029 C CA . LYS A 1 642 ? 26.299 -29.256 -2.116 1.00 85.31 642 LYS A CA 1
ATOM 5030 C C . LYS A 1 642 ? 24.832 -29.199 -1.694 1.00 85.31 642 LYS A C 1
ATOM 5032 O O . LYS A 1 642 ? 24.055 -30.066 -2.098 1.00 85.31 642 LYS A O 1
ATOM 5037 N N . ALA A 1 643 ? 24.441 -28.145 -0.981 1.00 87.56 643 ALA A N 1
ATOM 5038 C CA . ALA A 1 643 ? 23.068 -27.960 -0.532 1.00 87.56 643 ALA A CA 1
ATOM 5039 C C . ALA A 1 643 ? 22.064 -27.889 -1.677 1.00 87.56 643 ALA A C 1
ATOM 5041 O O . ALA A 1 643 ? 21.057 -28.584 -1.653 1.00 87.56 643 ALA A O 1
ATOM 5042 N N . LEU A 1 644 ? 22.366 -27.142 -2.735 1.00 86.19 644 LEU A N 1
ATOM 5043 C CA . LEU A 1 644 ? 21.502 -27.009 -3.908 1.00 86.19 644 LEU A CA 1
ATOM 5044 C C . LEU A 1 644 ? 21.378 -28.297 -4.728 1.00 86.19 644 LEU A C 1
ATOM 5046 O O . LEU A 1 644 ? 20.378 -28.491 -5.421 1.00 86.19 644 LEU A O 1
ATOM 5050 N N . ARG A 1 645 ? 22.369 -29.197 -4.664 1.00 85.12 645 ARG A N 1
ATOM 5051 C CA . ARG A 1 645 ? 22.271 -30.517 -5.304 1.00 85.12 645 ARG A CA 1
ATOM 5052 C C . ARG A 1 645 ? 21.272 -31.413 -4.577 1.00 85.12 645 ARG A C 1
ATOM 5054 O O . ARG A 1 645 ? 20.476 -32.084 -5.243 1.00 85.12 645 ARG A O 1
ATOM 5061 N N . ALA A 1 646 ? 21.291 -31.384 -3.245 1.00 86.12 646 ALA A N 1
ATOM 5062 C CA . ALA A 1 646 ? 20.371 -32.130 -2.390 1.00 86.12 646 ALA A CA 1
ATOM 5063 C C . ALA A 1 646 ? 18.966 -31.501 -2.352 1.00 86.12 646 ALA A C 1
ATOM 5065 O O . ALA A 1 646 ? 17.967 -32.211 -2.460 1.00 86.12 646 ALA A O 1
ATOM 5066 N N . ASN A 1 647 ? 18.877 -30.173 -2.276 1.00 87.44 647 ASN A N 1
ATOM 5067 C CA . ASN A 1 647 ? 17.623 -29.440 -2.215 1.00 87.44 647 ASN A CA 1
ATOM 5068 C C . ASN A 1 647 ? 16.904 -29.480 -3.568 1.00 87.44 647 ASN A C 1
ATOM 5070 O O . ASN A 1 647 ? 17.461 -29.083 -4.595 1.00 87.44 647 ASN A O 1
ATOM 5074 N N . LYS A 1 648 ? 15.654 -29.953 -3.595 1.00 86.88 648 LYS A N 1
ATOM 5075 C CA . LYS A 1 648 ? 14.834 -29.961 -4.817 1.00 86.88 648 LYS A CA 1
ATOM 5076 C C . LYS A 1 648 ? 13.659 -28.983 -4.810 1.00 86.88 648 LYS A C 1
ATOM 5078 O O . LYS A 1 648 ? 12.902 -28.966 -5.776 1.00 86.88 648 LYS A O 1
ATOM 5083 N N . VAL A 1 649 ? 13.544 -28.172 -3.762 1.00 88.69 649 VAL A N 1
ATOM 5084 C CA . VAL A 1 649 ? 12.421 -27.258 -3.528 1.00 88.69 649 VAL A CA 1
ATOM 5085 C C . VAL A 1 649 ? 12.774 -25.814 -3.880 1.00 88.69 649 VAL A C 1
ATOM 5087 O O . VAL A 1 649 ? 11.939 -25.122 -4.452 1.00 88.69 649 VAL A O 1
ATOM 5090 N N . LEU A 1 650 ? 14.000 -25.376 -3.582 1.00 88.00 650 LEU A N 1
ATOM 5091 C CA . LEU A 1 650 ? 14.444 -24.004 -3.809 1.00 88.00 650 LEU A CA 1
ATOM 5092 C C . LEU A 1 650 ? 14.451 -23.678 -5.311 1.00 88.00 650 LEU A C 1
ATOM 5094 O O . LEU A 1 650 ? 15.146 -24.321 -6.102 1.00 88.00 650 LEU A O 1
ATOM 5098 N N . GLU A 1 651 ? 13.667 -22.673 -5.696 1.00 83.50 651 GLU A N 1
ATOM 5099 C CA . GLU A 1 651 ? 13.501 -22.225 -7.081 1.00 83.50 651 GLU A CA 1
ATOM 5100 C C . GLU A 1 651 ? 14.385 -21.009 -7.393 1.00 83.50 651 GLU A C 1
ATOM 5102 O O . GLU A 1 651 ? 14.884 -20.898 -8.516 1.00 83.50 651 GLU A O 1
ATOM 5107 N N . TYR A 1 652 ? 14.607 -20.137 -6.402 1.00 81.38 652 TYR A N 1
ATOM 5108 C CA . TYR A 1 652 ? 15.422 -18.929 -6.504 1.00 81.38 652 TYR A CA 1
ATOM 5109 C C . TYR A 1 652 ? 16.396 -18.809 -5.330 1.00 81.38 652 TYR A C 1
ATOM 5111 O O . TYR A 1 652 ? 15.988 -18.806 -4.167 1.00 81.38 652 TYR A O 1
ATOM 5119 N N . LEU A 1 653 ? 17.678 -18.653 -5.660 1.00 84.06 653 LEU A N 1
ATOM 5120 C CA . LEU A 1 653 ? 18.723 -18.260 -4.723 1.00 84.06 653 LEU A CA 1
ATOM 5121 C C . LEU A 1 653 ? 19.405 -16.985 -5.223 1.00 84.06 653 LEU A C 1
ATOM 5123 O O . LEU A 1 653 ? 19.921 -16.962 -6.344 1.00 84.06 653 LEU A O 1
ATOM 5127 N N . GLU A 1 654 ? 19.429 -15.965 -4.373 1.00 82.19 654 GLU A N 1
ATOM 5128 C CA . GLU A 1 654 ? 20.229 -14.757 -4.543 1.00 82.19 654 GLU A CA 1
ATOM 5129 C C . GLU A 1 654 ? 21.339 -14.735 -3.502 1.00 82.19 654 GLU A C 1
ATOM 5131 O O . GLU A 1 654 ? 21.074 -14.787 -2.302 1.00 82.19 654 GLU A O 1
ATOM 5136 N N . LEU A 1 655 ? 22.568 -14.679 -4.006 1.00 79.50 655 LEU A N 1
ATOM 5137 C CA . LEU A 1 655 ? 23.786 -14.516 -3.231 1.00 79.50 655 LEU A CA 1
ATOM 5138 C C . LEU A 1 655 ? 24.491 -13.253 -3.732 1.00 79.50 655 LEU A C 1
ATOM 5140 O O . LEU A 1 655 ? 24.851 -13.178 -4.913 1.00 79.50 655 LEU A O 1
ATOM 5144 N N . GLN A 1 656 ? 24.636 -12.256 -2.862 1.00 66.69 656 GLN A N 1
ATOM 5145 C CA . GLN A 1 656 ? 25.293 -10.984 -3.177 1.00 66.69 656 GLN A CA 1
ATOM 5146 C C . GLN A 1 656 ? 26.596 -10.865 -2.380 1.00 66.69 656 GLN A C 1
ATOM 5148 O O . GLN A 1 656 ? 26.564 -11.041 -1.169 1.00 66.69 656 GLN A O 1
ATOM 5153 N N . ASP A 1 657 ? 27.719 -10.564 -3.042 1.00 61.22 657 ASP A N 1
ATOM 5154 C CA . ASP A 1 657 ? 28.977 -10.211 -2.369 1.00 61.22 657 ASP A CA 1
ATOM 5155 C C . ASP A 1 657 ? 29.085 -8.678 -2.266 1.00 61.22 657 ASP A C 1
ATOM 5157 O O . ASP A 1 657 ? 29.118 -8.006 -3.301 1.00 61.22 657 ASP A O 1
ATOM 5161 N N . PRO A 1 658 ? 29.094 -8.092 -1.060 1.00 51.97 658 PRO A N 1
ATOM 5162 C CA . PRO A 1 658 ? 29.249 -6.656 -0.877 1.00 51.97 658 PRO A CA 1
ATOM 5163 C C . PRO A 1 658 ? 30.696 -6.155 -1.004 1.00 51.97 658 PRO A C 1
ATOM 5165 O O . PRO A 1 658 ? 30.872 -4.948 -1.121 1.00 51.97 658 PRO A O 1
ATOM 5168 N N . LEU A 1 659 ? 31.722 -7.023 -1.013 1.00 47.25 659 LEU A N 1
ATOM 5169 C CA . LEU A 1 659 ? 33.141 -6.616 -0.970 1.00 47.25 659 LEU A CA 1
ATOM 5170 C C . LEU A 1 659 ? 33.867 -6.616 -2.329 1.00 47.25 659 LEU A C 1
ATOM 5172 O O . LEU A 1 659 ? 34.998 -6.136 -2.412 1.00 47.25 659 LEU A O 1
ATOM 5176 N N . GLU A 1 660 ? 33.248 -7.082 -3.418 1.00 45.69 660 GLU A N 1
ATOM 5177 C CA . GLU A 1 660 ? 33.856 -6.986 -4.761 1.00 45.69 660 GLU A CA 1
ATOM 5178 C C . GLU A 1 660 ? 33.923 -5.544 -5.320 1.00 45.69 660 GLU A C 1
ATOM 5180 O O . GLU A 1 660 ? 34.470 -5.345 -6.406 1.00 45.69 660 GLU A O 1
ATOM 5185 N N . SER A 1 661 ? 33.419 -4.529 -4.602 1.00 45.25 661 SER A N 1
ATOM 5186 C CA . SER A 1 661 ? 33.514 -3.116 -5.006 1.00 45.25 661 SER A CA 1
ATOM 5187 C C . SER A 1 661 ? 34.746 -2.365 -4.486 1.00 45.25 661 SER A C 1
ATOM 5189 O O . SER A 1 661 ? 35.025 -1.289 -5.007 1.00 45.25 661 SER A O 1
ATOM 5191 N N . ASP A 1 662 ? 35.491 -2.908 -3.511 1.00 39.50 662 ASP A N 1
ATOM 5192 C CA . ASP A 1 662 ? 36.398 -2.087 -2.683 1.00 39.50 662 ASP A CA 1
ATOM 5193 C C . ASP A 1 662 ? 37.881 -2.522 -2.688 1.00 39.50 662 ASP A C 1
ATOM 5195 O O . ASP A 1 662 ? 38.701 -1.885 -2.028 1.00 39.50 662 ASP A O 1
ATOM 5199 N N . VAL A 1 663 ? 38.281 -3.570 -3.426 1.00 41.50 663 VAL A N 1
ATOM 5200 C CA . VAL A 1 663 ? 39.685 -4.042 -3.420 1.00 41.50 663 VAL A CA 1
ATOM 5201 C C . VAL A 1 663 ? 40.356 -3.875 -4.786 1.00 41.50 663 VAL A C 1
ATOM 5203 O O . VAL A 1 663 ? 40.239 -4.721 -5.676 1.00 41.50 663 VAL A O 1
ATOM 5206 N N . GLU A 1 664 ? 41.112 -2.783 -4.920 1.00 42.44 664 GLU A N 1
ATOM 5207 C CA . GLU A 1 664 ? 42.231 -2.650 -5.857 1.00 42.44 664 GLU A CA 1
ATOM 5208 C C . GLU A 1 664 ? 43.275 -3.738 -5.543 1.00 42.44 664 GLU A C 1
ATOM 5210 O O . GLU A 1 664 ? 44.146 -3.545 -4.699 1.00 42.44 664 GLU A O 1
ATOM 5215 N N . ASP A 1 665 ? 43.182 -4.911 -6.176 1.00 38.38 665 ASP A N 1
ATOM 5216 C CA . ASP A 1 665 ? 44.244 -5.921 -6.100 1.00 38.38 665 ASP A CA 1
ATOM 5217 C C . ASP A 1 665 ? 44.976 -6.015 -7.446 1.00 38.38 665 ASP A C 1
ATOM 5219 O O . ASP A 1 665 ? 44.424 -6.430 -8.472 1.00 38.38 665 ASP A O 1
ATOM 5223 N N . ASP A 1 666 ? 46.244 -5.610 -7.421 1.00 36.41 666 ASP A N 1
ATOM 5224 C CA . ASP A 1 666 ? 47.149 -5.311 -8.540 1.00 36.41 666 ASP A CA 1
ATOM 5225 C C . ASP A 1 666 ? 47.643 -6.560 -9.312 1.00 36.41 666 ASP A C 1
ATOM 5227 O O . ASP A 1 666 ? 48.719 -6.574 -9.915 1.00 36.41 666 ASP A O 1
ATOM 5231 N N . ASN A 1 667 ? 46.884 -7.663 -9.300 1.00 34.03 667 ASN A N 1
ATOM 5232 C CA . ASN A 1 667 ? 47.325 -8.936 -9.874 1.00 34.03 667 ASN A CA 1
ATOM 5233 C C . ASN A 1 667 ? 46.295 -9.577 -10.830 1.00 34.03 667 ASN A C 1
ATOM 5235 O O . ASN A 1 667 ? 45.571 -10.510 -10.464 1.00 34.03 667 ASN A O 1
ATOM 5239 N N . PRO A 1 668 ? 46.249 -9.149 -12.107 1.00 35.56 668 PRO A N 1
ATOM 5240 C CA . PRO A 1 668 ? 45.247 -9.599 -13.079 1.00 35.56 668 PRO A CA 1
ATOM 5241 C C . PRO A 1 668 ? 45.453 -11.030 -13.625 1.00 35.56 668 PRO A C 1
ATOM 5243 O O . PRO A 1 668 ? 44.663 -11.493 -14.445 1.00 35.56 668 PRO A O 1
ATOM 5246 N N . VAL A 1 669 ? 46.481 -11.777 -13.198 1.00 31.48 669 VAL A N 1
ATOM 5247 C CA . VAL A 1 669 ? 46.921 -13.010 -13.897 1.00 31.48 669 VAL A CA 1
ATOM 5248 C C . VAL A 1 669 ? 46.367 -14.321 -13.299 1.00 31.48 669 VAL A C 1
ATOM 5250 O O . VAL A 1 669 ? 46.616 -15.399 -13.837 1.00 31.48 669 VAL A O 1
ATOM 5253 N N . LYS A 1 670 ? 45.549 -14.291 -12.236 1.00 33.56 670 LYS A N 1
ATOM 5254 C CA . LYS A 1 670 ? 44.970 -15.527 -11.646 1.00 33.56 670 LYS A CA 1
ATOM 5255 C C . LYS A 1 670 ? 43.443 -15.595 -11.524 1.00 33.56 670 LYS A C 1
ATOM 5257 O O . LYS A 1 670 ? 42.944 -16.572 -10.971 1.00 33.56 670 LYS A O 1
ATOM 5262 N N . LYS A 1 671 ? 42.678 -14.673 -12.116 1.00 35.59 671 LYS A N 1
ATOM 5263 C CA . LYS A 1 671 ? 41.214 -14.828 -12.236 1.00 35.59 671 LYS A CA 1
ATOM 5264 C C . LYS A 1 671 ? 40.887 -15.745 -13.423 1.00 35.59 671 LYS A C 1
ATOM 5266 O O . LYS A 1 671 ? 40.720 -15.311 -14.560 1.00 35.59 671 LYS A O 1
ATOM 5271 N N . ARG A 1 672 ? 40.897 -17.061 -13.177 1.00 34.62 672 ARG A N 1
ATOM 5272 C CA . ARG A 1 672 ? 40.475 -18.075 -14.157 1.00 34.62 672 ARG A CA 1
ATOM 5273 C C . ARG A 1 672 ? 39.016 -17.826 -14.543 1.00 34.62 672 ARG A C 1
ATOM 5275 O O . ARG A 1 672 ? 38.155 -17.844 -13.678 1.00 34.62 672 ARG A O 1
ATOM 5282 N N . LYS A 1 673 ? 38.778 -17.679 -15.852 1.00 35.22 673 LYS A N 1
ATOM 5283 C CA . LYS A 1 673 ? 37.478 -17.780 -16.536 1.00 35.22 673 LYS A CA 1
ATOM 5284 C C . LYS A 1 673 ? 36.580 -18.834 -15.880 1.00 35.22 673 LYS A C 1
ATOM 5286 O O . LYS A 1 673 ? 36.765 -20.026 -16.121 1.00 35.22 673 LYS A O 1
ATOM 5291 N N . PHE A 1 674 ? 35.617 -18.392 -15.090 1.00 42.41 674 PHE A N 1
ATOM 5292 C CA . PHE A 1 674 ? 34.589 -19.218 -14.477 1.00 42.41 674 PHE A CA 1
ATOM 5293 C C . PHE A 1 674 ? 33.320 -18.385 -14.497 1.00 42.41 674 PHE A C 1
ATOM 5295 O O . PHE A 1 674 ? 33.188 -17.491 -13.680 1.00 42.41 674 PHE A O 1
ATOM 5302 N N . ASP A 1 675 ? 32.423 -18.640 -15.446 1.00 49.56 675 ASP A N 1
ATOM 5303 C CA . ASP A 1 675 ? 31.068 -18.100 -15.312 1.00 49.56 675 ASP A CA 1
ATOM 5304 C C . ASP A 1 675 ? 30.054 -19.041 -15.977 1.00 49.56 675 ASP A C 1
ATOM 5306 O O . ASP A 1 675 ? 29.288 -19.714 -15.293 1.00 49.56 675 ASP A O 1
ATOM 5310 N N . ASP A 1 676 ? 30.186 -19.332 -17.273 1.00 38.34 676 ASP A N 1
ATOM 5311 C CA . ASP A 1 676 ? 29.189 -20.195 -17.929 1.00 38.34 676 ASP A CA 1
ATOM 5312 C C . ASP A 1 676 ? 29.431 -21.699 -17.734 1.00 38.34 676 ASP A C 1
ATOM 5314 O O . ASP A 1 676 ? 28.494 -22.473 -17.542 1.00 38.34 676 ASP A O 1
ATOM 5318 N N . ALA A 1 677 ? 30.684 -22.162 -17.780 1.00 38.22 677 ALA A N 1
ATOM 5319 C CA . ALA A 1 677 ? 30.990 -23.596 -17.741 1.00 38.22 677 ALA A CA 1
ATOM 5320 C C . ALA A 1 677 ? 30.744 -24.224 -16.359 1.00 38.22 677 ALA A C 1
ATOM 5322 O O . ALA A 1 677 ? 30.386 -25.395 -16.277 1.00 38.22 677 ALA A O 1
ATOM 5323 N N . HIS A 1 678 ? 30.909 -23.457 -15.277 1.00 42.47 678 HIS A N 1
ATOM 5324 C CA . HIS A 1 678 ? 30.729 -23.959 -13.915 1.00 42.47 678 HIS A CA 1
ATOM 5325 C C . HIS A 1 678 ? 29.292 -23.828 -13.415 1.00 42.47 678 HIS A C 1
ATOM 5327 O O . HIS A 1 678 ? 28.800 -24.757 -12.778 1.00 42.47 678 HIS A O 1
ATOM 5333 N N . GLN A 1 679 ? 28.580 -22.752 -13.778 1.00 42.31 679 GLN A N 1
ATOM 5334 C CA . GLN A 1 679 ? 27.125 -22.696 -13.610 1.00 42.31 679 GLN A CA 1
ATOM 5335 C C . GLN A 1 679 ? 26.452 -23.826 -14.395 1.00 42.31 679 GLN A C 1
ATOM 5337 O O . GLN A 1 679 ? 25.625 -24.551 -13.841 1.00 42.31 679 GLN A O 1
ATOM 5342 N N . ASN A 1 680 ? 26.875 -24.061 -15.644 1.00 41.69 680 ASN A N 1
ATOM 5343 C CA . ASN A 1 680 ? 26.413 -25.218 -16.404 1.00 41.69 680 ASN A CA 1
ATOM 5344 C C . ASN A 1 680 ? 26.877 -26.539 -15.782 1.00 41.69 680 ASN A C 1
ATOM 5346 O O . ASN A 1 680 ? 26.085 -27.463 -15.763 1.00 41.69 680 ASN A O 1
ATOM 5350 N N . ALA A 1 681 ? 28.075 -26.661 -15.201 1.00 45.41 681 ALA A N 1
ATOM 5351 C CA . ALA A 1 681 ? 28.485 -27.887 -14.505 1.00 45.41 681 ALA A CA 1
ATOM 5352 C C . ALA A 1 681 ? 27.660 -28.159 -13.233 1.00 45.41 681 ALA A C 1
ATOM 5354 O O . ALA A 1 681 ? 27.346 -29.311 -12.954 1.00 45.41 681 ALA A O 1
ATOM 5355 N N . LEU A 1 682 ? 27.264 -27.125 -12.483 1.00 41.16 682 LEU A N 1
ATOM 5356 C CA . LEU A 1 682 ? 26.379 -27.246 -11.317 1.00 41.16 682 LEU A CA 1
ATOM 5357 C C . LEU A 1 682 ? 24.940 -27.601 -11.721 1.00 41.16 682 LEU A C 1
ATOM 5359 O O . LEU A 1 682 ? 24.291 -28.385 -11.030 1.00 41.16 682 LEU A O 1
ATOM 5363 N N . LEU A 1 683 ? 24.458 -27.076 -12.852 1.00 42.84 683 LEU A N 1
ATOM 5364 C CA . LEU A 1 683 ? 23.149 -27.411 -13.419 1.00 42.84 683 LEU A CA 1
ATOM 5365 C C . LEU A 1 683 ? 23.140 -28.800 -14.086 1.00 42.84 683 LEU A C 1
ATOM 5367 O O . LEU A 1 683 ? 22.199 -29.562 -13.878 1.00 42.84 683 LEU A O 1
ATOM 5371 N N . VAL A 1 684 ? 24.196 -29.175 -14.812 1.00 42.19 684 VAL A N 1
ATOM 5372 C CA . VAL A 1 684 ? 24.371 -30.485 -15.468 1.00 42.19 684 VAL A CA 1
ATOM 5373 C C . VAL A 1 684 ? 24.587 -31.587 -14.432 1.00 42.19 684 VAL A C 1
ATOM 5375 O O . VAL A 1 684 ? 23.936 -32.617 -14.514 1.00 42.19 684 VAL A O 1
ATOM 5378 N N . ALA A 1 685 ? 25.376 -31.354 -13.379 1.00 42.38 685 ALA A N 1
ATOM 5379 C CA . ALA A 1 685 ? 25.518 -32.303 -12.268 1.00 42.38 685 ALA A CA 1
ATOM 5380 C C . ALA A 1 685 ? 24.256 -32.422 -11.386 1.00 42.38 685 ALA A C 1
ATOM 5382 O O . ALA A 1 685 ? 24.223 -33.245 -10.475 1.00 42.38 685 ALA A O 1
ATOM 5383 N N . SER A 1 686 ? 23.233 -31.584 -11.609 1.00 39.84 686 SER A N 1
ATOM 5384 C CA . SER A 1 686 ? 21.928 -31.682 -10.937 1.00 39.84 686 SER A CA 1
ATOM 5385 C C . SER A 1 686 ? 20.880 -32.465 -11.739 1.00 39.84 686 SER A C 1
ATOM 5387 O O . SER A 1 686 ? 19.835 -32.812 -11.180 1.00 39.84 686 SER A O 1
ATOM 5389 N N . GLY A 1 687 ? 21.164 -32.741 -13.016 1.00 39.59 687 GLY A N 1
ATOM 5390 C CA . GLY A 1 687 ? 20.390 -33.623 -13.879 1.00 39.59 687 GLY A CA 1
ATOM 5391 C C . GLY A 1 687 ? 21.115 -34.951 -14.052 1.00 39.59 687 GLY A C 1
ATOM 5392 O O . GLY A 1 687 ? 21.827 -35.130 -15.032 1.00 39.59 687 GLY A O 1
ATOM 5393 N N . ASP A 1 688 ? 20.929 -35.880 -13.113 1.00 37.75 688 ASP A N 1
ATOM 5394 C CA . ASP A 1 688 ? 21.260 -37.280 -13.381 1.00 37.75 688 ASP A CA 1
ATOM 5395 C C . ASP A 1 688 ? 20.383 -37.764 -14.547 1.00 37.75 688 ASP A C 1
ATOM 5397 O O . ASP A 1 688 ? 19.153 -37.736 -14.471 1.00 37.75 688 ASP A O 1
ATOM 5401 N N . GLU A 1 689 ? 21.024 -38.210 -15.628 1.00 38.91 689 GLU A N 1
ATOM 5402 C CA . GLU A 1 689 ? 20.426 -38.707 -16.878 1.00 38.91 689 GLU A CA 1
ATOM 5403 C C . GLU A 1 689 ? 19.608 -40.011 -16.730 1.00 38.91 689 GLU A C 1
ATOM 5405 O O . GLU A 1 689 ? 19.356 -40.696 -17.716 1.00 38.91 689 GLU A O 1
ATOM 5410 N N . ASN A 1 690 ? 19.152 -40.374 -15.528 1.00 38.81 690 ASN A N 1
ATOM 5411 C CA . ASN A 1 690 ? 18.576 -41.695 -15.267 1.00 38.81 690 ASN A CA 1
ATOM 5412 C C . ASN A 1 690 ? 17.116 -41.728 -14.808 1.00 38.81 690 ASN A C 1
ATOM 5414 O O . ASN A 1 690 ? 16.655 -42.817 -14.476 1.00 38.81 690 ASN A O 1
ATOM 5418 N N . ASP A 1 691 ? 16.363 -40.620 -14.834 1.00 38.16 691 ASP A N 1
ATOM 5419 C CA . ASP A 1 691 ? 14.941 -40.681 -14.466 1.00 38.16 691 ASP A CA 1
ATOM 5420 C C . ASP A 1 691 ? 13.971 -40.249 -15.574 1.00 38.16 691 ASP A C 1
ATOM 5422 O O . ASP A 1 691 ? 14.027 -39.166 -16.161 1.00 38.16 691 ASP A O 1
ATOM 5426 N N . SER A 1 692 ? 13.077 -41.179 -15.883 1.00 40.16 692 SER A N 1
ATOM 5427 C CA . SER A 1 692 ? 12.174 -41.200 -17.021 1.00 40.16 692 SER A CA 1
ATOM 5428 C C . SER A 1 692 ? 11.030 -40.182 -16.911 1.00 40.16 692 SER A C 1
ATOM 5430 O O . SER A 1 692 ? 10.200 -40.254 -16.010 1.00 40.16 692 SER A O 1
ATOM 5432 N N . GLY A 1 693 ? 10.898 -39.305 -17.912 1.00 33.66 693 GLY A N 1
ATOM 5433 C CA . GLY A 1 693 ? 9.588 -38.868 -18.419 1.00 33.66 693 GLY A CA 1
ATOM 5434 C C . GLY A 1 693 ? 8.900 -37.636 -17.812 1.00 33.66 693 GLY A C 1
ATOM 5435 O O . GLY A 1 693 ? 7.827 -37.285 -18.303 1.00 33.66 693 GLY A O 1
ATOM 5436 N N . ALA A 1 694 ? 9.470 -36.929 -16.830 1.00 30.48 694 ALA A N 1
ATOM 5437 C CA . ALA A 1 694 ? 8.896 -35.669 -16.327 1.00 30.48 694 ALA A CA 1
ATOM 5438 C C . ALA A 1 694 ? 9.680 -34.435 -16.830 1.00 30.48 694 ALA A C 1
ATOM 5440 O O . ALA A 1 694 ? 10.911 -34.443 -16.793 1.00 30.48 694 ALA A O 1
ATOM 5441 N N . PRO A 1 695 ? 9.023 -33.347 -17.286 1.00 33.25 695 PRO A N 1
ATOM 5442 C CA . PRO A 1 695 ? 9.731 -32.129 -17.672 1.00 33.25 695 PRO A CA 1
ATOM 5443 C C . PRO A 1 695 ? 10.406 -31.500 -16.444 1.00 33.25 695 PRO A C 1
ATOM 5445 O O . PRO A 1 695 ? 9.735 -31.095 -15.494 1.00 33.25 695 PRO A O 1
ATOM 5448 N N . ALA A 1 696 ? 11.738 -31.408 -16.469 1.00 38.38 696 ALA A N 1
ATOM 5449 C CA . ALA A 1 696 ? 12.531 -30.782 -15.417 1.00 38.38 696 ALA A CA 1
ATOM 5450 C C . ALA A 1 696 ? 12.103 -29.317 -15.210 1.00 38.38 696 ALA A C 1
ATOM 5452 O O . ALA A 1 696 ? 12.219 -28.486 -16.116 1.00 38.38 696 ALA A O 1
ATOM 5453 N N . LYS A 1 697 ? 11.619 -28.979 -14.006 1.00 40.62 697 LYS A N 1
ATOM 5454 C CA . LYS A 1 697 ? 11.457 -27.580 -13.587 1.00 40.62 697 LYS A CA 1
ATOM 5455 C C . LYS A 1 697 ? 12.840 -26.919 -13.580 1.00 40.62 697 LYS A C 1
ATOM 5457 O O . LYS A 1 697 ? 13.743 -27.384 -12.885 1.00 40.62 697 LYS A O 1
ATOM 5462 N N . ARG A 1 698 ? 13.021 -25.856 -14.370 1.00 44.12 698 ARG A N 1
ATOM 5463 C CA . ARG A 1 698 ? 14.282 -25.097 -14.425 1.00 44.12 698 ARG A CA 1
ATOM 5464 C C . ARG A 1 698 ? 14.521 -24.404 -13.080 1.00 44.12 698 ARG A C 1
ATOM 5466 O O . ARG A 1 698 ? 13.698 -23.598 -12.663 1.00 44.12 698 ARG A O 1
ATOM 5473 N N . ARG A 1 699 ? 15.641 -24.715 -12.424 1.00 48.56 699 ARG A N 1
ATOM 5474 C CA . ARG A 1 699 ? 16.120 -24.019 -11.216 1.00 48.56 699 ARG A CA 1
ATOM 5475 C C . ARG A 1 699 ? 16.803 -22.720 -11.604 1.00 48.56 699 ARG A C 1
ATOM 5477 O O . ARG A 1 699 ? 17.479 -22.687 -12.634 1.00 48.56 699 ARG A O 1
ATOM 5484 N N . ARG A 1 700 ? 16.677 -21.684 -10.774 1.00 47.62 700 ARG A N 1
ATOM 5485 C CA . ARG A 1 700 ? 17.324 -20.396 -11.010 1.00 47.62 700 ARG A CA 1
ATOM 5486 C C . ARG A 1 700 ? 18.281 -20.052 -9.873 1.00 47.62 700 ARG A C 1
ATOM 5488 O O . ARG A 1 700 ? 17.870 -19.790 -8.750 1.00 47.62 700 ARG A O 1
ATOM 5495 N N . ILE A 1 701 ? 19.568 -20.019 -10.195 1.00 43.53 701 ILE A N 1
ATOM 5496 C CA . ILE A 1 701 ? 20.609 -19.507 -9.304 1.00 43.53 701 ILE A CA 1
ATOM 5497 C C . ILE A 1 701 ? 21.044 -18.165 -9.889 1.00 43.53 701 ILE A C 1
ATOM 5499 O O . ILE A 1 701 ? 21.444 -18.112 -11.051 1.00 43.53 701 ILE A O 1
ATOM 5503 N N . SER A 1 702 ? 20.895 -17.082 -9.127 1.00 39.75 702 SER A N 1
ATOM 5504 C CA . SER A 1 702 ? 21.351 -15.750 -9.522 1.00 39.75 702 SER A CA 1
ATOM 5505 C C . SER A 1 702 ? 22.563 -15.373 -8.676 1.00 39.75 702 SER A C 1
ATOM 5507 O O . SER A 1 702 ? 22.427 -15.024 -7.506 1.00 39.75 702 SER A O 1
ATOM 5509 N N . TRP A 1 703 ? 23.751 -15.454 -9.274 1.00 43.62 703 TRP A N 1
ATOM 5510 C CA . TRP A 1 703 ? 24.986 -14.933 -8.690 1.00 43.62 703 TRP A CA 1
ATOM 5511 C C . TRP A 1 703 ? 25.130 -13.471 -9.090 1.00 43.62 703 TRP A C 1
ATOM 5513 O O . TRP A 1 703 ? 25.325 -13.196 -10.275 1.00 43.62 703 TRP A O 1
ATOM 5523 N N . LYS A 1 704 ? 25.016 -12.519 -8.158 1.00 36.97 704 LYS A N 1
ATOM 5524 C CA . LYS A 1 704 ? 25.345 -11.111 -8.436 1.00 36.97 704 LYS A CA 1
ATOM 5525 C C . LYS A 1 704 ? 26.871 -10.929 -8.417 1.00 36.97 704 LYS A C 1
ATOM 5527 O O . LYS A 1 704 ? 27.407 -10.347 -7.490 1.00 36.97 704 LYS A O 1
ATOM 5532 N N . GLU A 1 705 ? 27.557 -11.437 -9.440 1.00 32.78 705 GLU A N 1
ATOM 5533 C CA . GLU A 1 705 ? 28.965 -11.104 -9.706 1.00 32.78 705 GLU A CA 1
ATOM 5534 C C . GLU A 1 705 ? 29.040 -9.795 -10.513 1.00 32.78 705 GLU A C 1
ATOM 5536 O O . GLU A 1 705 ? 28.314 -9.608 -11.505 1.00 32.78 705 GLU A O 1
ATOM 5541 N N . SER A 1 706 ? 29.903 -8.876 -10.077 1.00 32.19 706 SER A N 1
ATOM 5542 C CA . SER A 1 706 ? 30.266 -7.680 -10.837 1.00 32.19 706 SER A CA 1
ATOM 5543 C C . SER A 1 706 ? 31.429 -8.044 -11.762 1.00 32.19 706 SER A C 1
ATOM 5545 O O . SER A 1 706 ? 32.581 -8.056 -11.339 1.00 32.19 706 SER A O 1
ATOM 5547 N N . MET A 1 707 ? 31.158 -8.391 -13.029 1.00 27.92 707 MET A N 1
ATOM 5548 C CA . MET A 1 707 ? 32.230 -8.640 -14.004 1.00 27.92 707 MET A CA 1
ATOM 5549 C C . MET A 1 707 ? 32.016 -7.997 -15.378 1.00 27.92 707 MET A C 1
ATOM 5551 O O . MET A 1 707 ? 30.943 -8.025 -15.982 1.00 27.92 707 MET A O 1
ATOM 5555 N N . ARG A 1 708 ? 33.133 -7.419 -15.838 1.00 27.72 708 ARG A N 1
ATOM 5556 C CA . ARG A 1 708 ? 33.416 -6.697 -17.084 1.00 27.72 708 ARG A CA 1
ATOM 5557 C C . ARG A 1 708 ? 33.421 -7.637 -18.292 1.00 27.72 708 ARG A C 1
ATOM 5559 O O . ARG A 1 708 ? 34.065 -8.684 -18.269 1.00 27.72 708 ARG A O 1
ATOM 5566 N N . ASN A 1 709 ? 32.819 -7.198 -19.396 1.00 26.41 709 ASN A N 1
ATOM 5567 C CA . ASN A 1 709 ? 33.001 -7.839 -20.696 1.00 26.41 709 ASN A CA 1
ATOM 5568 C C . ASN A 1 709 ? 34.366 -7.485 -21.296 1.00 26.41 709 ASN A C 1
ATOM 5570 O O . ASN A 1 709 ? 34.758 -6.323 -21.372 1.00 26.41 709 ASN A O 1
ATOM 5574 N N . SER A 1 710 ? 35.051 -8.493 -21.823 1.00 21.50 710 SER A N 1
ATOM 5575 C CA . SER A 1 710 ? 36.069 -8.323 -22.856 1.00 21.50 710 SER A CA 1
ATOM 5576 C C . SER A 1 710 ? 35.874 -9.409 -23.898 1.00 21.50 710 SER A C 1
ATOM 5578 O O . SER A 1 710 ? 36.142 -10.571 -23.616 1.00 21.50 710 SER A O 1
ATOM 5580 N N . LEU A 1 711 ? 35.452 -9.020 -25.102 1.00 21.27 711 LEU A N 1
ATOM 5581 C CA . LEU A 1 711 ? 35.893 -9.649 -26.345 1.00 21.27 711 LEU A CA 1
ATOM 5582 C C . LEU A 1 711 ? 35.904 -8.587 -27.456 1.00 21.27 711 LEU A C 1
ATOM 5584 O O . LEU A 1 711 ? 34.866 -8.108 -27.907 1.00 21.27 711 LEU A O 1
ATOM 5588 N N . GLN A 1 712 ? 37.128 -8.195 -27.815 1.00 22.11 712 GLN A N 1
ATOM 5589 C CA . GLN A 1 712 ? 37.503 -7.352 -28.947 1.00 22.11 712 GLN A CA 1
ATOM 5590 C C . GLN A 1 712 ? 37.341 -8.089 -30.284 1.00 22.11 712 GLN A C 1
ATOM 5592 O O . GLN A 1 712 ? 37.507 -9.305 -30.345 1.00 22.11 712 GLN A O 1
ATOM 5597 N N . MET A 1 713 ? 37.104 -7.286 -31.327 1.00 22.05 713 MET A N 1
ATOM 5598 C CA . MET A 1 713 ? 37.516 -7.458 -32.730 1.00 22.05 713 MET A CA 1
ATOM 5599 C C . MET A 1 713 ? 38.002 -8.855 -33.157 1.00 22.05 713 MET A C 1
ATOM 5601 O O . MET A 1 713 ? 39.171 -9.189 -32.961 1.00 22.05 713 MET A O 1
ATOM 5605 N N . ILE A 1 714 ? 37.136 -9.579 -33.872 1.00 27.64 714 ILE A N 1
ATOM 5606 C CA . ILE A 1 714 ? 37.251 -9.796 -35.329 1.00 27.64 714 ILE A CA 1
ATOM 5607 C C . ILE A 1 714 ? 35.889 -9.477 -35.943 1.00 27.64 714 ILE A C 1
ATOM 5609 O O . ILE A 1 714 ? 34.879 -9.901 -35.335 1.00 27.64 714 ILE A O 1
#

Sequence (714 aa):
MARGATVGAKLPPSYRDALAQMSERVFQEASPYVLFLLLVEVPENTRMTVAEPVLTMAFHRVQGAGMADRTIPGALEALASIAKHSFLLSEFPDLKRAFWKRVLGSMMMYYNQKKYQGYFDNEDDMMVPPRVDDWMLERKSFPRIHINFQRRGKLSEAISNTILRFMGTPPLGFTVFERQFPRETKRFTNGCVAVGFQFIRCKLTLKCVQVLGKLLDAIAKMDQTRAVFKLTSLDLSHNTFDPPTLALVEEIVQKNTQVYRLSEIRLNEVIIKKSSAVAIKRLWSLAASVLIEASSGTLPTDDTHGQTQSVEQPPLRRFQVGLNNLELEHYAAICACLRYGCSLDALSLAQTMWKMSPRDRLQSWRWLAFGLFYPRCKRFDSLFQLREIDLGGVYALKSAIAAFIETLKNPAALAFEGNAVDTEASAKYGVRLSMVASQAVIFAKPENGAKPITILAQQTEFESIAESNGFVCVVTPGIGLGWVAEDFIVSSEEEPADEEQSTQYELLLNLLNGDNSTPEALGEFFEAIGKQLRLVNLSHNPPLGVALQAIVKSCVNMEHLILCDANLSDRDMAPLLEGLRGKLGDRLLSLNVNANSLEYDSALALPAIAEILSDQKRVPRLQELRIDVDGLRDPTREVFGKALRANKVLEYLELQDPLESDVEDDNPVKKRKFDDAHQNALLVASGDENDSGAPAKRRRISWKESMRNSLQMI

Organism: Globisporangium ultimum (strain ATCC 200006 / CBS 805.95 / DAOM BR144) (NCBI:txid431595)

Solvent-accessible surface area (backbone atoms only — not comparable to full-atom values): 38222 Å² total; per-residue (Å²): 143,85,92,76,78,89,71,81,74,79,70,60,69,70,57,57,52,52,52,51,55,46,48,52,49,51,50,64,71,21,39,82,44,32,54,50,26,33,34,79,49,67,62,90,90,48,56,79,94,70,45,72,50,30,40,31,38,41,54,49,68,62,66,63,77,79,46,45,78,59,44,52,52,46,25,48,53,25,49,50,48,53,52,53,49,42,56,71,25,58,89,36,59,69,58,32,32,54,51,47,53,48,53,52,64,35,68,29,34,44,75,68,56,80,86,48,57,91,74,60,96,53,87,88,74,77,76,76,57,73,82,77,55,68,72,56,52,67,38,80,73,47,60,27,35,32,48,28,38,36,68,36,79,63,71,42,73,69,56,44,54,45,50,49,50,56,43,66,39,70,59,80,78,53,65,69,58,42,69,75,38,57,76,63,53,67,71,66,68,84,64,62,37,44,31,28,45,32,42,33,46,20,67,62,45,54,70,28,51,51,49,48,49,53,44,49,55,55,58,51,70,43,67,69,89,58,28,35,45,38,68,33,32,43,31,48,22,47,21,73,50,54,53,75,37,44,52,52,52,37,50,50,58,60,41,22,71,82,59,53,53,32,37,30,44,33,43,25,33,26,42,54,103,84,56,52,75,66,36,52,52,46,59,41,55,36,57,25,48,57,30,44,58,37,34,61,60,72,72,78,67,92,80,74,87,87,75,84,83,70,84,70,75,71,56,49,28,33,46,33,49,17,49,19,77,49,56,55,60,52,46,28,7,48,25,29,15,47,48,54,2,20,49,28,41,31,43,32,51,22,35,19,54,67,82,42,54,75,68,42,40,28,53,43,33,19,31,49,23,49,29,71,70,33,68,48,55,71,86,25,49,82,43,49,50,64,31,36,39,30,45,24,34,28,68,48,36,47,68,29,41,49,39,17,55,48,16,57,76,36,56,22,23,59,82,47,76,64,62,34,83,82,38,82,69,43,76,71,37,60,66,25,46,30,34,32,36,50,68,34,55,29,14,76,43,70,49,96,86,44,64,69,75,51,64,35,88,52,66,44,78,28,49,27,32,39,73,45,90,67,18,34,33,30,50,36,64,52,53,12,76,30,20,30,53,48,92,36,52,76,46,76,41,81,57,82,50,47,88,75,63,82,65,56,29,32,42,32,44,26,45,51,40,64,61,96,53,20,32,57,25,44,16,58,46,28,55,72,49,11,65,36,26,28,29,43,32,37,28,53,22,74,61,41,50,55,24,47,44,22,40,51,71,32,25,77,50,34,30,34,44,34,36,34,33,16,55,40,43,48,74,50,41,49,49,53,56,53,20,41,74,41,77,38,9,74,48,25,31,34,42,33,42,28,68,22,68,41,57,65,90,47,88,52,44,66,59,48,52,26,46,46,41,36,31,84,91,60,58,36,52,34,28,34,43,33,38,31,34,52,62,77,44,71,68,60,54,50,46,43,55,53,11,58,60,61,32,84,54,56,41,38,41,41,47,35,50,76,52,87,82,76,70,94,68,99,61,88,87,74,80,71,94,72,61,68,70,54,56,46,47,59,54,52,74,58,53,71,95,80,74,87,91,70,86,79,79,82,70,43,78,47,74,60,74,94,79,84,90,83,84,78,91,130

Radius of gyration: 28.33 Å; Cα contacts (8 Å, |Δi|>4): 1304; chains: 1; bounding box: 81×66×81 Å

InterPro domains:
  IPR032675 Leucine-rich repeat domain superfamily [G3DSA:3.80.10.10] (185-427)
  IPR032675 Leucine-rich repeat domain superfamily [G3DSA:3.80.10.10] (506-672)